Protein AF-A0A847LU71-F1 (afdb_monomer)

Sequence (482 aa):
MKKAVKLLIYLVGIVIVVIGVFGSYLLWSFSLPAIYENTYYAALVDKVDLLERHKSDKKIILIGGSNVAFGFNSGLLESEFPEYKVINFGLYANLGTKLMMDLAKDYIGAGDKVFLIPETNKQSMSLYFSPVNTWKAIETQMSLYKKLPADNKELMRGNYFAYINEKKSFKEVLPGTGIYQRNNFNEYMDFEYIEEGESLRVQNQMAQRFDPTMLIDYSSALFDYEFFDYANDYNYYVNKQGAKMYFAFCPINALAITNYNEADITNFYWDLRAYLDFPVIGNPFDYHIAANYFFDSNFHLNDAGAILRTRILANDIYRDVLKKEIEASIAIPEVPKFPDVVMGEDSEEAKYFNYKENETGYTLTSIKTEYLHLDTIVLPKFLNGKTFNTIGTGCFEHSENLEILVLPKTITVLENGSFKNNHKLMSVKILYDDPTKIQVDYLGGVTEGVLEGFKILVPEHSRLNFMTDYYWSAYSAYFEGY

Structure (mmCIF, N/CA/C/O backbone):
data_AF-A0A847LU71-F1
#
_entry.id   AF-A0A847LU71-F1
#
loop_
_atom_site.group_PDB
_atom_site.id
_atom_site.type_symbol
_atom_site.label_atom_id
_atom_site.label_alt_id
_atom_site.label_comp_id
_atom_site.label_asym_id
_atom_site.label_entity_id
_atom_site.label_seq_id
_atom_site.pdbx_PDB_ins_code
_atom_site.Cartn_x
_atom_site.Cartn_y
_atom_site.Cartn_z
_atom_site.occupancy
_atom_site.B_iso_or_equiv
_atom_site.auth_seq_id
_atom_site.auth_comp_id
_atom_site.auth_asym_id
_atom_site.auth_atom_id
_atom_site.pdbx_PDB_model_num
ATOM 1 N N . MET A 1 1 ? 36.800 -21.608 49.630 1.00 60.31 1 MET A N 1
ATOM 2 C CA . MET A 1 1 ? 36.297 -20.217 49.756 1.00 60.31 1 MET A CA 1
ATOM 3 C C . MET A 1 1 ? 37.031 -19.205 48.868 1.00 60.31 1 MET A C 1
ATOM 5 O O . MET A 1 1 ? 36.385 -18.645 48.000 1.00 60.31 1 MET A O 1
ATOM 9 N N . LYS A 1 2 ? 38.356 -18.996 48.980 1.00 73.88 2 LYS A N 1
ATOM 10 C CA . LYS A 1 2 ? 39.077 -17.956 48.196 1.00 73.88 2 LYS A CA 1
ATOM 11 C C . LYS A 1 2 ? 38.965 -18.078 46.660 1.00 73.88 2 LYS A C 1
ATOM 13 O O . LYS A 1 2 ? 38.872 -17.059 45.987 1.00 73.88 2 LYS A O 1
ATOM 18 N N . LYS A 1 3 ? 38.950 -19.297 46.101 1.00 76.94 3 LYS A N 1
ATOM 19 C CA . LYS A 1 3 ? 38.758 -19.519 44.650 1.00 76.94 3 LYS A CA 1
ATOM 20 C C . LYS A 1 3 ? 37.336 -19.173 44.183 1.00 76.94 3 LYS A C 1
ATOM 22 O O . LYS A 1 3 ? 37.188 -18.524 43.158 1.00 76.94 3 LYS A O 1
ATOM 27 N N . ALA A 1 4 ? 36.321 -19.539 44.967 1.00 77.38 4 ALA A N 1
ATOM 28 C CA . ALA A 1 4 ? 34.919 -19.235 44.671 1.00 77.38 4 ALA A CA 1
ATOM 29 C C . ALA A 1 4 ? 34.629 -17.724 44.730 1.00 77.38 4 ALA A C 1
ATOM 31 O O . ALA A 1 4 ? 33.961 -17.200 43.850 1.00 77.38 4 ALA A O 1
ATOM 32 N N . VAL A 1 5 ? 35.205 -17.009 45.704 1.00 83.69 5 VAL A N 1
ATOM 33 C CA . VAL A 1 5 ? 35.088 -15.541 45.800 1.00 83.69 5 VAL A CA 1
ATOM 34 C C . VAL A 1 5 ? 35.760 -14.843 44.611 1.00 83.69 5 VAL A C 1
ATOM 36 O O . VAL A 1 5 ? 35.184 -13.925 44.042 1.00 83.69 5 VAL A O 1
ATOM 39 N N . LYS A 1 6 ? 36.946 -15.301 44.181 1.00 83.75 6 LYS A N 1
ATOM 40 C CA . LYS A 1 6 ? 37.611 -14.768 42.977 1.00 83.75 6 LYS A CA 1
ATOM 41 C C . LYS A 1 6 ? 36.802 -15.017 41.701 1.00 83.75 6 LYS A C 1
ATOM 43 O O . LYS A 1 6 ? 36.701 -14.115 40.879 1.00 83.75 6 LYS A O 1
ATOM 48 N N . LEU A 1 7 ? 36.223 -16.211 41.553 1.00 86.25 7 LEU A N 1
ATOM 49 C CA . LEU A 1 7 ? 35.353 -16.544 40.423 1.00 86.25 7 LEU A CA 1
ATOM 50 C C . LEU A 1 7 ? 34.100 -15.659 40.408 1.00 86.25 7 LEU A C 1
ATOM 52 O O . LEU A 1 7 ? 33.756 -15.124 39.363 1.00 86.25 7 LEU A O 1
ATOM 56 N N . LEU A 1 8 ? 33.467 -15.446 41.565 1.00 88.19 8 LEU A N 1
ATOM 57 C CA . LEU A 1 8 ? 32.306 -14.565 41.688 1.00 88.19 8 LEU A CA 1
ATOM 58 C C . LEU A 1 8 ? 32.643 -13.115 41.313 1.00 88.19 8 LEU A C 1
ATOM 60 O O . LEU A 1 8 ? 31.916 -12.514 40.533 1.00 88.19 8 LEU A O 1
ATOM 64 N N . ILE A 1 9 ? 33.758 -12.567 41.808 1.00 88.06 9 ILE A N 1
ATOM 65 C CA . ILE A 1 9 ? 34.215 -11.211 41.452 1.00 88.06 9 ILE A CA 1
ATOM 66 C C . ILE A 1 9 ? 34.473 -11.100 39.945 1.00 88.06 9 ILE A C 1
ATOM 68 O O . ILE A 1 9 ? 34.100 -10.103 39.334 1.00 88.06 9 ILE A O 1
ATOM 72 N N . TYR A 1 10 ? 35.079 -12.123 39.337 1.00 88.94 10 TYR A N 1
ATOM 73 C CA . TYR A 1 10 ? 35.331 -12.153 37.898 1.00 88.94 10 TYR A CA 1
ATOM 74 C C . TYR A 1 10 ? 34.029 -12.197 37.084 1.00 88.94 10 TYR A C 1
ATOM 76 O O . TYR A 1 10 ? 33.872 -11.421 36.146 1.00 88.94 10 TYR A O 1
ATOM 84 N N . LEU A 1 11 ? 33.066 -13.038 37.481 1.00 88.12 11 LEU A N 1
ATOM 85 C CA . LEU A 1 11 ? 31.746 -13.117 36.847 1.00 88.12 11 LEU A CA 1
ATOM 86 C C . LEU A 1 11 ? 30.972 -11.800 36.974 1.00 88.12 11 LEU A C 1
ATOM 88 O O . LEU A 1 11 ? 30.427 -11.319 35.987 1.00 88.12 11 LEU A O 1
ATOM 92 N N . VAL A 1 12 ? 30.975 -11.180 38.157 1.00 88.94 12 VAL A N 1
ATOM 93 C CA . VAL A 1 12 ? 30.359 -9.861 38.375 1.00 88.94 12 VAL A CA 1
ATOM 94 C C . VAL A 1 12 ? 31.051 -8.792 37.527 1.00 88.94 12 VAL A C 1
ATOM 96 O O . VAL A 1 12 ? 30.373 -7.984 36.902 1.00 88.94 12 VAL A O 1
ATOM 99 N N . GLY A 1 13 ? 32.384 -8.813 37.442 1.00 87.50 13 GLY A N 1
ATOM 100 C CA . GLY A 1 13 ? 33.152 -7.912 36.582 1.00 87.50 13 GLY A CA 1
ATOM 101 C C . GLY A 1 13 ? 32.787 -8.051 35.102 1.00 87.50 13 GLY A C 1
ATOM 102 O O . GLY A 1 13 ? 32.550 -7.042 34.445 1.00 87.50 13 GLY A O 1
ATOM 103 N N . ILE A 1 14 ? 32.665 -9.282 34.590 1.00 87.06 14 ILE A N 1
ATOM 104 C CA . ILE A 1 14 ? 32.203 -9.544 33.217 1.00 87.06 14 ILE A CA 1
ATOM 105 C C . ILE A 1 14 ? 30.791 -8.998 33.010 1.00 87.06 14 ILE A C 1
ATOM 107 O O . ILE A 1 14 ? 30.556 -8.290 32.037 1.00 87.06 14 ILE A O 1
ATOM 111 N N . VAL A 1 15 ? 29.864 -9.288 33.925 1.00 87.38 15 VAL A N 1
ATOM 112 C CA . VAL A 1 15 ? 28.477 -8.811 33.832 1.00 87.38 15 VAL A CA 1
ATOM 113 C C . VAL A 1 15 ? 28.427 -7.282 33.805 1.00 87.38 15 VAL A C 1
ATOM 115 O O . VAL A 1 15 ? 27.726 -6.722 32.971 1.00 87.38 15 VAL A O 1
ATOM 118 N N . ILE A 1 16 ? 29.211 -6.598 34.642 1.00 88.19 16 ILE A N 1
ATOM 119 C CA . ILE A 1 16 ? 29.294 -5.131 34.651 1.00 88.19 16 ILE A CA 1
ATOM 120 C C . ILE A 1 16 ? 29.859 -4.595 33.334 1.00 88.19 16 ILE A C 1
ATOM 122 O O . ILE A 1 16 ? 29.319 -3.628 32.809 1.00 88.19 16 ILE A O 1
ATOM 126 N N . VAL A 1 17 ? 30.914 -5.201 32.780 1.00 87.31 17 VAL A N 1
ATOM 127 C CA . VAL A 1 17 ? 31.488 -4.770 31.491 1.00 87.31 17 VAL A CA 1
ATOM 128 C C . VAL A 1 17 ? 30.484 -4.969 30.360 1.00 87.31 17 VAL A C 1
ATOM 130 O O . VAL A 1 17 ? 30.274 -4.056 29.569 1.00 87.31 17 VAL A O 1
ATOM 133 N N . VAL A 1 18 ? 29.819 -6.124 30.312 1.00 82.38 18 VAL A N 1
ATOM 134 C CA . VAL A 1 18 ? 28.788 -6.427 29.313 1.00 82.38 18 VAL A CA 1
ATOM 135 C C . VAL A 1 18 ? 27.635 -5.429 29.430 1.00 82.38 18 VAL A C 1
ATOM 137 O O . VAL A 1 18 ? 27.326 -4.744 28.460 1.00 82.38 18 VAL A O 1
ATOM 140 N N . ILE A 1 19 ? 27.054 -5.259 30.622 1.00 85.19 19 ILE A N 1
ATOM 141 C CA . ILE A 1 19 ? 25.982 -4.280 30.867 1.00 85.19 19 ILE A CA 1
ATOM 142 C C . ILE A 1 19 ? 26.454 -2.855 30.560 1.00 85.19 19 ILE A C 1
ATOM 144 O O . ILE A 1 19 ? 25.685 -2.071 30.022 1.00 85.19 19 ILE A O 1
ATOM 148 N N . GLY A 1 20 ? 27.706 -2.514 30.864 1.00 85.94 20 GLY A N 1
ATOM 149 C CA . GLY A 1 20 ? 28.284 -1.203 30.587 1.00 85.94 20 GLY A CA 1
ATOM 150 C C . GLY A 1 20 ? 28.400 -0.913 29.092 1.00 85.94 20 GLY A C 1
ATOM 151 O O . GLY A 1 20 ? 28.027 0.173 28.662 1.00 85.94 20 GLY A O 1
ATOM 152 N N . VAL A 1 21 ? 28.858 -1.884 28.294 1.00 84.00 21 VAL A N 1
ATOM 153 C CA . VAL A 1 21 ? 28.955 -1.771 26.827 1.00 84.00 21 VAL A CA 1
ATOM 154 C C . VAL A 1 21 ? 27.569 -1.731 26.179 1.00 84.00 21 VAL A C 1
ATOM 156 O O . VAL A 1 21 ? 27.313 -0.894 25.318 1.00 84.00 21 VAL A O 1
ATOM 159 N N . PHE A 1 22 ? 26.644 -2.593 26.607 1.00 82.81 22 PHE A N 1
ATOM 160 C CA . PHE A 1 22 ? 25.271 -2.568 26.095 1.00 82.81 22 PHE A CA 1
ATOM 161 C C . PHE A 1 22 ? 24.523 -1.301 26.525 1.00 82.81 22 PHE A C 1
ATOM 163 O O . PHE A 1 22 ? 23.826 -0.688 25.722 1.00 82.81 22 PHE A O 1
ATOM 170 N N . GLY A 1 23 ? 24.696 -0.872 27.773 1.00 84.00 23 GLY A N 1
ATOM 171 C CA . GLY A 1 23 ? 24.101 0.346 28.311 1.00 84.00 23 GLY A CA 1
ATOM 172 C C . GLY A 1 23 ? 24.624 1.599 27.615 1.00 84.00 23 GLY A C 1
ATOM 173 O O . GLY A 1 23 ? 23.828 2.467 27.264 1.00 84.00 23 GLY A O 1
ATOM 174 N N . SER A 1 24 ? 25.930 1.682 27.343 1.00 85.50 24 SER A N 1
ATOM 175 C CA . SER A 1 24 ? 26.504 2.799 26.586 1.00 85.50 24 SER A CA 1
ATOM 176 C C . SER A 1 24 ? 26.025 2.816 25.134 1.00 85.50 24 SER A C 1
ATOM 178 O O . SER A 1 24 ? 25.694 3.886 24.629 1.00 85.50 24 SER A O 1
ATOM 180 N N . TYR A 1 25 ? 25.891 1.650 24.492 1.00 85.56 25 TYR A N 1
ATOM 181 C CA . TYR A 1 25 ? 25.302 1.541 23.157 1.00 85.56 25 TYR A CA 1
ATOM 182 C C . TYR A 1 25 ? 23.841 2.011 23.129 1.00 85.56 25 TYR A C 1
ATOM 184 O O . TYR A 1 25 ? 23.457 2.768 22.240 1.00 85.56 25 TYR A O 1
ATOM 192 N N . LEU A 1 26 ? 23.030 1.621 24.118 1.00 84.12 26 LEU A N 1
ATOM 193 C CA . LEU A 1 26 ? 21.641 2.075 24.221 1.00 84.12 26 LEU A CA 1
ATOM 194 C C . LEU A 1 26 ? 21.561 3.590 24.440 1.00 84.12 26 LEU A C 1
ATOM 196 O O . LEU A 1 26 ? 20.824 4.263 23.724 1.00 84.12 26 LEU A O 1
ATOM 200 N N . LEU A 1 27 ? 22.352 4.144 25.363 1.00 85.62 27 LEU A N 1
ATOM 201 C CA . LEU A 1 27 ? 22.408 5.591 25.598 1.00 85.62 27 LEU A CA 1
ATOM 202 C C . LEU A 1 27 ? 22.822 6.360 24.337 1.00 85.62 27 LEU A C 1
ATOM 204 O O . LEU A 1 27 ? 22.191 7.357 23.995 1.00 85.62 27 LEU A O 1
ATOM 208 N N . TRP A 1 28 ? 23.830 5.868 23.614 1.00 88.69 28 TRP A N 1
ATOM 209 C CA . TRP A 1 28 ? 24.224 6.423 22.322 1.00 88.69 28 TRP A CA 1
ATOM 210 C C . TRP A 1 28 ? 23.087 6.338 21.297 1.00 88.69 28 TRP A C 1
ATOM 212 O O . TRP A 1 28 ? 22.805 7.323 20.619 1.00 88.69 28 TRP A O 1
ATOM 222 N N . SER A 1 29 ? 22.372 5.212 21.225 1.00 84.81 29 SER A N 1
ATOM 223 C CA . SER A 1 29 ? 21.264 5.039 20.279 1.00 84.81 29 SER A CA 1
ATOM 224 C C . SER A 1 29 ? 20.122 6.041 20.500 1.00 84.81 29 SER A C 1
ATOM 226 O O . SER A 1 29 ? 19.558 6.538 19.528 1.00 84.81 29 SER A O 1
ATOM 228 N N . PHE A 1 30 ? 19.839 6.408 21.758 1.00 82.75 30 PHE A N 1
ATOM 229 C CA . PHE A 1 30 ? 18.849 7.437 22.101 1.00 82.75 30 PHE A CA 1
ATOM 230 C C . PHE A 1 30 ? 19.307 8.864 21.770 1.00 82.75 30 PHE A C 1
ATOM 232 O O . PHE A 1 30 ? 18.477 9.765 21.715 1.00 82.75 30 PHE A O 1
ATOM 239 N N . SER A 1 31 ? 20.608 9.080 21.552 1.00 83.44 31 SER A N 1
ATOM 240 C CA . SER A 1 31 ? 21.152 10.377 21.130 1.00 83.44 31 SER A CA 1
ATOM 241 C C . SER A 1 31 ? 21.096 10.605 19.616 1.00 83.44 31 SER A C 1
ATOM 243 O O . SER A 1 31 ? 21.362 11.714 19.160 1.00 83.44 31 SER A O 1
ATOM 245 N N . LEU A 1 32 ? 20.758 9.574 18.831 1.00 85.56 32 LEU A N 1
ATOM 246 C CA . LEU A 1 32 ? 20.620 9.706 17.383 1.00 85.56 32 LEU A CA 1
ATOM 247 C C . LEU A 1 32 ? 19.348 10.505 17.036 1.00 85.56 32 LEU A C 1
ATOM 249 O O . LEU A 1 32 ? 18.296 10.219 17.616 1.00 85.56 32 LEU A O 1
ATOM 253 N N . PRO A 1 33 ? 19.403 11.436 16.061 1.00 88.44 33 PRO A N 1
ATOM 254 C CA . PRO A 1 33 ? 18.240 12.222 15.632 1.00 88.44 33 PRO A CA 1
ATOM 255 C C . PRO A 1 33 ? 17.122 11.324 15.091 1.00 88.44 33 PRO A C 1
ATOM 257 O O . PRO A 1 33 ? 17.379 10.169 14.758 1.00 88.44 33 PRO A O 1
ATOM 260 N N . ALA A 1 34 ? 15.889 11.827 15.004 1.00 91.38 34 ALA A N 1
ATOM 261 C CA . ALA A 1 34 ? 14.774 11.078 14.429 1.00 91.38 34 ALA A CA 1
ATOM 262 C C . ALA A 1 34 ? 14.904 11.025 12.894 1.00 91.38 34 ALA A C 1
ATOM 264 O O . ALA A 1 34 ? 14.476 11.934 12.193 1.00 91.38 34 ALA A O 1
ATOM 265 N N . ILE A 1 35 ? 15.564 9.989 12.373 1.00 91.94 35 ILE A N 1
ATOM 266 C CA . ILE A 1 35 ? 15.950 9.895 10.958 1.00 91.94 35 ILE A CA 1
ATOM 267 C C . ILE A 1 3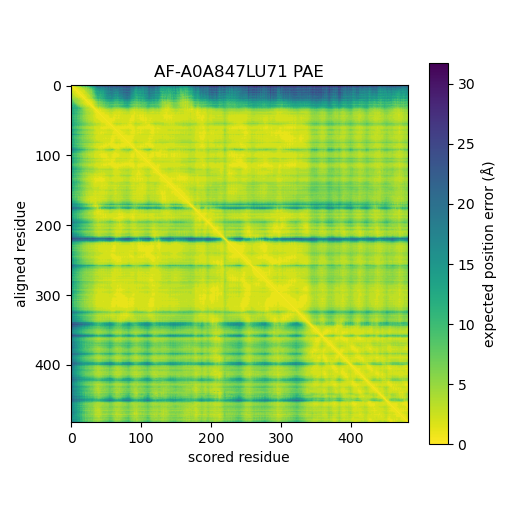5 ? 14.732 9.749 10.034 1.00 91.94 35 ILE A C 1
ATOM 269 O O . ILE A 1 35 ? 14.771 10.209 8.898 1.00 91.94 35 ILE A O 1
ATOM 273 N N . TYR A 1 36 ? 13.652 9.139 10.514 1.00 91.94 36 TYR A N 1
ATOM 274 C CA . TYR A 1 36 ? 12.466 8.788 9.737 1.00 91.94 36 TYR A CA 1
ATOM 275 C C . TYR A 1 36 ? 11.299 9.767 9.932 1.00 91.94 36 TYR A C 1
ATOM 277 O O . TYR A 1 36 ? 10.214 9.521 9.406 1.00 91.94 36 TYR A O 1
ATOM 285 N N . GLU A 1 37 ? 11.489 10.877 10.654 1.00 93.38 37 GLU A N 1
ATOM 286 C CA . GLU A 1 37 ? 10.403 11.761 11.113 1.00 93.38 37 GLU A CA 1
ATOM 287 C C . GLU A 1 37 ? 9.535 12.383 10.008 1.00 93.38 37 GLU A C 1
ATOM 289 O O . GLU A 1 37 ? 8.377 12.713 10.270 1.00 93.38 37 GLU A O 1
ATOM 294 N N . ASN A 1 38 ? 10.074 12.520 8.791 1.00 92.00 38 ASN A N 1
ATOM 295 C CA . ASN A 1 38 ? 9.380 13.083 7.624 1.00 92.00 38 ASN A CA 1
ATOM 296 C C . ASN A 1 38 ? 8.873 12.009 6.645 1.00 92.00 38 ASN A C 1
ATOM 298 O O . ASN A 1 38 ? 8.201 12.315 5.659 1.00 92.00 38 ASN A O 1
ATOM 302 N N . THR A 1 39 ? 9.208 10.742 6.891 1.00 91.94 39 THR A N 1
ATOM 303 C CA . THR A 1 39 ? 8.878 9.629 5.991 1.00 91.94 39 THR A CA 1
ATOM 304 C C . THR A 1 39 ? 7.421 9.204 6.134 1.00 91.94 39 THR A C 1
ATOM 306 O O . THR A 1 39 ? 6.777 9.482 7.146 1.00 91.94 39 THR A O 1
ATOM 309 N N . TYR A 1 40 ? 6.912 8.456 5.152 1.00 93.00 40 TYR A N 1
ATOM 310 C CA . TYR A 1 40 ? 5.568 7.872 5.200 1.00 93.00 40 TYR A CA 1
ATOM 311 C C . TYR A 1 40 ? 5.280 7.100 6.500 1.00 93.00 40 TYR A C 1
ATOM 313 O O . TYR A 1 40 ? 4.183 7.187 7.044 1.00 93.00 40 TYR A O 1
ATOM 321 N N . TYR A 1 41 ? 6.277 6.392 7.048 1.00 93.00 41 TYR A N 1
ATOM 322 C CA . TYR A 1 41 ? 6.138 5.640 8.298 1.00 93.00 41 TYR A CA 1
ATOM 323 C C . TYR A 1 41 ? 5.704 6.517 9.480 1.00 93.00 41 TYR A C 1
ATOM 325 O O . TYR A 1 41 ? 4.884 6.090 10.292 1.00 93.00 41 TYR A O 1
ATOM 333 N N . ALA A 1 42 ? 6.238 7.737 9.579 1.00 94.81 42 ALA A N 1
ATOM 334 C CA . ALA A 1 42 ? 6.006 8.620 10.719 1.00 94.81 42 ALA A CA 1
ATOM 335 C C . ALA A 1 42 ? 4.570 9.171 10.783 1.00 94.81 42 ALA A C 1
ATOM 337 O O . ALA A 1 42 ? 4.133 9.582 11.858 1.00 94.81 42 ALA A O 1
ATOM 338 N N . ALA A 1 43 ? 3.798 9.086 9.691 1.00 96.62 43 ALA A N 1
ATOM 339 C CA . ALA A 1 43 ? 2.369 9.408 9.698 1.00 96.62 43 ALA A CA 1
ATOM 340 C C . ALA A 1 43 ? 1.549 8.486 10.626 1.00 96.62 43 ALA A C 1
ATOM 342 O O . ALA A 1 43 ? 0.416 8.812 10.980 1.00 96.62 43 ALA A O 1
ATOM 343 N N . LEU A 1 44 ? 2.107 7.345 11.065 1.00 97.75 44 LEU A N 1
ATOM 344 C CA . LEU A 1 44 ? 1.472 6.486 12.068 1.00 97.75 44 LEU A CA 1
ATOM 345 C C . LEU A 1 44 ? 1.241 7.236 13.385 1.00 97.75 44 LEU A C 1
ATOM 347 O O . LEU A 1 44 ? 0.199 7.055 14.013 1.00 97.75 44 LEU A O 1
ATOM 351 N N . VAL A 1 45 ? 2.195 8.080 13.791 1.00 97.44 45 VAL A N 1
ATOM 352 C CA . VAL A 1 45 ? 2.081 8.890 15.011 1.00 97.44 45 VAL A CA 1
ATOM 353 C C . VAL A 1 45 ? 0.914 9.863 14.887 1.00 97.44 45 VAL A C 1
ATOM 355 O O . VAL A 1 45 ? 0.070 9.904 15.777 1.00 97.44 45 VAL A O 1
ATOM 358 N N . ASP A 1 46 ? 0.789 10.551 13.752 1.00 97.69 46 ASP A N 1
ATOM 359 C CA . ASP A 1 46 ? -0.302 11.506 13.517 1.00 97.69 46 ASP A CA 1
ATOM 360 C C . ASP A 1 46 ? -1.674 10.813 13.502 1.00 97.69 46 ASP A C 1
ATOM 362 O O . ASP A 1 46 ? -2.655 11.335 14.037 1.00 97.69 46 ASP A O 1
ATOM 366 N N . LYS A 1 47 ? -1.736 9.588 12.963 1.00 97.81 47 LYS A N 1
ATOM 367 C CA . LYS A 1 47 ? -2.938 8.739 12.993 1.00 97.81 47 LYS A CA 1
ATOM 368 C C . LYS A 1 47 ? -3.334 8.349 14.416 1.00 97.81 47 LYS A C 1
ATOM 370 O O . LYS A 1 47 ? -4.521 8.377 14.745 1.00 97.81 47 LYS A O 1
ATOM 375 N N . VAL A 1 48 ? -2.373 7.996 15.272 1.00 98.19 48 VAL A N 1
ATOM 376 C CA . VAL A 1 48 ? -2.656 7.689 16.686 1.00 98.19 48 VAL A CA 1
ATOM 377 C C . VAL A 1 48 ? -3.050 8.953 17.452 1.00 98.19 48 VAL A C 1
ATOM 379 O O . VAL A 1 48 ? -3.988 8.918 18.248 1.00 98.19 48 VAL A O 1
ATOM 382 N N . ASP A 1 49 ? -2.404 10.083 17.176 1.00 97.69 49 ASP A N 1
ATOM 383 C CA . ASP A 1 49 ? -2.751 11.367 17.782 1.00 97.69 49 ASP A CA 1
ATOM 384 C C . ASP A 1 49 ? -4.174 11.811 17.393 1.00 97.69 49 ASP A C 1
ATOM 386 O O . ASP A 1 49 ? -4.890 12.369 18.228 1.00 97.69 49 ASP A O 1
ATOM 390 N N . LEU A 1 50 ? -4.631 11.522 16.165 1.00 97.88 50 LEU A N 1
ATOM 391 C CA . LEU A 1 50 ? -6.015 11.764 15.742 1.00 97.88 50 LEU A CA 1
ATOM 392 C C . LEU A 1 50 ? -7.015 10.915 16.553 1.00 97.88 50 LEU A C 1
ATOM 394 O O . LEU A 1 50 ? -8.031 11.444 17.013 1.00 97.88 50 LEU A O 1
ATOM 398 N N . LEU A 1 51 ? -6.714 9.633 16.799 1.00 97.94 51 LEU A N 1
ATOM 399 C CA . LEU A 1 51 ? -7.519 8.777 17.681 1.00 97.94 51 LEU A CA 1
ATOM 400 C C . LEU A 1 51 ? -7.556 9.298 19.126 1.00 97.94 51 LEU A C 1
ATOM 402 O O . LEU A 1 51 ? -8.624 9.339 19.736 1.00 97.94 51 LEU A O 1
ATOM 406 N N . GLU A 1 52 ? -6.415 9.719 19.678 1.00 97.44 52 GLU A N 1
ATOM 407 C CA . GLU A 1 52 ? -6.334 10.279 21.034 1.00 97.44 52 GLU A CA 1
ATOM 408 C C . GLU A 1 52 ? -7.137 11.580 21.151 1.00 97.44 52 GLU A C 1
ATOM 410 O O . GLU A 1 52 ? -7.873 11.762 22.125 1.00 97.44 52 GLU A O 1
ATOM 415 N N . ARG A 1 53 ? -7.044 12.462 20.147 1.00 97.81 53 ARG A N 1
ATOM 416 C CA . ARG A 1 53 ? -7.775 13.736 20.097 1.00 97.81 53 ARG A CA 1
ATOM 417 C C . ARG A 1 53 ? -9.288 13.532 20.133 1.00 97.81 53 ARG A C 1
ATOM 419 O O . ARG A 1 53 ? -9.975 14.277 20.826 1.00 97.81 53 ARG A O 1
ATOM 426 N N . HIS A 1 54 ? -9.780 12.504 19.444 1.00 97.75 54 HIS A N 1
ATOM 427 C CA . HIS A 1 54 ? -11.206 12.189 19.319 1.00 97.75 54 HIS A CA 1
ATOM 428 C C . HIS A 1 54 ? -11.662 11.021 20.208 1.00 97.75 54 HIS A C 1
ATOM 430 O O . HIS A 1 54 ? -12.734 10.454 20.001 1.00 97.75 54 HIS A O 1
ATOM 436 N N . LYS A 1 55 ? -10.892 10.648 21.240 1.00 96.50 55 LYS A N 1
ATOM 437 C CA . LYS A 1 55 ? -11.200 9.476 22.084 1.00 96.50 55 LYS A CA 1
ATOM 438 C C . LYS A 1 55 ? -12.576 9.521 22.756 1.00 96.50 55 LYS A C 1
ATOM 440 O O . LYS A 1 55 ? -13.161 8.472 23.008 1.00 96.50 55 LYS A O 1
ATOM 445 N N . SER A 1 56 ? -13.073 10.724 23.0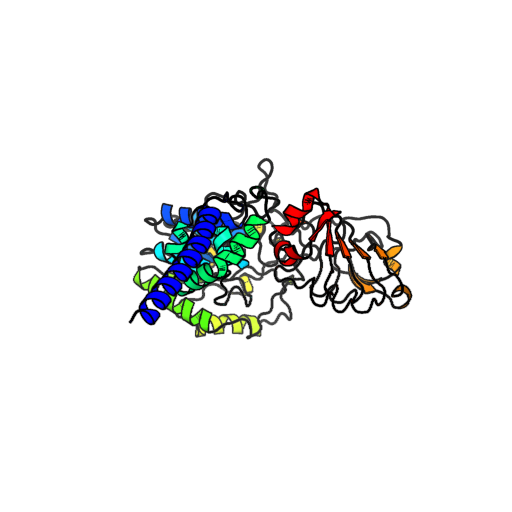48 1.00 96.44 56 SER A N 1
ATOM 446 C CA . SER A 1 56 ? -14.372 10.955 23.694 1.00 96.44 56 SER A CA 1
ATOM 447 C C . SER A 1 56 ? -15.530 11.072 22.702 1.00 96.44 56 SER A C 1
ATOM 449 O O . SER A 1 56 ? -16.685 11.031 23.121 1.00 96.44 56 SER A O 1
ATOM 451 N N . ASP A 1 57 ? -15.230 11.238 21.414 1.00 97.88 57 ASP A N 1
ATOM 452 C CA . ASP A 1 57 ? -16.238 11.331 20.368 1.00 97.88 57 ASP A CA 1
ATOM 453 C C . ASP A 1 57 ? -16.710 9.935 19.970 1.00 97.88 57 ASP A C 1
ATOM 455 O O . ASP A 1 57 ? -15.988 8.941 20.109 1.00 97.88 57 ASP A O 1
ATOM 459 N N . LYS A 1 58 ? -17.922 9.866 19.425 1.00 98.06 58 LYS A N 1
ATOM 460 C CA . LYS A 1 58 ? -18.421 8.664 18.764 1.00 98.06 58 LYS A CA 1
ATOM 461 C C . LYS A 1 58 ? -17.757 8.568 17.394 1.00 98.06 58 LYS A C 1
ATOM 463 O O . LYS A 1 58 ? -17.805 9.530 16.633 1.00 98.06 58 LYS A O 1
ATOM 468 N N . LYS A 1 59 ? -17.133 7.439 17.069 1.00 98.62 59 LYS A N 1
ATOM 469 C CA . LYS A 1 59 ? -16.256 7.316 15.896 1.00 98.62 59 LYS A CA 1
ATOM 470 C C . LYS A 1 59 ? -16.708 6.252 14.903 1.00 98.62 59 LYS A C 1
ATOM 472 O O . LYS A 1 59 ? -17.223 5.201 15.289 1.00 98.62 59 LYS A O 1
ATOM 477 N N . ILE A 1 60 ? -16.466 6.516 13.624 1.00 98.81 60 ILE A N 1
ATOM 478 C CA . ILE A 1 60 ? -16.281 5.497 12.590 1.00 98.81 60 ILE A CA 1
ATOM 479 C C . ILE A 1 60 ? -14.770 5.355 12.401 1.00 98.81 60 ILE A C 1
ATOM 481 O O . ILE A 1 60 ? -14.112 6.297 11.968 1.00 98.81 60 ILE A O 1
ATOM 485 N N . ILE A 1 61 ? -14.212 4.199 12.755 1.00 98.81 61 ILE A N 1
ATOM 486 C CA . ILE A 1 61 ? -12.773 3.931 12.658 1.00 98.81 61 ILE A CA 1
ATOM 487 C C . ILE A 1 61 ? -12.544 2.957 11.508 1.00 98.81 61 ILE A C 1
ATOM 489 O O . ILE A 1 61 ? -13.029 1.824 11.550 1.00 98.81 61 ILE A O 1
ATOM 493 N N . LEU A 1 62 ? -11.804 3.398 10.493 1.00 98.88 62 LEU A N 1
ATOM 494 C CA . LEU A 1 62 ? -11.431 2.592 9.333 1.00 98.88 62 LEU A CA 1
ATOM 495 C C . LEU A 1 62 ? -10.025 2.031 9.569 1.00 98.88 62 LEU A C 1
ATOM 497 O O . LEU A 1 62 ? -9.066 2.795 9.599 1.00 98.88 62 LEU A O 1
ATOM 501 N N . ILE A 1 63 ? -9.892 0.720 9.766 1.00 98.75 63 ILE A N 1
ATOM 502 C CA . ILE A 1 63 ? -8.619 0.048 10.071 1.00 98.75 63 ILE A CA 1
ATOM 503 C C . ILE A 1 63 ? -8.194 -0.787 8.866 1.00 98.75 63 ILE A C 1
ATOM 505 O O . ILE A 1 63 ? -8.939 -1.661 8.428 1.00 98.75 63 ILE A O 1
ATOM 509 N N . GLY A 1 64 ? -6.982 -0.575 8.356 1.00 97.44 64 GLY A N 1
ATOM 510 C CA . GLY A 1 64 ? -6.439 -1.382 7.262 1.00 97.44 64 GLY A CA 1
ATOM 511 C C . GLY A 1 64 ? -5.023 -0.982 6.864 1.00 97.44 64 GLY A C 1
ATOM 512 O O . GLY A 1 64 ? -4.329 -0.286 7.604 1.00 97.44 64 GLY A O 1
ATOM 513 N N . GLY A 1 65 ? -4.586 -1.440 5.693 1.00 96.44 65 GLY A N 1
ATOM 514 C CA . GLY A 1 65 ? -3.307 -1.056 5.099 1.00 96.44 65 GLY A CA 1
ATOM 515 C C . GLY A 1 65 ? -3.388 0.262 4.323 1.00 96.44 65 GLY A C 1
ATOM 516 O O . GLY A 1 65 ? -4.140 1.179 4.673 1.00 96.44 65 GLY A O 1
ATOM 517 N N . SER A 1 66 ? -2.606 0.359 3.251 1.00 96.38 66 SER A N 1
ATOM 518 C CA . SER A 1 66 ? -2.577 1.545 2.391 1.00 96.38 66 SER A CA 1
ATOM 519 C C . SER A 1 66 ? -3.849 1.711 1.569 1.00 96.38 66 SER A C 1
ATOM 521 O O . SER A 1 66 ? -4.220 2.841 1.255 1.00 96.38 66 SER A O 1
ATOM 523 N N . ASN A 1 67 ? -4.604 0.635 1.316 1.00 97.81 67 ASN A N 1
ATOM 524 C CA . ASN A 1 67 ? -5.912 0.759 0.676 1.00 97.81 67 ASN A CA 1
ATOM 525 C C . ASN A 1 67 ? -6.850 1.676 1.472 1.00 97.81 67 ASN A C 1
ATOM 527 O O . ASN A 1 67 ? -7.668 2.362 0.876 1.00 97.81 67 ASN A O 1
ATOM 531 N N . VAL A 1 68 ? -6.761 1.696 2.807 1.00 98.62 68 VAL A N 1
ATOM 532 C CA . VAL A 1 68 ? -7.582 2.585 3.639 1.00 98.62 68 VAL A CA 1
ATOM 533 C C . VAL A 1 68 ? -7.026 4.007 3.590 1.00 98.62 68 VAL A C 1
ATOM 535 O O . VAL A 1 68 ? -7.801 4.931 3.374 1.00 98.62 68 VAL A O 1
ATOM 538 N N . ALA A 1 69 ? -5.701 4.185 3.661 1.00 98.00 69 ALA A N 1
ATOM 539 C CA . ALA A 1 69 ? -5.063 5.499 3.539 1.00 98.00 69 ALA A CA 1
ATOM 540 C C . ALA A 1 69 ? -5.459 6.230 2.242 1.00 98.00 69 ALA A C 1
ATOM 542 O O . ALA A 1 69 ? -5.850 7.390 2.286 1.00 98.00 69 ALA A O 1
ATOM 543 N N . PHE A 1 70 ? -5.415 5.542 1.100 1.00 98.31 70 PHE A N 1
ATOM 544 C CA . PHE A 1 70 ? -5.739 6.108 -0.217 1.00 98.31 70 PHE A CA 1
ATOM 545 C C . PHE A 1 70 ? -7.231 6.029 -0.570 1.00 98.31 70 PHE A C 1
ATOM 547 O O . PHE A 1 70 ? -7.683 6.635 -1.541 1.00 98.31 70 PHE A O 1
ATOM 554 N N . GLY A 1 71 ? -8.005 5.223 0.150 1.00 97.88 71 GLY A N 1
ATOM 555 C CA . GLY A 1 71 ? -9.260 4.700 -0.377 1.00 97.88 71 GLY A CA 1
ATOM 556 C C . GLY A 1 71 ? -10.518 5.468 -0.024 1.00 97.88 71 GLY A C 1
ATOM 557 O O . GLY A 1 71 ? -11.583 5.069 -0.484 1.00 97.88 71 GLY A O 1
ATOM 558 N N . PHE A 1 72 ? -10.425 6.511 0.793 1.00 98.44 72 PHE A N 1
ATOM 559 C CA . PHE A 1 72 ? -11.596 7.225 1.278 1.00 98.44 72 PHE A CA 1
ATOM 560 C C . PHE A 1 72 ? -11.434 8.725 1.125 1.00 98.44 72 PHE A C 1
ATOM 562 O O . PHE A 1 72 ? -10.353 9.279 1.284 1.00 98.44 72 PHE A O 1
ATOM 569 N N . ASN A 1 73 ? -12.557 9.369 0.840 1.00 98.62 73 ASN A N 1
ATOM 570 C CA . ASN A 1 73 ? -12.797 10.731 1.273 1.00 98.62 73 ASN A CA 1
ATOM 571 C C . ASN A 1 73 ? -13.581 10.662 2.593 1.00 98.62 73 ASN A C 1
ATOM 573 O O . ASN A 1 73 ? -14.791 10.412 2.588 1.00 98.62 73 ASN A O 1
ATOM 577 N N . SER A 1 74 ? -12.884 10.814 3.718 1.00 98.56 74 SER A N 1
ATOM 578 C CA . SER A 1 74 ? -13.461 10.682 5.058 1.00 98.56 74 SER A CA 1
ATOM 579 C C . SER A 1 74 ? -14.397 11.836 5.409 1.00 98.56 74 SER A C 1
ATOM 581 O O . SER A 1 74 ? -15.384 11.616 6.107 1.00 98.56 74 SER A O 1
ATOM 583 N N . GLY A 1 75 ? -14.164 13.038 4.873 1.00 98.50 75 GLY A N 1
ATOM 584 C CA . GLY A 1 75 ? -15.064 14.182 5.058 1.00 98.50 75 GLY A CA 1
ATOM 585 C C . GLY A 1 75 ? -16.451 13.958 4.441 1.00 98.50 75 GLY A C 1
ATOM 586 O O . GLY A 1 75 ? -17.470 14.293 5.050 1.00 98.50 75 GLY A O 1
ATOM 587 N N . LEU A 1 76 ? -16.519 13.324 3.265 1.00 98.75 76 LEU A N 1
ATOM 588 C CA . LEU A 1 76 ? -17.793 12.914 2.662 1.00 98.75 76 LEU A CA 1
ATOM 589 C C . LEU A 1 76 ? -18.489 11.820 3.483 1.00 98.75 76 LEU A C 1
ATOM 591 O O . LEU A 1 76 ? -19.706 11.869 3.647 1.00 98.75 76 LEU A O 1
ATOM 595 N N . LEU A 1 77 ? -17.732 10.867 4.038 1.00 98.75 77 LEU A N 1
ATOM 596 C CA . LEU A 1 77 ? -18.300 9.830 4.905 1.00 98.75 77 LEU A CA 1
ATOM 597 C C . LEU A 1 77 ? -18.858 10.421 6.207 1.00 98.75 77 LEU A C 1
ATOM 599 O O . LEU A 1 77 ? -19.935 10.035 6.650 1.00 98.75 77 LEU A O 1
ATOM 603 N N . GLU A 1 78 ? -18.141 11.374 6.802 1.00 98.62 78 GLU A N 1
ATOM 604 C CA . GLU A 1 78 ? -18.572 12.098 8.002 1.00 98.62 78 GLU A CA 1
ATOM 605 C C . GLU A 1 78 ? -19.832 12.927 7.724 1.00 98.62 78 GLU A C 1
ATOM 607 O O . GLU A 1 78 ? -20.735 12.981 8.553 1.00 98.62 78 GLU A O 1
ATOM 612 N N . SER A 1 79 ? -19.951 13.495 6.520 1.00 98.50 79 SER A N 1
ATOM 613 C CA . SER A 1 79 ? -21.150 14.230 6.096 1.00 98.50 79 SER A CA 1
ATOM 614 C C . SER A 1 79 ? -22.393 13.335 5.976 1.00 98.50 79 SER A C 1
ATOM 616 O O . SER A 1 79 ? -23.497 13.791 6.269 1.00 98.50 79 SER A O 1
ATOM 618 N N . GLU A 1 80 ? -22.231 12.066 5.583 1.00 98.38 80 GLU A N 1
ATOM 619 C CA . GLU A 1 80 ? -23.321 11.072 5.571 1.00 98.38 80 GLU A CA 1
ATOM 620 C C . GLU A 1 80 ? -23.737 10.633 6.981 1.00 98.38 80 GLU A C 1
ATOM 622 O O . GLU A 1 80 ? -24.904 10.322 7.223 1.00 98.38 80 GLU A O 1
ATOM 627 N N . PHE A 1 81 ? -22.791 10.616 7.922 1.00 98.25 81 PHE A N 1
ATOM 628 C CA . PHE A 1 81 ? -22.994 10.138 9.289 1.00 98.25 81 PHE A CA 1
ATOM 629 C C . PHE A 1 81 ? -22.553 11.195 10.316 1.00 98.25 81 PHE A C 1
ATOM 631 O O . PHE A 1 81 ? -21.600 10.961 11.062 1.00 98.25 81 PHE A O 1
ATOM 638 N N . PRO A 1 82 ? -23.241 12.353 10.389 1.00 97.75 82 PRO A N 1
ATOM 639 C CA . PRO A 1 82 ? -22.784 13.525 11.141 1.00 97.75 82 PRO A CA 1
ATOM 640 C C . PRO A 1 82 ? -22.719 13.315 12.660 1.00 97.75 82 PRO A C 1
ATOM 642 O O . PRO A 1 82 ? -22.162 14.143 13.377 1.00 97.75 82 PRO A O 1
ATOM 645 N N . GLU A 1 83 ? -23.295 12.230 13.188 1.00 97.44 83 GLU A N 1
ATOM 646 C CA . GLU A 1 83 ? -23.147 11.851 14.593 1.00 97.44 83 GLU A CA 1
ATOM 647 C C . GLU A 1 83 ? -21.829 11.123 14.913 1.00 97.44 83 GLU A C 1
ATOM 649 O O . GLU A 1 83 ? -21.609 10.752 16.070 1.00 97.44 83 GLU A O 1
ATOM 654 N N . TYR A 1 84 ? -20.984 10.881 13.908 1.00 98.56 84 TYR A N 1
ATOM 655 C CA . TYR A 1 84 ? -19.714 10.179 14.028 1.00 98.56 84 TYR A CA 1
ATOM 656 C C . TYR A 1 84 ? -18.553 11.039 13.533 1.00 98.56 84 TYR A C 1
ATOM 658 O O . TYR A 1 84 ? -18.618 11.597 12.446 1.00 98.56 84 TYR A O 1
ATOM 666 N N . LYS A 1 85 ? -17.441 11.049 14.273 1.00 98.56 85 LYS A N 1
ATOM 667 C CA . LYS A 1 85 ? -16.144 11.449 13.723 1.00 98.56 85 LYS A CA 1
ATOM 668 C C . LYS A 1 85 ? -15.571 10.298 12.897 1.00 98.56 85 LYS A C 1
ATOM 670 O O . LYS A 1 85 ? -15.476 9.177 13.401 1.00 98.56 85 LYS A O 1
ATOM 675 N N . VAL A 1 86 ? -15.165 10.547 11.658 1.00 98.62 86 VAL A N 1
ATOM 676 C CA . VAL A 1 86 ? -14.494 9.536 10.826 1.00 98.62 86 VAL A CA 1
ATOM 677 C C . VAL A 1 86 ? -12.986 9.608 11.041 1.00 98.62 86 VAL A C 1
ATOM 679 O O . VAL A 1 86 ? -12.391 10.683 10.995 1.00 98.62 86 VAL A O 1
ATOM 682 N N . ILE A 1 87 ? -12.367 8.452 11.285 1.00 98.31 87 ILE A N 1
ATOM 683 C CA . ILE A 1 87 ? -10.927 8.314 11.505 1.00 98.31 87 ILE A CA 1
ATOM 684 C C . ILE A 1 87 ? -10.354 7.326 10.488 1.00 98.31 87 ILE A C 1
ATOM 686 O O . ILE A 1 87 ? -10.646 6.126 10.550 1.00 98.31 87 ILE A O 1
ATOM 690 N N . ASN A 1 88 ? -9.500 7.818 9.587 1.00 98.56 88 ASN A N 1
ATOM 691 C CA . ASN A 1 88 ? -8.742 6.982 8.664 1.00 98.56 88 ASN A CA 1
ATOM 692 C C . ASN A 1 88 ? -7.489 6.422 9.355 1.00 98.56 88 ASN A C 1
ATOM 694 O O . ASN A 1 88 ? -6.434 7.064 9.434 1.00 98.56 88 ASN A O 1
ATOM 698 N N . PHE A 1 89 ? -7.597 5.188 9.841 1.00 98.44 89 PHE A N 1
ATOM 699 C CA . PHE A 1 89 ? -6.523 4.462 10.511 1.00 98.44 89 PHE A CA 1
ATOM 700 C C . PHE A 1 89 ? -5.886 3.398 9.600 1.00 98.44 89 PHE A C 1
ATOM 702 O O . PHE A 1 89 ? -5.590 2.283 10.030 1.00 98.44 89 PHE A O 1
ATOM 709 N N . GLY A 1 90 ? -5.677 3.743 8.324 1.00 97.44 90 GLY A N 1
ATOM 710 C CA . GLY A 1 90 ? -4.852 2.982 7.379 1.00 97.44 90 GLY A CA 1
ATOM 711 C C . GLY A 1 90 ? -3.500 3.633 7.113 1.00 97.44 90 GLY A C 1
ATOM 712 O O . GLY A 1 90 ? -3.419 4.853 7.143 1.00 97.44 90 GLY A O 1
ATOM 713 N N . LEU A 1 91 ? -2.437 2.871 6.843 1.00 95.75 91 LEU A N 1
ATOM 714 C CA . LEU A 1 91 ? -1.137 3.454 6.467 1.00 95.75 91 LEU A CA 1
ATOM 715 C C . LEU A 1 91 ? -0.359 2.599 5.461 1.00 95.75 91 LEU A C 1
ATOM 717 O O . LEU A 1 91 ? -0.484 2.798 4.264 1.00 95.75 91 LEU A O 1
ATOM 721 N N . TYR A 1 92 ? 0.472 1.666 5.926 1.00 89.50 92 TYR A N 1
ATOM 722 C CA . TYR A 1 92 ? 1.401 0.922 5.077 1.00 89.50 92 TYR A CA 1
ATOM 723 C C . TYR A 1 92 ? 1.218 -0.573 5.319 1.00 89.50 92 TYR A C 1
ATOM 725 O O . TYR A 1 92 ? 1.376 -1.034 6.449 1.00 89.50 92 TYR A O 1
ATOM 733 N N . ALA A 1 93 ? 0.936 -1.339 4.263 1.00 84.62 93 ALA A N 1
ATOM 734 C CA . ALA A 1 93 ? 0.825 -2.797 4.321 1.00 84.62 93 ALA A CA 1
ATOM 735 C C . ALA A 1 93 ? 2.053 -3.479 4.969 1.00 84.62 93 ALA A C 1
ATOM 737 O O . ALA A 1 93 ? 1.900 -4.471 5.682 1.00 84.62 93 ALA A O 1
ATOM 738 N N . ASN A 1 94 ? 3.259 -2.907 4.827 1.00 87.06 94 ASN A N 1
ATOM 739 C CA . ASN A 1 94 ? 4.493 -3.410 5.456 1.00 87.06 94 ASN A CA 1
ATOM 740 C C . ASN A 1 94 ? 4.601 -3.177 6.969 1.00 87.06 94 ASN A C 1
ATOM 742 O O . ASN A 1 94 ? 5.563 -3.633 7.588 1.00 87.06 94 ASN A O 1
ATOM 746 N N . LEU A 1 95 ? 3.646 -2.484 7.589 1.00 93.44 95 LEU A N 1
ATOM 747 C CA . LEU A 1 95 ? 3.500 -2.462 9.046 1.00 93.44 95 LEU A CA 1
ATOM 748 C C . LEU A 1 95 ? 2.656 -3.640 9.558 1.00 93.44 95 LEU A C 1
ATOM 750 O O . LEU A 1 95 ? 2.895 -4.125 10.666 1.00 93.44 95 LEU A O 1
ATOM 754 N N . GLY A 1 96 ? 1.727 -4.121 8.726 1.00 93.75 96 GLY A N 1
ATOM 755 C CA . GLY A 1 96 ? 0.798 -5.205 9.024 1.00 93.75 96 GLY A CA 1
ATOM 756 C C . GLY A 1 96 ? -0.518 -4.734 9.647 1.00 93.75 96 GLY A C 1
ATOM 757 O O . GLY A 1 96 ? -0.547 -3.851 10.508 1.00 93.75 96 GLY A O 1
ATOM 758 N N . THR A 1 97 ? -1.624 -5.371 9.252 1.00 95.88 97 THR A N 1
ATOM 759 C CA . THR A 1 97 ? -2.972 -5.089 9.780 1.00 95.88 97 THR A CA 1
ATOM 760 C C . THR A 1 97 ? -3.043 -5.259 11.301 1.00 95.88 97 THR A C 1
ATOM 762 O O . THR A 1 97 ? -3.687 -4.457 11.981 1.00 95.88 97 THR A O 1
ATOM 765 N N . LYS A 1 98 ? -2.320 -6.246 11.856 1.00 96.19 98 LYS A N 1
ATOM 766 C CA . LYS A 1 98 ? -2.249 -6.498 13.305 1.00 96.19 98 LYS A CA 1
ATOM 767 C C . LYS A 1 98 ? -1.803 -5.262 14.088 1.00 96.19 98 LYS A C 1
ATOM 769 O O . LYS A 1 98 ? -2.425 -4.927 15.091 1.00 96.19 98 LYS A O 1
ATOM 774 N N . LEU A 1 99 ? -0.770 -4.549 13.622 1.00 97.94 99 LEU A N 1
ATOM 775 C CA . LEU A 1 99 ? -0.295 -3.334 14.295 1.00 97.94 99 LEU A CA 1
ATOM 776 C C . LEU A 1 99 ? -1.384 -2.258 14.340 1.00 97.94 99 LEU A C 1
ATOM 778 O O . LEU A 1 99 ? -1.579 -1.617 15.373 1.00 97.94 99 LEU A O 1
ATOM 782 N N . MET A 1 100 ? -2.093 -2.074 13.225 1.00 98.12 100 MET A N 1
ATOM 783 C CA . MET A 1 100 ? -3.157 -1.078 13.123 1.00 98.12 100 MET A CA 1
ATOM 784 C C . MET A 1 100 ? -4.309 -1.416 14.085 1.00 98.12 100 MET A C 1
ATOM 786 O O . MET A 1 100 ? -4.818 -0.548 14.789 1.00 98.12 100 MET A O 1
ATOM 790 N N . MET A 1 101 ? -4.669 -2.694 14.212 1.00 98.12 101 MET A N 1
ATOM 791 C CA . MET A 1 101 ? -5.642 -3.138 15.215 1.00 98.12 101 MET A CA 1
ATOM 792 C C . MET A 1 101 ? -5.143 -2.883 16.646 1.00 98.12 101 MET A C 1
ATOM 794 O O . MET A 1 101 ? -5.855 -2.267 17.446 1.00 98.12 101 MET A O 1
ATOM 798 N N . ASP A 1 102 ? -3.919 -3.317 16.963 1.00 97.81 102 ASP A N 1
ATOM 799 C CA . ASP A 1 102 ? -3.309 -3.203 18.293 1.00 97.81 102 ASP A CA 1
ATOM 800 C C . ASP A 1 102 ? -3.241 -1.744 18.777 1.00 97.81 102 ASP A C 1
ATOM 802 O O . ASP A 1 102 ? -3.587 -1.461 19.924 1.00 97.81 102 ASP A O 1
ATOM 806 N N . LEU A 1 103 ? -2.842 -0.804 17.913 1.00 97.94 103 LEU A N 1
ATOM 807 C CA . LEU A 1 103 ? -2.729 0.613 18.276 1.00 97.94 103 LEU A CA 1
ATOM 808 C C . LEU A 1 103 ? -4.083 1.314 18.413 1.00 97.94 103 LEU A C 1
ATOM 810 O O . LEU A 1 103 ? -4.221 2.181 19.275 1.00 97.94 103 LEU A O 1
ATOM 814 N N . ALA A 1 104 ? -5.084 0.936 17.612 1.00 97.88 104 ALA A N 1
ATOM 815 C CA . ALA A 1 104 ? -6.426 1.507 17.713 1.00 97.88 104 ALA A CA 1
ATOM 816 C C . ALA A 1 104 ? -7.191 1.026 18.958 1.00 97.88 104 ALA A C 1
ATOM 818 O O . ALA A 1 104 ? -8.108 1.704 19.418 1.00 97.88 104 ALA A O 1
ATOM 819 N N . LYS A 1 105 ? -6.805 -0.128 19.519 1.00 96.75 105 LYS A N 1
ATOM 820 C CA . LYS A 1 105 ? -7.544 -0.851 20.564 1.00 96.75 105 LYS A CA 1
ATOM 821 C C . LYS A 1 105 ? -7.955 0.025 21.750 1.00 96.75 105 LYS A C 1
ATOM 823 O O . LYS A 1 105 ? -9.126 0.040 22.112 1.00 96.75 105 LYS A O 1
ATOM 828 N N . ASP A 1 106 ? -7.020 0.787 22.312 1.00 94.75 106 ASP A N 1
ATOM 829 C CA . ASP A 1 106 ? -7.248 1.619 23.507 1.00 94.75 106 ASP A CA 1
ATOM 830 C C . ASP A 1 106 ? -8.152 2.843 23.256 1.00 94.75 106 ASP A C 1
ATOM 832 O O . ASP A 1 106 ? -8.526 3.539 24.201 1.00 94.75 106 ASP A O 1
ATOM 836 N N . TYR A 1 107 ? -8.483 3.127 21.995 1.00 97.56 107 TYR A N 1
ATOM 837 C CA . TYR A 1 107 ? -9.230 4.312 21.566 1.00 97.56 107 TYR A CA 1
ATOM 838 C C . TYR A 1 107 ? -10.682 4.020 21.186 1.00 97.56 107 TYR A C 1
ATOM 840 O O . TYR A 1 107 ? -11.423 4.936 20.821 1.00 97.56 107 TYR A O 1
ATOM 848 N N . ILE A 1 108 ? -11.088 2.754 21.274 1.00 98.50 108 ILE A N 1
ATOM 849 C CA . ILE A 1 108 ? -12.434 2.299 20.937 1.00 98.50 108 ILE A CA 1
ATOM 850 C C . ILE A 1 108 ? -13.340 2.469 22.156 1.00 98.50 108 ILE A C 1
ATOM 852 O O . ILE A 1 108 ? -13.108 1.877 23.210 1.00 98.50 108 ILE A O 1
ATOM 856 N N . GLY A 1 109 ? -14.388 3.273 21.993 1.00 98.19 109 GLY A N 1
ATOM 857 C CA . GLY A 1 109 ? -15.361 3.610 23.026 1.00 98.19 109 GLY A CA 1
ATOM 858 C C . GLY A 1 109 ? -16.795 3.219 22.667 1.00 98.19 109 GLY A C 1
ATOM 859 O O . GLY A 1 109 ? -17.104 2.775 21.562 1.00 98.19 109 GLY A O 1
ATOM 860 N N . ALA A 1 110 ? -17.702 3.391 23.628 1.00 98.38 110 ALA A N 1
ATOM 861 C CA . ALA A 1 110 ? -19.100 3.007 23.468 1.00 98.38 110 ALA A CA 1
ATOM 862 C C . ALA A 1 110 ? -19.770 3.724 22.283 1.00 98.38 110 ALA A C 1
ATOM 864 O O . ALA A 1 110 ? -19.720 4.945 22.158 1.00 98.38 110 ALA A O 1
ATOM 865 N N . GLY A 1 111 ? -20.463 2.956 21.440 1.00 98.12 111 GLY A N 1
ATOM 866 C CA . GLY A 1 111 ? -21.169 3.464 20.266 1.00 98.12 111 GLY A CA 1
ATOM 867 C C . GLY A 1 111 ? -20.322 3.592 18.998 1.00 98.12 111 GLY A C 1
ATOM 868 O O . GLY A 1 111 ? -20.915 3.839 17.940 1.00 98.12 111 GLY A O 1
ATOM 869 N N . ASP A 1 112 ? -19.004 3.382 19.076 1.00 98.81 112 ASP A N 1
ATOM 870 C CA . ASP A 1 112 ? -18.111 3.391 17.916 1.00 98.81 112 ASP A CA 1
ATOM 871 C C . ASP A 1 112 ? -18.458 2.273 16.920 1.00 98.81 112 ASP A C 1
ATOM 873 O O . ASP A 1 112 ? -18.950 1.194 17.283 1.00 98.81 112 ASP A O 1
ATOM 877 N N . LYS A 1 113 ? -18.180 2.534 15.642 1.00 98.81 113 LYS A N 1
ATOM 878 C CA . LYS A 1 113 ? -18.220 1.550 14.558 1.00 98.81 113 LYS A CA 1
ATOM 879 C C . LYS A 1 113 ? -16.804 1.342 14.034 1.00 98.81 113 LYS A C 1
ATOM 881 O O . LYS A 1 113 ? -16.182 2.281 13.548 1.00 98.81 113 LYS A O 1
ATOM 886 N N . VAL A 1 114 ? -16.305 0.118 14.128 1.00 98.88 114 VAL A N 1
ATOM 887 C CA . VAL A 1 114 ? -14.953 -0.256 13.705 1.00 98.88 114 VAL A CA 1
ATOM 888 C C . VAL A 1 114 ? -15.058 -1.093 12.439 1.00 98.88 114 VAL A C 1
ATOM 890 O O . VAL A 1 114 ? -15.725 -2.124 12.447 1.00 98.88 114 VAL A O 1
ATOM 893 N N . PHE A 1 115 ? -14.412 -0.663 11.361 1.00 98.88 115 PHE A N 1
ATOM 894 C CA . PHE A 1 115 ? -14.379 -1.384 10.091 1.00 98.88 115 PHE A CA 1
ATOM 895 C C . PHE A 1 115 ? -12.970 -1.918 9.861 1.00 98.88 115 PHE A C 1
ATOM 897 O O . PHE A 1 115 ? -12.031 -1.138 9.714 1.00 98.88 115 PHE A O 1
ATOM 904 N N . LEU A 1 116 ? -12.827 -3.242 9.851 1.00 98.81 116 LEU A N 1
ATOM 905 C CA . LEU A 1 116 ? -11.586 -3.928 9.506 1.00 98.81 116 LEU A CA 1
ATOM 906 C C . LEU A 1 116 ? -11.565 -4.190 7.998 1.00 98.81 116 LEU A C 1
ATOM 908 O O . LEU A 1 116 ? -12.462 -4.852 7.476 1.00 98.81 116 LEU A O 1
ATOM 912 N N . ILE A 1 117 ? -10.561 -3.635 7.318 1.00 98.44 117 ILE A N 1
ATOM 913 C CA . ILE A 1 117 ? -10.472 -3.570 5.856 1.00 98.44 117 ILE A CA 1
ATOM 914 C C . ILE A 1 117 ? -9.048 -3.927 5.374 1.00 98.44 117 ILE A C 1
ATOM 916 O O . ILE A 1 117 ? -8.316 -3.072 4.851 1.00 98.44 117 ILE A O 1
ATOM 920 N N . PRO A 1 118 ? -8.594 -5.175 5.593 1.00 96.38 118 PRO A N 1
ATOM 921 C CA . PRO A 1 118 ? -7.309 -5.631 5.077 1.00 96.38 118 PRO A CA 1
ATOM 922 C C . PRO A 1 118 ? -7.333 -5.653 3.542 1.00 96.38 118 PRO A C 1
ATOM 924 O O . PRO A 1 118 ? -8.383 -5.873 2.936 1.00 96.38 118 PRO A O 1
ATOM 927 N N . GLU A 1 119 ? -6.181 -5.445 2.897 1.00 94.88 119 GLU A N 1
ATOM 928 C CA . GLU A 1 119 ? -6.067 -5.795 1.478 1.00 94.88 119 GLU A CA 1
ATOM 929 C C . GLU A 1 119 ? -6.333 -7.295 1.274 1.00 94.88 119 GLU A C 1
ATOM 931 O O . GLU A 1 119 ? -5.984 -8.116 2.126 1.00 94.88 119 GLU A O 1
ATOM 936 N N . THR A 1 120 ? -6.901 -7.658 0.120 1.00 92.88 120 THR A N 1
ATOM 937 C CA . THR A 1 120 ? -7.117 -9.060 -0.277 1.00 92.88 120 THR A CA 1
ATOM 938 C C . THR A 1 120 ? -5.789 -9.670 -0.729 1.00 92.88 120 THR A C 1
ATOM 940 O O . THR A 1 120 ? -5.523 -9.830 -1.917 1.00 92.88 120 THR A O 1
ATOM 943 N N . ASN A 1 121 ? -4.905 -9.930 0.233 1.00 89.88 121 ASN A N 1
ATOM 944 C CA . ASN A 1 121 ? -3.638 -10.621 0.037 1.00 89.88 121 ASN A CA 1
ATOM 945 C C . ASN A 1 121 ? -3.217 -11.346 1.326 1.00 89.88 121 ASN A C 1
ATOM 947 O O . ASN A 1 121 ? -3.672 -11.029 2.427 1.00 89.88 121 ASN A O 1
ATOM 951 N N . LYS A 1 122 ? -2.296 -12.302 1.186 1.00 89.81 122 LYS A N 1
ATOM 952 C CA . LYS A 1 122 ? -1.840 -13.149 2.295 1.00 89.81 122 LYS A CA 1
ATOM 953 C C . LYS A 1 122 ? -1.201 -12.367 3.450 1.00 89.81 122 LYS A C 1
ATOM 955 O O . LYS A 1 122 ? -1.376 -12.740 4.602 1.00 89.81 122 LYS A O 1
ATOM 960 N N . GLN A 1 123 ? -0.447 -11.301 3.171 1.00 90.44 123 GLN A N 1
ATOM 961 C CA . GLN A 1 123 ? 0.236 -10.531 4.216 1.00 90.44 123 GLN A CA 1
ATOM 962 C C . GLN A 1 123 ? -0.770 -9.749 5.071 1.00 90.44 123 GLN A C 1
ATOM 964 O O . GLN A 1 123 ? -0.735 -9.842 6.298 1.00 90.44 123 GLN A O 1
ATOM 969 N N . SER A 1 124 ? -1.684 -9.011 4.439 1.00 92.31 124 SER A N 1
ATOM 970 C CA . SER A 1 124 ? -2.658 -8.152 5.119 1.00 92.31 124 SER A CA 1
ATOM 971 C C . SER A 1 124 ? -3.743 -8.943 5.857 1.00 92.31 124 SER A C 1
ATOM 973 O O . SER A 1 124 ? -4.315 -8.412 6.811 1.00 92.31 124 SER A O 1
ATOM 975 N N . MET A 1 125 ? -3.978 -10.204 5.474 1.00 92.44 125 MET A N 1
ATOM 976 C CA . MET A 1 125 ? -4.887 -11.157 6.132 1.00 92.44 125 MET A CA 1
ATOM 977 C C . MET A 1 125 ? -4.146 -12.189 7.005 1.00 92.44 125 MET A C 1
ATOM 979 O O . MET A 1 125 ? -4.571 -13.336 7.126 1.00 92.44 125 MET A O 1
ATOM 983 N N . SER A 1 126 ? -3.027 -11.780 7.610 1.00 93.94 126 SER A N 1
ATOM 984 C CA . SER A 1 126 ? -2.231 -12.584 8.547 1.00 93.94 126 SER A CA 1
ATOM 985 C C . SER A 1 126 ? -1.869 -11.784 9.802 1.00 93.94 126 SER A C 1
ATOM 987 O O . SER A 1 126 ? -2.157 -10.588 9.911 1.00 93.94 126 SER A O 1
ATOM 989 N N . LEU A 1 127 ? -1.168 -12.421 10.743 1.00 95.31 127 LEU A N 1
ATOM 990 C CA . LEU A 1 127 ? -0.565 -11.754 11.903 1.00 95.31 127 LEU A CA 1
ATOM 991 C C . LEU A 1 127 ? 0.810 -11.133 11.609 1.00 95.31 127 LEU A C 1
ATOM 993 O O . LEU A 1 127 ? 1.563 -10.840 12.542 1.00 95.31 127 LEU A O 1
ATOM 997 N N . TYR A 1 128 ? 1.142 -10.916 10.330 1.00 94.69 128 TYR A N 1
ATOM 998 C CA . TYR A 1 128 ? 2.371 -10.240 9.930 1.00 94.69 128 TYR A CA 1
ATOM 999 C C . TYR A 1 128 ? 2.566 -8.930 10.705 1.00 94.69 128 TYR A C 1
ATOM 1001 O O . TYR A 1 128 ? 1.672 -8.086 10.809 1.00 94.69 128 TYR A O 1
ATOM 1009 N N . PHE A 1 129 ? 3.776 -8.766 11.231 1.00 95.06 129 PHE A N 1
ATOM 1010 C CA . PHE A 1 129 ? 4.199 -7.608 11.998 1.00 95.06 129 PHE A CA 1
ATOM 1011 C C . PHE A 1 129 ? 5.664 -7.313 11.685 1.00 95.06 129 PHE A C 1
ATOM 1013 O O . PHE A 1 129 ? 6.523 -8.180 11.858 1.00 95.06 129 PHE A O 1
ATOM 1020 N N . SER A 1 130 ? 5.963 -6.085 11.252 1.00 94.19 130 SER A N 1
ATOM 1021 C CA . SER A 1 130 ? 7.339 -5.662 10.971 1.00 94.19 130 SER A CA 1
ATOM 1022 C C . SER A 1 130 ? 7.918 -4.859 12.141 1.00 94.19 130 SER A C 1
ATOM 1024 O O . SER A 1 130 ? 7.649 -3.658 12.262 1.00 94.19 130 SER A O 1
ATOM 1026 N N . PRO A 1 131 ? 8.740 -5.462 13.022 1.00 95.56 131 PRO A N 1
ATOM 1027 C CA . PRO A 1 131 ? 9.253 -4.772 14.203 1.00 95.56 131 PRO A CA 1
ATOM 1028 C C . PRO A 1 131 ? 10.229 -3.640 13.857 1.00 95.56 131 PRO A C 1
ATOM 1030 O O . PRO A 1 131 ? 10.214 -2.602 14.517 1.00 95.56 131 PRO A O 1
ATOM 1033 N N . VAL A 1 132 ? 11.061 -3.811 12.822 1.00 94.25 132 VAL A N 1
ATOM 1034 C CA . VAL A 1 132 ? 12.004 -2.772 12.371 1.00 94.25 132 VAL A CA 1
ATOM 1035 C C . VAL A 1 132 ? 11.245 -1.581 11.794 1.00 94.25 132 VAL A C 1
ATOM 1037 O O . VAL A 1 132 ? 11.495 -0.451 12.206 1.00 94.25 132 VAL A O 1
ATOM 1040 N N . ASN A 1 133 ? 10.269 -1.816 10.914 1.00 93.94 133 ASN A N 1
ATOM 1041 C CA . ASN A 1 133 ? 9.468 -0.731 10.345 1.00 93.94 133 ASN A CA 1
ATOM 1042 C C . ASN A 1 133 ? 8.578 -0.057 11.395 1.00 93.94 133 ASN A C 1
ATOM 1044 O O . ASN A 1 133 ? 8.376 1.151 11.340 1.00 93.94 133 ASN A O 1
ATOM 1048 N N . THR A 1 134 ? 8.121 -0.799 12.406 1.00 96.81 134 THR A N 1
ATOM 1049 C CA . THR A 1 134 ? 7.396 -0.209 13.539 1.00 96.81 134 THR A CA 1
ATOM 1050 C C . THR A 1 134 ? 8.290 0.740 14.336 1.00 96.81 134 THR A C 1
ATOM 1052 O O . THR A 1 134 ? 7.833 1.818 14.701 1.00 96.81 134 THR A O 1
ATOM 1055 N N . TRP A 1 135 ? 9.570 0.408 14.565 1.00 96.44 135 TRP A N 1
ATOM 1056 C CA . TRP A 1 135 ? 10.512 1.347 15.195 1.00 96.44 135 TRP A CA 1
ATOM 1057 C C . TRP A 1 135 ? 10.691 2.632 14.386 1.00 96.44 135 TRP A C 1
ATOM 1059 O O . TRP A 1 135 ? 10.707 3.704 14.988 1.00 96.44 135 TRP A O 1
ATOM 1069 N N . LYS A 1 136 ? 10.779 2.530 13.051 1.00 94.25 136 LYS A N 1
ATOM 1070 C CA . LYS A 1 136 ? 10.817 3.697 12.151 1.00 94.25 136 LYS A CA 1
ATOM 1071 C C . LYS A 1 136 ? 9.554 4.547 12.311 1.00 94.25 136 LYS A C 1
ATOM 1073 O O . LYS A 1 136 ? 9.643 5.758 12.469 1.00 94.25 136 LYS A O 1
ATOM 1078 N N . ALA A 1 137 ? 8.387 3.902 12.333 1.00 96.12 137 ALA A N 1
ATOM 1079 C CA . ALA A 1 137 ? 7.092 4.572 12.389 1.00 96.12 137 ALA A CA 1
ATOM 1080 C C . ALA A 1 137 ? 6.827 5.316 13.704 1.00 96.12 137 ALA A C 1
ATOM 1082 O O . ALA A 1 137 ? 6.214 6.377 13.683 1.00 96.12 137 ALA A O 1
ATOM 1083 N N . ILE A 1 138 ? 7.299 4.794 14.842 1.00 96.12 138 ILE A N 1
ATOM 1084 C CA . ILE A 1 138 ? 7.077 5.411 16.163 1.00 96.12 138 ILE A CA 1
ATOM 1085 C C . ILE A 1 138 ? 8.272 6.229 16.665 1.00 96.12 138 ILE A C 1
ATOM 1087 O O . ILE A 1 138 ? 8.313 6.589 17.841 1.00 96.12 138 ILE A O 1
ATOM 1091 N N . GLU A 1 139 ? 9.273 6.492 15.824 1.00 94.81 139 GLU A N 1
ATOM 1092 C CA . GLU A 1 139 ? 10.552 7.073 16.248 1.00 94.81 139 GLU A CA 1
ATOM 1093 C C . GLU A 1 139 ? 10.388 8.404 16.997 1.00 94.81 139 GLU A C 1
ATOM 1095 O O . GLU A 1 139 ? 11.046 8.633 18.014 1.00 94.81 139 GLU A O 1
ATOM 1100 N N . THR A 1 140 ? 9.464 9.248 16.538 1.00 93.88 140 THR A N 1
ATOM 1101 C CA . THR A 1 140 ? 9.146 10.552 17.139 1.00 93.88 140 THR A CA 1
ATOM 1102 C C . THR A 1 140 ? 8.257 10.445 18.384 1.00 93.88 140 THR A C 1
ATOM 1104 O O . THR A 1 140 ? 8.176 11.392 19.165 1.00 93.88 140 THR A O 1
ATOM 1107 N N . GLN A 1 141 ? 7.627 9.288 18.624 1.00 95.12 141 GLN A N 1
ATOM 1108 C CA . GLN A 1 141 ? 6.727 9.043 19.754 1.00 95.12 141 GLN A CA 1
ATOM 1109 C C . GLN A 1 141 ? 6.913 7.626 20.328 1.00 95.12 141 GLN A C 1
ATOM 1111 O O . GLN A 1 141 ? 5.987 6.818 20.415 1.00 95.12 141 GLN A O 1
ATOM 1116 N N . MET A 1 142 ? 8.128 7.316 20.798 1.00 92.94 142 MET A N 1
ATOM 1117 C CA . MET A 1 142 ? 8.480 5.980 21.315 1.00 92.94 142 MET A CA 1
ATOM 1118 C C . MET A 1 142 ? 7.609 5.490 22.488 1.00 92.94 142 MET A C 1
ATOM 1120 O O . MET A 1 142 ? 7.639 4.308 22.826 1.00 92.94 142 MET A O 1
ATOM 1124 N N . SER A 1 143 ? 6.818 6.356 23.131 1.00 94.25 143 SER A N 1
ATOM 1125 C CA . SER A 1 143 ? 5.837 5.945 24.142 1.00 94.25 143 SER A CA 1
ATOM 1126 C C . SER A 1 143 ? 4.777 4.984 23.589 1.00 94.25 143 SER A C 1
ATOM 1128 O O . SER A 1 143 ? 4.276 4.166 24.366 1.00 94.25 143 SER A O 1
ATOM 1130 N N . LEU A 1 144 ? 4.500 5.004 22.278 1.00 96.00 144 LEU A N 1
ATOM 1131 C CA . LEU A 1 144 ? 3.588 4.069 21.608 1.00 96.00 144 LEU A CA 1
ATOM 1132 C C . LEU A 1 144 ? 4.011 2.606 21.768 1.00 96.00 144 LEU A C 1
ATOM 1134 O O . LEU A 1 144 ? 3.152 1.735 21.881 1.00 96.00 144 LEU A O 1
ATOM 1138 N N . TYR A 1 145 ? 5.310 2.331 21.927 1.00 96.12 145 TYR A N 1
ATOM 1139 C CA . TYR A 1 145 ? 5.814 0.995 22.268 1.00 96.12 145 TYR A CA 1
ATOM 1140 C C . TYR A 1 145 ? 5.105 0.398 23.497 1.00 96.12 145 TYR A C 1
ATOM 1142 O O . TYR A 1 145 ? 4.886 -0.809 23.574 1.00 96.12 145 TYR A O 1
ATOM 1150 N N . LYS A 1 146 ? 4.709 1.230 24.473 1.00 95.00 146 LYS A N 1
ATOM 1151 C CA . LYS A 1 146 ? 4.042 0.767 25.701 1.00 95.00 146 LYS A CA 1
ATOM 1152 C C . LYS A 1 146 ? 2.608 0.286 25.464 1.00 95.00 146 LYS A C 1
ATOM 1154 O O . LYS A 1 146 ? 2.137 -0.520 26.265 1.00 95.00 146 LYS A O 1
ATOM 1159 N N . LYS A 1 147 ? 1.949 0.760 24.400 1.00 94.00 147 LYS A N 1
ATOM 1160 C CA . LYS A 1 147 ? 0.572 0.396 24.023 1.00 94.00 147 LYS A CA 1
ATOM 1161 C C . LYS A 1 147 ? 0.491 -0.952 23.308 1.00 94.00 147 LYS A C 1
ATOM 1163 O O . LYS A 1 147 ? -0.563 -1.570 23.279 1.00 94.00 147 LYS A O 1
ATOM 1168 N N . LEU A 1 148 ? 1.611 -1.436 22.774 1.00 96.06 148 LEU A N 1
ATOM 1169 C CA . LEU A 1 148 ? 1.654 -2.701 22.051 1.00 96.06 148 LEU A CA 1
ATOM 1170 C C . LEU A 1 148 ? 1.519 -3.913 22.992 1.00 96.06 148 LEU A C 1
ATOM 1172 O O . LEU A 1 148 ? 1.968 -3.862 24.152 1.00 96.06 148 LEU A O 1
ATOM 1176 N N . PRO A 1 149 ? 0.950 -5.030 22.502 1.00 95.81 149 PRO A N 1
ATOM 1177 C CA . PRO A 1 149 ? 0.882 -6.281 23.251 1.00 95.81 149 PRO A CA 1
ATOM 1178 C C . PRO A 1 149 ? 2.279 -6.881 23.502 1.00 95.81 149 PRO A C 1
ATOM 1180 O O . PRO A 1 149 ? 3.299 -6.406 22.995 1.00 95.81 149 PRO A O 1
ATOM 1183 N N . ALA A 1 150 ? 2.357 -7.859 24.409 1.00 96.31 150 ALA A N 1
ATOM 1184 C CA . ALA A 1 150 ? 3.629 -8.381 24.921 1.00 96.31 150 ALA A CA 1
ATOM 1185 C C . ALA A 1 150 ? 4.497 -9.041 23.835 1.00 96.31 150 ALA A C 1
ATOM 1187 O O . ALA A 1 150 ? 5.695 -8.768 23.780 1.00 96.31 150 ALA A O 1
ATOM 1188 N N . ASP A 1 151 ? 3.875 -9.820 22.957 1.00 95.19 151 ASP A N 1
ATOM 1189 C CA . ASP A 1 151 ? 4.454 -10.443 21.763 1.00 95.19 151 ASP A CA 1
ATOM 1190 C C . ASP A 1 151 ? 5.108 -9.407 20.829 1.00 95.19 151 ASP A C 1
ATOM 1192 O O . ASP A 1 151 ? 6.304 -9.499 20.544 1.00 95.19 151 ASP A O 1
ATOM 1196 N N . ASN A 1 152 ? 4.390 -8.345 20.440 1.00 95.69 152 ASN A N 1
ATOM 1197 C CA . ASN A 1 152 ? 4.950 -7.290 19.584 1.00 95.69 152 ASN A CA 1
ATOM 1198 C C . ASN A 1 152 ? 6.113 -6.570 20.281 1.00 95.69 152 ASN A C 1
ATOM 1200 O O . ASN A 1 152 ? 7.136 -6.285 19.659 1.00 95.69 152 ASN A O 1
ATOM 1204 N N . LYS A 1 153 ? 6.001 -6.305 21.591 1.00 96.94 153 LYS A N 1
ATOM 1205 C CA . LYS A 1 153 ? 7.087 -5.696 22.379 1.00 96.94 153 LYS A CA 1
ATOM 1206 C C . LYS A 1 153 ? 8.332 -6.583 22.439 1.00 96.94 153 LYS A C 1
ATOM 1208 O O . LYS A 1 153 ? 9.451 -6.070 22.461 1.00 96.94 153 LYS A O 1
ATOM 1213 N N . GLU A 1 154 ? 8.176 -7.902 22.500 1.00 96.19 154 GLU A N 1
ATOM 1214 C CA . GLU A 1 154 ? 9.287 -8.859 22.433 1.00 96.19 154 GLU A CA 1
ATOM 1215 C C . GLU A 1 154 ? 9.963 -8.841 21.064 1.00 96.19 154 GLU A C 1
ATOM 1217 O O . GLU A 1 154 ? 11.181 -8.653 21.001 1.00 96.19 154 GLU A O 1
ATOM 1222 N N . LEU A 1 155 ? 9.180 -8.909 19.984 1.00 96.31 155 LEU A N 1
ATOM 1223 C CA . LEU A 1 155 ? 9.689 -8.819 18.614 1.00 96.31 155 LEU A CA 1
ATOM 1224 C C . LEU A 1 155 ? 10.422 -7.495 18.363 1.00 96.31 155 LEU A C 1
ATOM 1226 O O . LEU A 1 155 ? 11.526 -7.488 17.816 1.00 96.31 155 LEU A O 1
ATOM 1230 N N . MET A 1 156 ? 9.860 -6.374 18.819 1.00 96.62 156 MET A N 1
ATOM 1231 C CA . MET A 1 156 ? 10.496 -5.061 18.715 1.00 96.62 156 MET A CA 1
ATOM 1232 C C . MET A 1 156 ? 11.806 -4.990 19.502 1.00 96.62 156 MET A C 1
ATOM 1234 O O . MET A 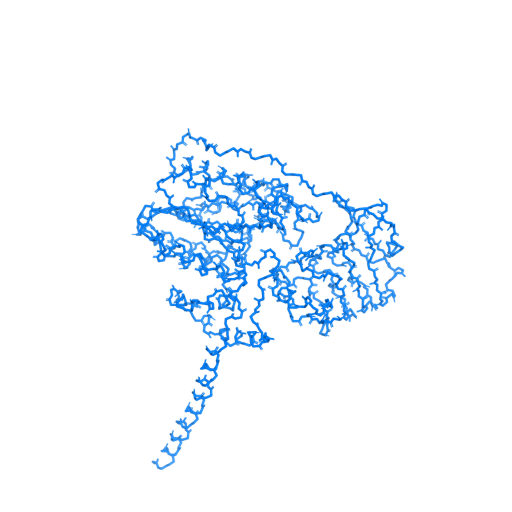1 156 ? 12.810 -4.530 18.958 1.00 96.62 156 MET A O 1
ATOM 1238 N N . ARG A 1 157 ? 11.852 -5.482 20.748 1.00 94.56 157 ARG A N 1
ATOM 1239 C CA . ARG A 1 157 ? 13.103 -5.532 21.531 1.00 94.56 157 ARG A CA 1
ATOM 1240 C C . ARG A 1 157 ? 14.181 -6.357 20.835 1.00 94.56 157 ARG A C 1
ATOM 1242 O O . ARG A 1 157 ? 15.320 -5.903 20.759 1.00 94.56 157 ARG A O 1
ATOM 1249 N N . GLY A 1 158 ? 13.820 -7.524 20.298 1.00 94.19 158 GLY A N 1
ATOM 1250 C CA . GLY A 1 158 ? 14.742 -8.391 19.558 1.00 94.19 158 GLY A CA 1
ATOM 1251 C C . GLY A 1 158 ? 15.319 -7.738 18.297 1.00 94.19 158 GLY A C 1
ATOM 1252 O O . GLY A 1 158 ? 16.451 -8.024 17.921 1.00 94.19 158 GLY A O 1
ATOM 1253 N N . ASN A 1 159 ? 14.581 -6.804 17.692 1.00 95.62 159 ASN A N 1
ATOM 1254 C CA . ASN A 1 159 ? 14.954 -6.139 16.441 1.00 95.62 159 ASN A CA 1
ATOM 1255 C C . ASN A 1 159 ? 15.460 -4.698 16.614 1.00 95.62 159 ASN A C 1
ATOM 1257 O O . ASN A 1 159 ? 15.761 -4.030 15.625 1.00 95.62 159 ASN A O 1
ATOM 1261 N N . TYR A 1 160 ? 15.611 -4.210 17.850 1.00 93.69 160 TYR A N 1
ATOM 1262 C CA . TYR A 1 160 ? 16.086 -2.846 18.100 1.00 93.69 160 TYR A CA 1
ATOM 1263 C C . TYR A 1 160 ? 17.482 -2.602 17.503 1.00 93.69 160 TYR A C 1
ATOM 1265 O O . TYR A 1 160 ? 17.731 -1.565 16.897 1.00 93.69 160 TYR A O 1
ATOM 1273 N N . PHE A 1 161 ? 18.389 -3.581 17.598 1.00 91.75 161 PHE A N 1
ATOM 1274 C CA . PHE A 1 161 ? 19.731 -3.468 17.015 1.00 91.75 161 PHE A CA 1
ATOM 1275 C C . PHE A 1 161 ? 19.715 -3.406 15.487 1.00 91.75 161 PHE A C 1
ATOM 1277 O O . PHE A 1 161 ? 20.502 -2.655 14.918 1.00 91.75 161 PHE A O 1
ATOM 1284 N N . ALA A 1 162 ? 18.828 -4.157 14.826 1.00 92.50 162 ALA A N 1
ATOM 1285 C CA . ALA A 1 162 ? 18.673 -4.102 13.374 1.00 92.50 162 ALA A CA 1
ATOM 1286 C C . ALA A 1 162 ? 18.204 -2.706 12.940 1.00 92.50 162 ALA A C 1
ATOM 1288 O O . ALA A 1 162 ? 18.826 -2.090 12.078 1.00 92.50 162 ALA A O 1
ATOM 1289 N N . TYR A 1 163 ? 17.202 -2.165 13.638 1.00 93.12 163 TYR A N 1
ATOM 1290 C CA . TYR A 1 163 ? 16.730 -0.796 13.448 1.00 93.12 163 TYR A CA 1
ATOM 1291 C C . TYR A 1 163 ? 17.844 0.249 13.636 1.00 93.12 163 TYR A C 1
ATOM 1293 O O . TYR A 1 163 ? 18.050 1.084 12.759 1.00 93.12 163 TYR A O 1
ATOM 1301 N N . ILE A 1 164 ? 18.619 0.194 14.727 1.00 93.06 164 ILE A N 1
ATOM 1302 C CA . ILE A 1 164 ? 19.723 1.146 14.952 1.00 93.06 164 ILE A CA 1
ATOM 1303 C C . ILE A 1 164 ? 20.855 0.966 13.929 1.00 93.06 164 ILE A C 1
ATOM 1305 O O . ILE A 1 164 ? 21.482 1.946 13.522 1.00 93.06 164 ILE A O 1
ATOM 1309 N N . ASN A 1 165 ? 21.130 -0.267 13.495 1.00 89.94 165 ASN A N 1
ATOM 1310 C CA . ASN A 1 165 ? 22.137 -0.547 12.475 1.00 89.94 165 ASN A CA 1
ATOM 1311 C C . ASN A 1 165 ? 21.748 0.014 11.101 1.00 89.94 165 ASN A C 1
ATOM 1313 O O . ASN A 1 165 ? 22.624 0.496 10.389 1.00 89.94 165 ASN A O 1
ATOM 1317 N N . GLU A 1 166 ? 20.462 -0.017 10.758 1.00 88.50 166 GLU A N 1
ATOM 1318 C CA . GLU A 1 166 ? 19.934 0.652 9.570 1.00 88.50 166 GLU A CA 1
ATOM 1319 C C . GLU A 1 166 ? 19.979 2.175 9.751 1.00 88.50 166 GLU A C 1
ATOM 1321 O O . GLU A 1 166 ? 20.567 2.885 8.939 1.00 88.50 166 GLU A O 1
ATOM 1326 N N . LYS A 1 167 ? 19.473 2.677 10.882 1.00 88.88 167 LYS A N 1
ATOM 1327 C CA . LYS A 1 167 ? 19.421 4.106 11.215 1.00 88.88 167 LYS A CA 1
ATOM 1328 C C . LYS A 1 167 ? 20.784 4.799 11.114 1.00 88.88 167 LYS A C 1
ATOM 1330 O O . LYS A 1 167 ? 20.875 5.882 10.551 1.00 88.88 167 LYS A O 1
ATOM 1335 N N . LYS A 1 168 ? 21.860 4.180 11.618 1.00 87.81 168 LYS A N 1
ATOM 1336 C CA . LYS A 1 168 ? 23.216 4.768 11.578 1.00 87.81 168 LYS A CA 1
ATOM 1337 C C . LYS A 1 168 ? 23.826 4.845 10.170 1.00 87.81 168 LYS A C 1
ATOM 1339 O O . LYS A 1 168 ? 24.889 5.443 10.021 1.00 87.81 168 LYS A O 1
ATOM 1344 N N . SER A 1 169 ? 23.232 4.181 9.172 1.00 83.69 169 SER A N 1
ATOM 1345 C CA . SER A 1 169 ? 23.687 4.277 7.777 1.00 83.69 169 SER A CA 1
ATOM 1346 C C . SER A 1 169 ? 23.333 5.632 7.152 1.00 83.69 169 SER A C 1
ATOM 1348 O O . SER A 1 169 ? 23.989 6.063 6.203 1.00 83.69 169 SER A O 1
ATOM 1350 N N . PHE A 1 170 ? 22.367 6.339 7.744 1.00 83.44 170 PHE A N 1
ATOM 1351 C CA . PHE A 1 170 ? 21.952 7.676 7.354 1.00 83.44 170 PHE A CA 1
ATOM 1352 C C . PHE A 1 170 ? 22.704 8.731 8.173 1.00 83.44 170 PHE A C 1
ATOM 1354 O O . PHE A 1 170 ? 22.826 8.630 9.394 1.00 83.44 170 PHE A O 1
ATOM 1361 N N . LYS A 1 171 ? 23.244 9.745 7.487 1.00 78.75 171 LYS A N 1
ATOM 1362 C CA . LYS A 1 171 ? 24.001 10.845 8.115 1.00 78.75 171 LYS A CA 1
ATOM 1363 C C . LYS A 1 171 ? 23.106 11.991 8.583 1.00 78.75 171 LYS A C 1
ATOM 1365 O O . LYS A 1 171 ? 23.495 12.738 9.475 1.00 78.75 171 LYS A O 1
ATOM 1370 N N . GLU A 1 172 ? 21.938 12.122 7.969 1.00 84.00 172 GLU A N 1
ATOM 1371 C CA . GLU A 1 172 ? 20.991 13.216 8.153 1.00 84.00 172 GLU A CA 1
ATOM 1372 C C . GLU A 1 172 ? 19.570 12.653 8.201 1.00 84.00 172 GLU A C 1
ATOM 1374 O O . GLU A 1 172 ? 19.335 11.503 7.819 1.00 84.00 172 GLU A O 1
ATOM 1379 N N . VAL A 1 173 ? 18.633 13.466 8.689 1.00 86.00 173 VAL A N 1
ATOM 1380 C CA . VAL A 1 173 ? 17.205 13.144 8.646 1.00 86.00 173 VAL A CA 1
ATOM 1381 C C . VAL A 1 173 ? 16.788 12.947 7.194 1.00 86.00 173 VAL A C 1
ATOM 1383 O O . VAL A 1 173 ? 17.135 13.752 6.330 1.00 86.00 173 VAL A O 1
ATOM 1386 N N . LEU A 1 174 ? 16.042 11.878 6.929 1.00 84.25 174 LEU A N 1
ATOM 1387 C CA . LEU A 1 174 ? 15.553 11.598 5.592 1.00 84.25 174 LEU A CA 1
ATOM 1388 C C . LEU A 1 174 ? 14.559 12.686 5.180 1.00 84.25 174 LEU A C 1
ATOM 1390 O O . LEU A 1 174 ? 13.581 12.917 5.906 1.00 84.25 174 LEU A O 1
ATOM 1394 N N . PRO A 1 175 ? 14.766 13.349 4.031 1.00 76.94 175 PRO A N 1
ATOM 1395 C CA . PRO A 1 175 ? 13.714 14.172 3.471 1.00 76.94 175 PRO A CA 1
ATOM 1396 C C . PRO A 1 175 ? 12.525 13.256 3.149 1.00 76.94 175 PRO A C 1
ATOM 1398 O O . PRO A 1 175 ? 12.699 12.175 2.582 1.00 76.94 175 PRO A O 1
ATOM 1401 N N . GLY A 1 176 ? 11.312 13.671 3.523 1.00 76.88 176 GLY A N 1
ATOM 1402 C CA . GLY A 1 176 ? 10.127 13.138 2.853 1.00 76.88 176 GLY A CA 1
ATOM 1403 C C . GLY A 1 176 ? 10.283 13.448 1.364 1.00 76.88 176 GLY A C 1
ATOM 1404 O O . GLY A 1 176 ? 10.597 14.587 1.018 1.00 76.88 176 GLY A O 1
ATOM 1405 N N . THR A 1 177 ? 10.202 12.434 0.502 1.00 74.19 177 THR A N 1
ATOM 1406 C CA . THR A 1 177 ? 10.384 12.604 -0.945 1.00 74.19 177 THR A CA 1
ATOM 1407 C C . THR A 1 177 ? 9.307 11.856 -1.710 1.00 74.19 177 THR A C 1
ATOM 1409 O O . THR A 1 177 ? 8.780 10.844 -1.246 1.00 74.19 177 THR A O 1
ATOM 1412 N N . GLY A 1 178 ? 8.974 12.385 -2.888 1.00 81.31 178 GLY A N 1
ATOM 1413 C CA . GLY A 1 178 ? 7.910 11.852 -3.725 1.00 81.31 178 GLY A CA 1
ATOM 1414 C C . GLY A 1 178 ? 6.549 11.878 -3.030 1.00 81.31 178 GLY A C 1
ATOM 1415 O O . GLY A 1 178 ? 6.265 12.707 -2.164 1.00 81.31 178 GLY A O 1
ATOM 1416 N N . ILE A 1 179 ? 5.694 10.943 -3.429 1.00 88.56 179 ILE A N 1
ATOM 1417 C CA . ILE A 1 179 ? 4.311 10.872 -2.952 1.00 88.56 179 ILE A CA 1
ATOM 1418 C C . ILE A 1 179 ? 4.206 10.247 -1.551 1.00 88.56 179 ILE A C 1
ATOM 1420 O O . ILE A 1 179 ? 3.290 10.571 -0.800 1.00 88.56 179 ILE A O 1
ATOM 1424 N N . TYR A 1 180 ? 5.145 9.383 -1.160 1.00 90.62 180 TYR A N 1
ATOM 1425 C CA . TYR A 1 180 ? 5.098 8.631 0.096 1.00 90.62 180 TYR A CA 1
ATOM 1426 C C . TYR A 1 180 ? 5.841 9.360 1.219 1.00 90.62 180 TYR A C 1
ATOM 1428 O O . TYR A 1 180 ? 6.941 8.990 1.631 1.00 90.62 180 TYR A O 1
ATOM 1436 N N . GLN A 1 181 ? 5.205 10.389 1.768 1.00 91.44 181 GLN A N 1
ATOM 1437 C CA . GLN A 1 181 ? 5.769 11.203 2.844 1.00 91.44 181 GLN A CA 1
ATOM 1438 C C . GLN A 1 181 ? 4.713 11.610 3.869 1.00 91.44 181 GLN A C 1
ATOM 1440 O O . GLN A 1 181 ? 3.517 11.607 3.585 1.00 91.44 181 GLN A O 1
ATOM 1445 N N . ARG A 1 182 ? 5.163 11.977 5.072 1.00 93.88 182 ARG A N 1
ATOM 1446 C CA . ARG A 1 182 ? 4.285 12.310 6.204 1.00 93.88 182 ARG A CA 1
ATOM 1447 C C . ARG A 1 182 ? 3.327 13.471 5.922 1.00 93.88 182 ARG A C 1
ATOM 1449 O O . ARG A 1 182 ? 2.213 13.467 6.423 1.00 93.88 182 ARG A O 1
ATOM 1456 N N . ASN A 1 183 ? 3.756 14.435 5.110 1.00 93.94 183 ASN A N 1
ATOM 1457 C CA . ASN A 1 183 ? 2.985 15.647 4.816 1.00 93.94 183 ASN A CA 1
ATOM 1458 C C . ASN A 1 183 ? 1.867 15.440 3.782 1.00 93.94 183 ASN A C 1
ATOM 1460 O O . ASN A 1 183 ? 1.079 16.352 3.572 1.00 93.94 183 ASN A O 1
ATOM 1464 N N . ASN A 1 184 ? 1.788 14.268 3.148 1.00 95.62 184 ASN A N 1
ATOM 1465 C CA . ASN A 1 184 ? 0.782 13.951 2.131 1.00 95.62 184 ASN A CA 1
ATOM 1466 C C . ASN A 1 184 ? -0.470 13.312 2.765 1.00 95.62 184 ASN A C 1
ATOM 1468 O O . ASN A 1 184 ? -0.971 12.281 2.314 1.00 95.62 184 ASN A O 1
ATOM 1472 N N . PHE A 1 185 ? -0.938 13.900 3.868 1.00 96.88 185 PHE A N 1
ATOM 1473 C CA . PHE A 1 185 ? -2.119 13.469 4.610 1.00 96.88 185 PHE A CA 1
ATOM 1474 C C . PHE A 1 185 ? -2.931 14.673 5.083 1.00 96.88 185 PHE A C 1
ATOM 1476 O O . PHE A 1 185 ? -2.383 15.593 5.691 1.00 96.88 185 PHE A O 1
ATOM 1483 N N . ASN A 1 186 ? -4.245 14.622 4.864 1.00 96.50 186 ASN A N 1
ATOM 1484 C CA . ASN A 1 186 ? -5.162 15.675 5.288 1.00 96.50 186 ASN A CA 1
ATOM 1485 C C . ASN A 1 186 ? -5.533 15.559 6.783 1.00 96.50 186 ASN A C 1
ATOM 1487 O O . ASN A 1 186 ? -5.063 14.685 7.510 1.00 96.50 186 ASN A O 1
ATOM 1491 N N . GLU A 1 187 ? -6.448 16.409 7.255 1.00 95.69 187 GLU A N 1
ATOM 1492 C CA . GLU A 1 187 ? -6.894 16.424 8.659 1.00 95.69 187 GLU A CA 1
ATOM 1493 C C . GLU A 1 187 ? -7.594 15.135 9.143 1.00 95.69 187 GLU A C 1
ATOM 1495 O O . GLU A 1 187 ? -7.627 14.868 10.347 1.00 95.69 187 GLU A O 1
ATOM 1500 N N . TYR A 1 188 ? -8.133 14.323 8.226 1.00 96.81 188 TYR A N 1
ATOM 1501 C CA . TYR A 1 188 ? -8.722 13.008 8.510 1.00 96.81 188 TYR A CA 1
ATOM 1502 C C . TYR A 1 188 ? -7.690 11.881 8.462 1.00 96.81 188 TYR A C 1
ATOM 1504 O O . TYR A 1 188 ? -8.017 10.734 8.772 1.00 96.81 188 TYR A O 1
ATOM 1512 N N . MET A 1 189 ? -6.452 12.209 8.085 1.00 97.12 189 MET A N 1
ATOM 1513 C CA . MET A 1 189 ? -5.402 11.278 7.700 1.00 97.12 189 MET A CA 1
ATOM 1514 C C . MET A 1 189 ? -5.763 10.433 6.469 1.00 97.12 189 MET A C 1
ATOM 1516 O O . MET A 1 189 ? -5.248 9.319 6.323 1.00 97.12 189 MET A O 1
ATOM 1520 N N . ASP A 1 190 ? -6.609 10.950 5.575 1.00 97.94 190 ASP A N 1
ATOM 1521 C CA . ASP A 1 190 ? -6.676 10.439 4.205 1.00 97.94 190 ASP A CA 1
ATOM 1522 C C . ASP A 1 190 ? -5.423 10.896 3.459 1.00 97.94 190 ASP A C 1
ATOM 1524 O O . ASP A 1 190 ? -4.927 12.003 3.681 1.00 97.94 190 ASP A O 1
ATOM 1528 N N . PHE A 1 191 ? -4.907 10.049 2.577 1.00 97.25 191 PHE A N 1
ATOM 1529 C CA . PHE A 1 191 ? -3.788 10.413 1.725 1.00 97.25 191 PHE A CA 1
ATOM 1530 C C . PHE A 1 191 ? -4.206 11.493 0.717 1.00 97.25 191 PHE A C 1
ATOM 1532 O O . PHE A 1 191 ? -5.204 11.337 0.008 1.00 97.25 191 PHE A O 1
ATOM 1539 N N . GLU A 1 192 ? -3.404 12.548 0.609 1.00 95.12 192 GLU A N 1
ATOM 1540 C CA . GLU A 1 192 ? -3.553 13.604 -0.390 1.00 95.12 192 GLU A CA 1
ATOM 1541 C C . GLU A 1 192 ? -2.199 13.935 -1.009 1.00 95.12 192 GLU A C 1
ATOM 1543 O O . GLU A 1 192 ? -1.180 13.946 -0.326 1.00 95.12 192 GLU A O 1
ATOM 1548 N N . TYR A 1 193 ? -2.172 14.219 -2.307 1.00 93.75 193 TYR A N 1
ATOM 1549 C CA . TYR A 1 193 ? -0.948 14.646 -2.974 1.00 93.75 193 TYR A CA 1
ATOM 1550 C C . TYR A 1 193 ? -1.233 15.927 -3.742 1.00 93.75 193 TYR A C 1
ATOM 1552 O O . TYR A 1 193 ? -1.759 15.884 -4.853 1.00 93.75 193 TYR A O 1
ATOM 1560 N N . ILE A 1 194 ? -0.954 17.057 -3.089 1.00 93.44 194 ILE A N 1
ATOM 1561 C CA . ILE A 1 194 ? -1.299 18.397 -3.559 1.00 93.44 194 ILE A CA 1
ATOM 1562 C C . ILE A 1 194 ? -0.020 19.170 -3.877 1.00 93.44 194 ILE A C 1
ATOM 1564 O O . ILE A 1 194 ? 0.846 19.326 -3.017 1.00 93.44 194 ILE A O 1
ATOM 1568 N N . GLU A 1 195 ? 0.062 19.717 -5.087 1.00 90.50 195 GLU A N 1
ATOM 1569 C CA . GLU A 1 195 ? 1.095 20.669 -5.496 1.00 90.50 195 GLU A CA 1
ATOM 1570 C C . GLU A 1 195 ? 0.423 21.939 -6.022 1.00 90.50 195 GLU A C 1
ATOM 1572 O O . GLU A 1 195 ? -0.543 21.880 -6.774 1.00 90.50 195 GLU A O 1
ATOM 1577 N N . GLU A 1 196 ? 0.887 23.105 -5.563 1.00 91.06 196 GLU A N 1
ATOM 1578 C CA . GLU A 1 196 ? 0.344 24.421 -5.957 1.00 91.06 196 GLU A CA 1
ATOM 1579 C C . GLU A 1 196 ? -1.187 24.575 -5.785 1.00 91.06 196 GLU A C 1
ATOM 1581 O O . GLU A 1 196 ? -1.820 25.416 -6.418 1.00 91.06 196 GLU A O 1
ATOM 1586 N N . GLY A 1 197 ? -1.782 23.809 -4.864 1.00 90.81 197 GLY A N 1
ATOM 1587 C CA . GLY A 1 197 ? -3.223 23.824 -4.587 1.00 90.81 197 GLY A CA 1
ATOM 1588 C C . GLY A 1 197 ? -4.053 22.888 -5.469 1.00 90.81 197 GLY A C 1
ATOM 1589 O O . GLY A 1 197 ? -5.272 22.847 -5.311 1.00 90.81 197 GLY A O 1
ATOM 1590 N N . GLU A 1 198 ? -3.420 22.113 -6.350 1.00 93.44 198 GLU A N 1
ATOM 1591 C CA . GLU A 1 198 ? -4.071 21.110 -7.189 1.00 93.44 198 GLU A CA 1
ATOM 1592 C C . GLU A 1 198 ? -3.671 19.697 -6.763 1.00 93.44 198 GLU A C 1
ATOM 1594 O O . GLU A 1 198 ? -2.519 19.434 -6.416 1.00 93.44 198 GLU A O 1
ATOM 1599 N N . SER A 1 199 ? -4.625 18.766 -6.795 1.00 94.44 199 SER A N 1
ATOM 1600 C CA . SER A 1 199 ? -4.308 17.358 -6.571 1.00 94.44 199 SER A CA 1
ATOM 1601 C C . SER A 1 199 ? -3.616 16.770 -7.796 1.00 94.44 199 SER A C 1
ATOM 1603 O O . SER A 1 199 ? -4.090 16.903 -8.923 1.00 94.44 199 SER A O 1
ATOM 1605 N N . LEU A 1 200 ? -2.526 16.047 -7.563 1.00 93.38 200 LEU A N 1
ATOM 1606 C CA . LEU A 1 200 ? -1.825 15.254 -8.571 1.00 93.38 200 LEU A CA 1
ATOM 1607 C C . LEU A 1 200 ? -2.279 13.788 -8.579 1.00 93.38 200 LEU A C 1
ATOM 1609 O O . LEU A 1 200 ? -1.868 12.997 -9.434 1.00 93.38 200 LE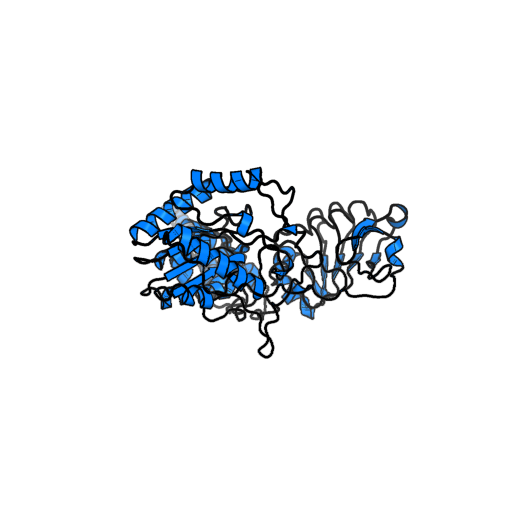U A O 1
ATOM 1613 N N . ARG A 1 201 ? -3.173 13.415 -7.657 1.00 94.94 201 ARG A N 1
ATOM 1614 C CA . ARG A 1 201 ? -3.726 12.067 -7.507 1.00 94.94 201 ARG A CA 1
ATOM 1615 C C . ARG A 1 201 ? -5.024 11.893 -8.301 1.00 94.94 201 ARG A C 1
ATOM 1617 O O . ARG A 1 201 ? -6.029 11.413 -7.783 1.00 94.94 201 ARG A O 1
ATOM 1624 N N . VAL A 1 202 ? -5.009 12.296 -9.571 1.00 95.88 202 VAL A N 1
ATOM 1625 C CA . VAL A 1 202 ? -6.228 12.438 -10.396 1.00 95.88 202 VAL A CA 1
ATOM 1626 C C . VAL A 1 202 ? -6.450 11.320 -11.413 1.00 95.88 202 VAL A C 1
ATOM 1628 O O . VAL A 1 202 ? -7.559 11.170 -11.913 1.00 95.88 202 VAL A O 1
ATOM 1631 N N . GLN A 1 203 ? -5.425 10.527 -11.729 1.00 95.25 203 GLN A N 1
ATOM 1632 C CA . GLN A 1 203 ? -5.489 9.502 -12.776 1.00 95.25 203 GLN A CA 1
ATOM 1633 C C . GLN A 1 203 ? -4.606 8.296 -12.458 1.00 95.25 203 GLN A C 1
ATOM 1635 O O . GLN A 1 203 ? -3.679 8.389 -11.657 1.00 95.25 203 GLN A O 1
ATOM 1640 N N . ASN A 1 204 ? -4.877 7.181 -13.130 1.00 96.00 204 ASN A N 1
ATOM 1641 C CA . ASN A 1 204 ? -4.073 5.967 -13.045 1.00 96.00 204 ASN A CA 1
ATOM 1642 C C . ASN A 1 204 ? -2.723 6.158 -13.755 1.00 96.00 204 ASN A C 1
ATOM 1644 O O . ASN A 1 204 ? -2.687 6.440 -14.950 1.00 96.00 204 ASN A O 1
ATOM 1648 N N . GLN A 1 205 ? -1.631 6.008 -13.010 1.00 91.50 205 GLN A N 1
ATOM 1649 C CA . GLN A 1 205 ? -0.250 6.161 -13.467 1.00 91.50 205 GLN A CA 1
ATOM 1650 C C . GLN A 1 205 ? 0.426 4.823 -13.812 1.00 91.50 205 GLN A C 1
ATOM 1652 O O . GLN A 1 205 ? 1.543 4.820 -14.328 1.00 91.50 205 GLN A O 1
ATOM 1657 N N . MET A 1 206 ? -0.231 3.687 -13.559 1.00 92.19 206 MET A N 1
ATOM 1658 C CA . MET A 1 206 ? 0.326 2.363 -13.831 1.00 92.19 206 MET A CA 1
ATOM 1659 C C . MET A 1 206 ? 0.396 2.115 -15.338 1.00 92.19 206 MET A C 1
ATOM 1661 O O . MET A 1 206 ? -0.593 2.266 -16.059 1.00 92.19 206 MET A O 1
ATOM 1665 N N . ALA A 1 207 ? 1.560 1.670 -15.816 1.00 86.44 207 ALA A N 1
ATOM 1666 C CA . ALA A 1 207 ? 1.827 1.523 -17.245 1.00 86.44 207 ALA A CA 1
ATOM 1667 C C . ALA A 1 207 ? 0.808 0.615 -17.936 1.00 86.44 207 ALA A C 1
ATOM 1669 O O . ALA A 1 207 ? 0.262 0.978 -18.969 1.00 86.44 207 ALA A O 1
ATOM 1670 N N . GLN A 1 208 ? 0.496 -0.538 -17.346 1.00 88.12 208 GLN A N 1
ATOM 1671 C CA . GLN A 1 208 ? -0.468 -1.488 -17.904 1.00 88.12 208 GLN A CA 1
ATOM 1672 C C . GLN A 1 208 ? -1.903 -1.221 -17.422 1.00 88.12 208 GLN A C 1
ATOM 1674 O O . GLN A 1 208 ? -2.766 -2.074 -17.583 1.00 88.12 208 GLN A O 1
ATOM 1679 N N . ARG A 1 209 ? -2.170 -0.048 -16.819 1.00 93.56 209 ARG A N 1
ATOM 1680 C CA . ARG A 1 209 ? -3.419 0.319 -16.116 1.00 93.56 209 ARG A CA 1
ATOM 1681 C C . ARG A 1 209 ? -3.711 -0.517 -14.862 1.00 93.56 209 ARG A C 1
ATOM 1683 O O . ARG A 1 209 ? -4.690 -0.264 -14.161 1.00 93.56 209 ARG A O 1
ATOM 1690 N N . PHE A 1 210 ? -2.846 -1.466 -14.540 1.00 94.50 210 PHE A N 1
ATOM 1691 C CA . PHE A 1 210 ? -2.790 -2.217 -13.293 1.00 94.50 210 PHE A CA 1
ATOM 1692 C C . PHE A 1 210 ? -1.325 -2.505 -12.951 1.00 94.50 210 PHE A C 1
ATOM 1694 O O . PHE A 1 210 ? -0.439 -2.327 -13.792 1.00 94.50 210 PHE A O 1
ATOM 1701 N N . ASP A 1 211 ? -1.083 -2.935 -11.719 1.00 93.31 211 ASP A N 1
ATOM 1702 C CA . ASP A 1 211 ? 0.226 -3.350 -11.237 1.00 93.31 211 ASP A CA 1
ATOM 1703 C C . ASP A 1 211 ? 0.428 -4.853 -11.495 1.00 93.31 211 ASP A C 1
ATOM 1705 O O . ASP A 1 211 ? -0.209 -5.669 -10.824 1.00 93.31 211 ASP A O 1
ATOM 1709 N N . PRO A 1 212 ? 1.294 -5.253 -12.446 1.00 90.19 212 PRO A N 1
ATOM 1710 C CA . PRO A 1 212 ? 1.527 -6.664 -12.750 1.00 90.19 212 PRO A CA 1
ATOM 1711 C C . PRO A 1 212 ? 2.426 -7.364 -11.725 1.00 90.19 212 PRO A C 1
ATOM 1713 O O . PRO A 1 212 ? 2.537 -8.586 -11.746 1.00 90.19 212 PRO A O 1
ATOM 1716 N N . THR A 1 213 ? 3.065 -6.617 -10.823 1.00 88.50 213 THR A N 1
ATOM 1717 C CA . THR A 1 213 ? 3.954 -7.159 -9.786 1.00 88.50 213 THR A CA 1
ATOM 1718 C C . THR A 1 213 ? 3.178 -7.611 -8.542 1.00 88.50 213 THR A C 1
ATOM 1720 O O . THR A 1 213 ? 3.666 -8.432 -7.765 1.00 88.50 213 THR A O 1
ATOM 1723 N N . MET A 1 214 ? 1.941 -7.122 -8.383 1.00 87.62 214 MET A N 1
ATOM 1724 C CA . MET A 1 214 ? 1.046 -7.408 -7.258 1.00 87.62 214 MET A CA 1
ATOM 1725 C C . MET A 1 214 ? -0.345 -7.835 -7.733 1.00 87.62 214 MET A C 1
ATOM 1727 O O . MET A 1 214 ? -1.350 -7.151 -7.515 1.00 87.62 214 MET A O 1
ATOM 1731 N N . LEU A 1 215 ? -0.398 -8.979 -8.407 1.00 91.50 215 LEU A N 1
ATOM 1732 C CA . LEU A 1 215 ? -1.644 -9.579 -8.873 1.00 91.50 215 LEU A CA 1
ATOM 1733 C C . LEU A 1 215 ? -2.518 -10.072 -7.715 1.00 91.50 215 LEU A C 1
ATOM 1735 O O . LEU A 1 215 ? -2.028 -10.431 -6.643 1.00 91.50 215 LEU A O 1
ATOM 1739 N N . ILE A 1 216 ? -3.826 -10.103 -7.957 1.00 91.62 216 ILE A N 1
ATOM 1740 C CA . ILE A 1 216 ? -4.828 -10.495 -6.969 1.00 91.62 216 ILE A CA 1
ATOM 1741 C C . ILE A 1 216 ? -5.376 -11.865 -7.349 1.00 91.62 216 ILE A C 1
ATOM 1743 O O . ILE A 1 216 ? -5.758 -12.105 -8.494 1.00 91.62 216 ILE A O 1
ATOM 1747 N N . ASP A 1 217 ? -5.417 -12.762 -6.375 1.00 87.12 217 ASP A N 1
ATOM 1748 C CA . ASP A 1 217 ? -5.978 -14.101 -6.497 1.00 87.12 217 ASP A CA 1
ATOM 1749 C C . ASP A 1 217 ? -6.917 -14.336 -5.313 1.00 87.12 217 ASP A C 1
ATOM 1751 O O . ASP A 1 217 ? -6.573 -14.002 -4.183 1.00 87.12 217 ASP A O 1
ATOM 1755 N N . TYR A 1 218 ? -8.095 -14.892 -5.588 1.00 86.44 218 TYR A N 1
ATOM 1756 C CA . TYR A 1 218 ? -9.119 -15.247 -4.603 1.00 86.44 218 TYR A CA 1
ATOM 1757 C C . TYR A 1 218 ? -9.031 -16.706 -4.139 1.00 86.44 218 TYR A C 1
ATOM 1759 O O . TYR A 1 218 ? -9.930 -17.189 -3.451 1.00 86.44 218 TYR A O 1
ATOM 1767 N N . SER A 1 219 ? -7.971 -17.427 -4.511 1.00 75.31 219 SER A N 1
ATOM 1768 C CA . SER A 1 219 ? -7.782 -18.813 -4.096 1.00 75.31 219 SER A CA 1
ATOM 1769 C C . SER A 1 219 ? -7.807 -18.982 -2.572 1.00 75.31 219 SER A C 1
ATOM 1771 O O . SER A 1 219 ? -7.431 -18.106 -1.791 1.00 75.31 219 SER A O 1
ATOM 1773 N N . SER A 1 220 ? -8.220 -20.167 -2.121 1.00 60.53 220 SER A N 1
ATOM 1774 C CA . SER A 1 220 ? -8.417 -20.494 -0.701 1.00 60.53 220 SER A CA 1
ATOM 1775 C C . SER A 1 220 ? -7.150 -20.407 0.170 1.00 60.53 220 SER A C 1
ATOM 1777 O O . SER A 1 220 ? -7.222 -20.608 1.378 1.00 60.53 220 SER A O 1
ATOM 1779 N N . ALA A 1 221 ? -5.977 -20.142 -0.415 1.00 62.16 221 ALA A N 1
ATOM 1780 C CA . ALA A 1 221 ? -4.699 -20.009 0.286 1.00 62.16 221 ALA A CA 1
ATOM 1781 C C . ALA A 1 221 ? -4.454 -18.607 0.885 1.00 62.16 221 ALA A C 1
ATOM 1783 O O . ALA A 1 221 ? -3.368 -18.351 1.415 1.00 62.16 221 ALA A O 1
ATOM 1784 N N . LEU A 1 222 ? -5.431 -17.699 0.785 1.00 69.69 222 LEU A N 1
ATOM 1785 C CA . LEU A 1 222 ? -5.335 -16.337 1.313 1.00 69.69 222 LEU A CA 1
ATOM 1786 C C . LEU A 1 222 ? -5.369 -16.259 2.842 1.00 69.69 222 LEU A C 1
ATOM 1788 O O . LEU A 1 222 ? -4.742 -15.367 3.411 1.00 69.69 222 LEU A O 1
ATOM 1792 N N . PHE A 1 223 ? -6.106 -17.155 3.501 1.00 75.88 223 PHE A N 1
ATOM 1793 C CA . PHE A 1 223 ? -6.381 -17.031 4.928 1.00 75.88 223 PHE A CA 1
ATOM 1794 C C . PHE A 1 223 ? -5.324 -17.711 5.792 1.00 75.88 223 PHE A C 1
ATOM 1796 O O . PHE A 1 223 ? -5.019 -18.893 5.629 1.00 75.88 223 PHE A O 1
ATOM 1803 N N . ASP A 1 224 ? -4.831 -16.964 6.772 1.00 82.12 224 ASP A N 1
ATOM 1804 C CA . ASP A 1 224 ? -4.194 -17.516 7.958 1.00 82.12 224 ASP A CA 1
ATOM 1805 C C . ASP A 1 224 ? -5.263 -17.677 9.048 1.00 82.12 224 ASP A C 1
ATOM 1807 O O . ASP A 1 224 ? -5.872 -16.694 9.468 1.00 82.12 224 ASP A O 1
ATOM 1811 N N . TYR A 1 225 ? -5.537 -18.901 9.506 1.00 87.62 225 TYR A N 1
ATOM 1812 C CA . TYR A 1 225 ? -6.574 -19.126 10.521 1.00 87.62 225 TYR A CA 1
ATOM 1813 C C . TYR A 1 225 ? -6.279 -18.389 11.837 1.00 87.62 225 TYR A C 1
ATOM 1815 O O . TYR A 1 225 ? -7.216 -17.959 12.509 1.00 87.62 225 TYR A O 1
ATOM 1823 N N . GLU A 1 226 ? -5.002 -18.147 12.163 1.00 93.50 226 GLU A N 1
ATOM 1824 C CA . GLU A 1 226 ? -4.622 -17.364 13.346 1.00 93.50 226 GLU A CA 1
ATOM 1825 C C . GLU A 1 226 ? -5.091 -15.900 13.250 1.00 93.50 226 GLU A C 1
ATOM 1827 O O . GLU A 1 226 ? -5.362 -15.257 14.269 1.00 93.50 226 GLU A O 1
ATOM 1832 N N . PHE A 1 227 ? -5.240 -15.364 12.032 1.00 94.25 227 PHE A N 1
ATOM 1833 C CA . PHE A 1 227 ? -5.789 -14.025 11.820 1.00 94.25 227 PHE A CA 1
ATOM 1834 C C . PHE A 1 227 ? -7.266 -13.948 12.213 1.00 94.25 227 PHE A C 1
ATOM 1836 O O . PHE A 1 227 ? -7.676 -12.966 12.835 1.00 94.25 227 PHE A O 1
ATOM 1843 N N . PHE A 1 228 ? -8.062 -14.975 11.896 1.00 95.38 228 PHE A N 1
ATOM 1844 C CA . PHE A 1 228 ? -9.473 -15.016 12.280 1.00 95.38 228 PHE A CA 1
ATOM 1845 C C . PHE A 1 228 ? -9.649 -15.104 13.792 1.00 95.38 228 PHE A C 1
ATOM 1847 O O . PHE A 1 228 ? -10.418 -14.322 14.350 1.00 95.38 228 PHE A O 1
ATOM 1854 N N . ASP A 1 229 ? -8.885 -15.972 14.458 1.00 97.12 229 ASP A N 1
ATOM 1855 C CA . ASP A 1 229 ? -8.910 -16.088 15.919 1.00 97.12 229 ASP A CA 1
ATOM 1856 C C . ASP A 1 229 ? -8.586 -14.740 16.580 1.00 97.12 229 ASP A C 1
ATOM 1858 O O . ASP A 1 229 ? -9.335 -14.246 17.428 1.00 97.12 229 ASP A O 1
ATOM 1862 N N . TYR A 1 230 ? -7.523 -14.076 16.120 1.00 97.56 230 TYR A N 1
ATOM 1863 C CA . TYR A 1 230 ? -7.143 -12.758 16.620 1.00 97.56 230 TYR A CA 1
ATOM 1864 C C . TYR A 1 230 ? -8.211 -11.684 16.336 1.00 97.56 230 TYR A C 1
ATOM 1866 O O . TYR A 1 230 ? -8.507 -10.857 17.204 1.00 97.56 230 TYR A O 1
ATOM 1874 N N . ALA A 1 231 ? -8.821 -11.681 15.145 1.00 98.12 231 ALA A N 1
ATOM 1875 C CA . ALA A 1 231 ? -9.888 -10.744 14.794 1.00 98.12 231 ALA A CA 1
ATOM 1876 C C . ALA A 1 231 ? -11.160 -10.964 15.629 1.00 98.12 231 ALA A C 1
ATOM 1878 O O . ALA A 1 231 ? -11.808 -9.992 16.030 1.00 98.12 231 ALA A O 1
ATOM 1879 N N . ASN A 1 232 ? -11.493 -12.212 15.952 1.00 98.62 232 ASN A N 1
ATOM 1880 C CA . ASN A 1 232 ? -12.628 -12.560 16.804 1.00 98.62 232 ASN A CA 1
ATOM 1881 C C . ASN A 1 232 ? -12.391 -12.143 18.263 1.00 98.62 232 ASN A C 1
ATOM 1883 O O . ASN A 1 232 ? -13.262 -11.511 18.871 1.00 98.62 232 ASN A O 1
ATOM 1887 N N . ASP A 1 233 ? -11.187 -12.367 18.794 1.00 98.38 233 ASP A N 1
ATOM 1888 C CA . ASP A 1 233 ? -10.772 -11.858 20.108 1.00 98.38 233 ASP A CA 1
ATOM 1889 C C . ASP A 1 233 ? -10.807 -10.324 20.166 1.00 98.38 233 ASP A C 1
ATOM 1891 O O . ASP A 1 233 ? -11.234 -9.717 21.161 1.00 98.38 233 ASP A O 1
ATOM 1895 N N . TYR A 1 234 ? -10.393 -9.670 19.079 1.00 98.56 234 TYR A N 1
ATOM 1896 C CA . TYR A 1 234 ? -10.493 -8.225 18.942 1.00 98.56 234 TYR A CA 1
ATOM 1897 C C . TYR A 1 234 ? -11.955 -7.764 18.965 1.00 98.56 234 TYR A C 1
ATOM 1899 O O . TYR A 1 234 ? -12.308 -6.886 19.753 1.00 98.56 234 TYR A O 1
ATOM 1907 N N . ASN A 1 235 ? -12.836 -8.393 18.185 1.00 98.81 235 ASN A N 1
ATOM 1908 C CA . ASN A 1 235 ? -14.272 -8.110 18.185 1.00 98.81 235 ASN A CA 1
ATOM 1909 C C . ASN A 1 235 ? -14.909 -8.320 19.570 1.00 98.81 235 ASN A C 1
ATOM 1911 O O . ASN A 1 235 ? -15.753 -7.526 19.996 1.00 98.81 235 ASN A O 1
ATOM 1915 N N . TYR A 1 236 ? -14.494 -9.343 20.319 1.00 98.69 236 TYR A N 1
ATOM 1916 C CA . TYR A 1 236 ? -14.942 -9.535 21.698 1.00 98.69 236 TYR A CA 1
ATOM 1917 C C . TYR A 1 236 ? -14.583 -8.334 22.587 1.00 98.69 236 TYR A C 1
ATOM 1919 O O . TYR A 1 236 ? -15.429 -7.838 23.340 1.00 98.69 236 TYR A O 1
ATOM 1927 N N . TYR A 1 237 ? -13.355 -7.817 22.468 1.00 98.50 237 TYR A N 1
ATOM 1928 C CA . TYR A 1 237 ? -12.947 -6.587 23.148 1.00 98.50 237 TYR A CA 1
ATOM 1929 C C . TYR A 1 237 ? -13.782 -5.376 22.696 1.00 98.50 237 TYR A C 1
ATOM 1931 O O . TYR A 1 237 ? -14.305 -4.659 23.549 1.00 98.50 237 TYR A O 1
ATOM 1939 N N . VAL A 1 238 ? -13.968 -5.179 21.385 1.00 98.81 238 VAL A N 1
ATOM 1940 C CA . VAL A 1 238 ? -14.772 -4.077 20.816 1.00 98.81 238 VAL A CA 1
ATOM 1941 C C . VAL A 1 238 ? -16.196 -4.090 21.383 1.00 98.81 238 VAL A C 1
ATOM 1943 O O . VAL A 1 238 ? -16.683 -3.072 21.878 1.00 98.81 238 VAL A O 1
ATOM 1946 N N . ASN A 1 239 ? -16.847 -5.257 21.410 1.00 98.62 239 ASN A N 1
ATOM 1947 C CA . ASN A 1 239 ? -18.186 -5.406 21.982 1.00 98.62 239 ASN A CA 1
ATOM 1948 C C . ASN A 1 239 ? -18.221 -5.100 23.486 1.00 98.62 239 ASN A C 1
ATOM 1950 O O . ASN A 1 239 ? -19.182 -4.494 23.962 1.00 98.62 239 ASN A O 1
ATOM 1954 N N . LYS A 1 240 ? -17.178 -5.476 24.240 1.00 98.50 240 LYS A N 1
ATOM 1955 C CA . LYS A 1 240 ? -17.061 -5.150 25.670 1.00 98.50 240 LYS A CA 1
ATOM 1956 C C . LYS A 1 240 ? -16.966 -3.651 25.945 1.00 98.50 240 LYS A C 1
ATOM 1958 O O . LYS A 1 240 ? -17.468 -3.216 26.977 1.00 98.50 240 LYS A O 1
ATOM 1963 N N . GLN A 1 241 ? -16.377 -2.874 25.035 1.00 98.31 241 GLN A N 1
ATOM 1964 C CA . GLN A 1 241 ? -16.364 -1.408 25.127 1.00 98.31 241 GLN A CA 1
ATOM 1965 C C . GLN A 1 241 ? -17.710 -0.770 24.744 1.00 98.31 241 GLN A C 1
ATOM 1967 O O . GLN A 1 241 ? -17.873 0.440 24.858 1.00 98.31 241 GLN A O 1
ATOM 1972 N N . GLY A 1 242 ? -18.694 -1.560 24.296 1.00 98.38 242 GLY A N 1
ATOM 1973 C CA . GLY A 1 242 ? -19.977 -1.060 23.799 1.00 98.38 242 GLY A CA 1
ATOM 1974 C C . GLY A 1 242 ? -19.931 -0.571 22.348 1.00 98.38 242 GLY A C 1
ATOM 1975 O O . GLY A 1 242 ? -20.850 0.125 21.916 1.00 98.38 242 GLY A O 1
ATOM 1976 N N . ALA A 1 243 ? -18.881 -0.913 21.600 1.00 98.69 243 ALA A N 1
ATOM 1977 C CA . ALA A 1 243 ? -18.733 -0.634 20.174 1.00 98.69 243 ALA A CA 1
ATOM 1978 C C . ALA A 1 243 ? -19.181 -1.831 19.315 1.00 98.69 243 ALA A C 1
ATOM 1980 O O . ALA A 1 243 ? -19.553 -2.892 19.829 1.00 98.69 243 ALA A O 1
ATOM 1981 N N . LYS A 1 244 ? -19.160 -1.666 17.988 1.00 98.81 244 LYS A N 1
ATOM 1982 C CA . LYS A 1 244 ? -19.431 -2.742 17.022 1.00 98.81 244 LYS A CA 1
ATOM 1983 C C . LYS A 1 244 ? -18.366 -2.804 15.940 1.00 98.81 244 LYS A C 1
ATOM 1985 O O . LYS A 1 244 ? -17.997 -1.770 15.392 1.00 98.81 244 LYS A O 1
ATOM 1990 N N . MET A 1 245 ? -17.928 -4.018 15.622 1.00 98.81 245 MET A N 1
ATOM 1991 C CA . MET A 1 245 ? -16.961 -4.294 14.566 1.00 98.81 245 MET A CA 1
ATOM 1992 C C . MET A 1 245 ? -17.649 -4.865 13.324 1.00 98.81 245 MET A C 1
ATOM 1994 O O . MET A 1 245 ? -18.645 -5.579 13.447 1.00 98.81 245 MET A O 1
ATOM 1998 N N . TYR A 1 246 ? -17.103 -4.558 12.152 1.00 98.88 246 TYR A N 1
ATOM 1999 C CA . TYR A 1 246 ? -17.547 -5.038 10.848 1.00 98.88 246 TYR A CA 1
ATOM 2000 C C . TYR A 1 246 ? -16.330 -5.352 9.979 1.00 98.88 246 TYR A C 1
ATOM 2002 O O . TYR A 1 246 ? -15.316 -4.656 10.058 1.00 98.88 246 TYR A O 1
ATOM 2010 N N . PHE A 1 247 ? -16.440 -6.367 9.129 1.00 98.75 247 PHE A N 1
ATOM 2011 C CA . PHE A 1 247 ? -15.514 -6.559 8.017 1.00 98.75 247 PHE A CA 1
ATOM 2012 C C . PHE A 1 247 ? -16.075 -5.838 6.790 1.00 98.75 247 PHE A C 1
ATOM 2014 O O . PHE A 1 247 ? -17.254 -6.012 6.474 1.00 98.75 247 PHE A O 1
ATOM 2021 N N . ALA A 1 248 ? -15.245 -5.058 6.101 1.00 98.50 248 ALA A N 1
ATOM 2022 C CA . ALA A 1 248 ? -15.587 -4.443 4.820 1.00 98.50 248 ALA A CA 1
ATOM 2023 C C . ALA A 1 248 ? -14.457 -4.664 3.804 1.00 98.50 248 ALA A C 1
ATOM 2025 O O . ALA A 1 248 ? -13.315 -4.931 4.175 1.00 98.50 248 ALA A O 1
ATOM 2026 N N . PHE A 1 249 ? -14.782 -4.580 2.516 1.00 98.06 249 PHE A N 1
ATOM 2027 C CA . PHE A 1 249 ? -13.858 -4.953 1.446 1.00 98.06 249 PHE A CA 1
ATOM 2028 C C . PHE A 1 249 ? -12.897 -3.814 1.066 1.00 98.06 249 PHE A C 1
ATOM 2030 O O . PHE A 1 249 ? -13.217 -2.619 1.132 1.00 98.06 249 PHE A O 1
ATOM 2037 N N . CYS A 1 250 ? -11.679 -4.188 0.669 1.00 97.44 250 CYS A N 1
ATOM 2038 C CA . CYS A 1 250 ? -10.751 -3.279 0.002 1.00 97.44 250 CYS A CA 1
ATOM 2039 C C . CYS A 1 250 ? -11.146 -3.105 -1.478 1.00 97.44 250 CYS A C 1
ATOM 2041 O O . CYS A 1 250 ? -11.726 -4.023 -2.057 1.00 97.44 250 CYS A O 1
ATOM 2043 N N . PRO A 1 251 ? -10.822 -1.970 -2.121 1.00 98.19 251 PRO A N 1
ATOM 2044 C CA . PRO A 1 251 ? -10.984 -1.792 -3.549 1.00 98.19 251 PRO A CA 1
ATOM 2045 C C . PRO A 1 251 ? -9.983 -2.686 -4.255 1.00 98.19 251 PRO A C 1
ATOM 2047 O O . PRO A 1 251 ? -8.857 -2.865 -3.790 1.00 98.19 251 PRO A O 1
ATOM 2050 N N . ILE A 1 252 ? -10.397 -3.214 -5.391 1.00 97.50 252 ILE A N 1
ATOM 2051 C CA . ILE A 1 252 ? -9.565 -4.055 -6.231 1.00 97.50 252 ILE A CA 1
ATOM 2052 C C . ILE A 1 252 ? -9.645 -3.528 -7.647 1.00 97.50 252 ILE A C 1
ATOM 2054 O O . ILE A 1 252 ? -10.737 -3.337 -8.183 1.00 97.50 252 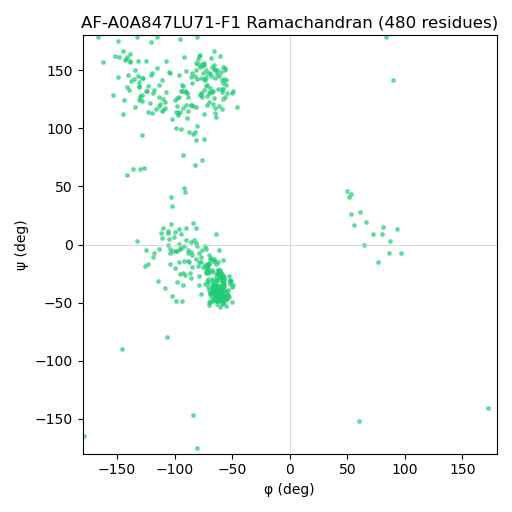ILE A O 1
ATOM 2058 N N . ASN A 1 253 ? -8.482 -3.296 -8.250 1.00 97.94 253 ASN A N 1
ATOM 2059 C CA . ASN A 1 253 ? -8.413 -3.022 -9.672 1.00 97.94 253 ASN A CA 1
ATOM 2060 C C . ASN A 1 253 ? -8.860 -4.276 -10.421 1.00 97.94 253 ASN A C 1
ATOM 2062 O O . ASN A 1 253 ? -8.175 -5.296 -10.379 1.00 97.94 253 ASN A O 1
ATOM 2066 N N . ALA A 1 254 ? -10.004 -4.208 -11.103 1.00 96.38 254 ALA A N 1
ATOM 2067 C CA . ALA A 1 254 ? -10.594 -5.369 -11.765 1.00 96.38 254 ALA A CA 1
ATOM 2068 C C . ALA A 1 254 ? -9.646 -6.028 -12.790 1.00 96.38 254 ALA A C 1
ATOM 2070 O O . ALA A 1 254 ? -9.712 -7.238 -12.989 1.00 96.38 254 ALA A O 1
ATOM 2071 N N . LEU A 1 255 ? -8.729 -5.259 -13.397 1.00 95.31 255 LEU A N 1
ATOM 2072 C CA . LEU A 1 255 ? -7.723 -5.785 -14.332 1.00 95.31 255 LEU A CA 1
ATOM 2073 C C . LEU A 1 255 ? -6.633 -6.632 -13.656 1.00 95.31 255 LEU A C 1
ATOM 2075 O O . LEU A 1 255 ? -5.969 -7.414 -14.329 1.00 95.31 255 LEU A O 1
ATOM 2079 N N . ALA A 1 256 ? -6.442 -6.488 -12.344 1.00 95.44 256 ALA A N 1
ATOM 2080 C CA . ALA A 1 256 ? -5.411 -7.193 -11.589 1.00 95.44 256 ALA A CA 1
ATOM 2081 C C . ALA A 1 256 ? -5.850 -8.563 -11.060 1.00 95.44 256 ALA A C 1
ATOM 2083 O O . ALA A 1 256 ? -5.029 -9.292 -10.496 1.00 95.44 256 ALA A O 1
ATOM 2084 N N . ILE A 1 257 ? -7.133 -8.909 -11.199 1.00 94.31 257 ILE A N 1
ATOM 2085 C CA . ILE A 1 257 ? -7.660 -10.195 -10.747 1.00 94.31 257 ILE A CA 1
ATOM 2086 C C . ILE A 1 257 ? -7.204 -11.275 -11.724 1.00 94.31 257 ILE A C 1
ATOM 2088 O O . ILE A 1 257 ? -7.634 -11.339 -12.877 1.00 94.31 257 ILE A O 1
ATOM 2092 N N . THR A 1 258 ? -6.338 -12.154 -11.244 1.00 88.69 258 THR A N 1
ATOM 2093 C CA . THR A 1 258 ? -5.916 -13.341 -11.983 1.00 88.69 258 THR A CA 1
ATOM 2094 C C . THR A 1 258 ? -6.990 -14.411 -11.925 1.00 88.69 258 THR A C 1
ATOM 2096 O O . THR A 1 258 ? -7.659 -14.572 -10.909 1.00 88.69 258 THR A O 1
ATOM 2099 N N . ASN A 1 259 ? -7.155 -15.149 -13.028 1.00 85.50 259 ASN A N 1
ATOM 2100 C CA . ASN A 1 259 ? -8.086 -16.277 -13.116 1.00 85.50 259 ASN A CA 1
ATOM 2101 C C . ASN A 1 259 ? -9.503 -15.938 -12.617 1.00 85.50 259 ASN A C 1
ATOM 2103 O O . ASN A 1 259 ? -10.076 -16.706 -11.850 1.00 85.50 259 ASN A O 1
ATOM 2107 N N . TYR A 1 260 ? -10.050 -14.788 -13.033 1.00 89.75 260 TYR A N 1
ATOM 2108 C CA . TYR A 1 260 ? -11.346 -14.298 -12.556 1.00 89.75 260 TYR A CA 1
ATOM 2109 C C . TYR A 1 260 ? -12.413 -15.401 -12.546 1.00 89.75 260 TYR A C 1
ATOM 2111 O O . TYR A 1 260 ? -12.774 -15.955 -13.590 1.00 89.75 260 TYR A O 1
ATOM 2119 N N . ASN A 1 261 ? -12.926 -15.692 -11.352 1.00 90.81 261 ASN A N 1
ATOM 2120 C CA . ASN A 1 261 ? -13.911 -16.732 -11.115 1.00 90.81 261 ASN A CA 1
ATOM 2121 C C . ASN A 1 261 ? -14.876 -16.281 -10.015 1.00 90.81 261 ASN A C 1
ATOM 2123 O O . ASN A 1 261 ? -14.506 -16.168 -8.845 1.00 90.81 261 ASN A O 1
ATOM 2127 N N . GLU A 1 262 ? -16.136 -16.053 -10.389 1.00 92.81 262 GLU A N 1
ATOM 2128 C CA . GLU A 1 262 ? -17.184 -15.622 -9.458 1.00 92.81 262 GLU A CA 1
ATOM 2129 C C . GLU A 1 262 ? -17.393 -16.607 -8.301 1.00 92.81 262 GLU A C 1
ATOM 2131 O O . GLU A 1 262 ? -17.729 -16.186 -7.193 1.00 92.81 262 GLU A O 1
ATOM 2136 N N . ALA A 1 263 ? -17.174 -17.907 -8.526 1.00 92.38 263 ALA A N 1
ATOM 2137 C CA . ALA A 1 263 ? -17.297 -18.911 -7.476 1.00 92.38 263 ALA A CA 1
ATOM 2138 C C . ALA A 1 263 ? -16.210 -18.739 -6.409 1.00 92.38 263 ALA A C 1
ATOM 2140 O O . ALA A 1 263 ? -16.523 -18.822 -5.226 1.00 92.38 263 ALA A O 1
ATOM 2141 N N . ASP A 1 264 ? -14.971 -18.434 -6.800 1.00 91.69 264 ASP A N 1
ATOM 2142 C CA . ASP A 1 264 ? -13.865 -18.232 -5.856 1.00 91.69 264 ASP A CA 1
ATOM 2143 C C . ASP A 1 264 ? -14.075 -16.953 -5.033 1.00 91.69 264 ASP A C 1
ATOM 2145 O O . ASP A 1 264 ? -13.937 -16.967 -3.812 1.00 91.69 264 ASP A O 1
ATOM 2149 N N . ILE A 1 265 ? -14.543 -15.876 -5.670 1.00 93.12 265 ILE A N 1
ATOM 2150 C CA . ILE A 1 265 ? -14.913 -14.619 -4.993 1.00 93.12 265 ILE A CA 1
ATOM 2151 C C . ILE A 1 265 ? -16.085 -14.837 -4.020 1.00 93.12 265 ILE A C 1
ATOM 2153 O O . ILE A 1 265 ? -16.097 -14.319 -2.900 1.00 93.12 265 ILE A O 1
ATOM 2157 N N . THR A 1 266 ? -17.075 -15.632 -4.429 1.00 93.94 266 THR A N 1
ATOM 2158 C CA . THR A 1 266 ? -18.222 -15.988 -3.585 1.00 93.94 266 THR A CA 1
ATOM 2159 C C . THR A 1 266 ? -17.798 -16.875 -2.414 1.00 93.94 266 THR A C 1
ATOM 2161 O O . THR A 1 266 ? -18.267 -16.675 -1.296 1.00 93.94 266 THR A O 1
ATOM 2164 N N . ASN A 1 267 ? -16.893 -17.828 -2.631 1.00 92.62 267 ASN A N 1
ATOM 2165 C CA . ASN A 1 267 ? -16.351 -18.671 -1.568 1.00 92.62 267 ASN A CA 1
ATOM 2166 C C . ASN A 1 267 ? -15.555 -17.836 -0.566 1.00 92.62 267 ASN A C 1
ATOM 2168 O O . ASN A 1 267 ? -15.816 -17.942 0.625 1.00 92.62 267 ASN A O 1
ATOM 2172 N N . PHE A 1 268 ? -14.702 -16.920 -1.034 1.00 92.94 268 PHE A N 1
ATOM 2173 C CA . PHE A 1 268 ? -14.008 -15.957 -0.178 1.00 92.94 268 PHE A CA 1
ATOM 2174 C C . PHE A 1 268 ? -14.984 -15.186 0.729 1.00 92.94 268 PHE A C 1
ATOM 2176 O O . PHE A 1 268 ? -14.763 -15.074 1.934 1.00 92.94 268 PHE A O 1
ATOM 2183 N N . TYR A 1 269 ? -16.105 -14.706 0.180 1.00 94.81 269 TYR A N 1
ATOM 2184 C CA . TYR A 1 269 ? -17.159 -14.055 0.963 1.00 94.81 269 TYR A CA 1
ATOM 2185 C C . TYR A 1 269 ? -17.756 -14.966 2.044 1.00 94.81 269 TYR A C 1
ATOM 2187 O O . TYR A 1 269 ? -17.947 -14.541 3.188 1.00 94.81 269 TYR A O 1
ATOM 2195 N N . TRP A 1 270 ? -18.079 -16.211 1.691 1.00 94.38 270 TRP A N 1
ATOM 2196 C CA . TRP A 1 270 ? -18.685 -17.159 2.624 1.00 94.38 270 TRP A CA 1
ATOM 2197 C C . TRP A 1 270 ? -17.712 -17.649 3.687 1.00 94.38 270 TRP A C 1
ATOM 2199 O O . TRP A 1 270 ? -18.121 -17.769 4.840 1.00 94.38 270 TRP A O 1
ATOM 2209 N N . ASP A 1 271 ? -16.446 -17.849 3.338 1.00 93.62 271 ASP A N 1
ATOM 2210 C CA . ASP A 1 271 ? -15.390 -18.216 4.275 1.00 93.62 271 ASP A CA 1
ATOM 2211 C C . ASP A 1 271 ? -15.233 -17.128 5.339 1.00 93.62 271 ASP A C 1
ATOM 2213 O O . ASP A 1 271 ? 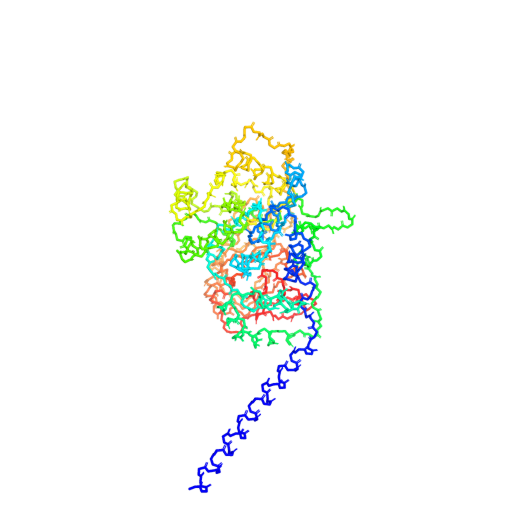-15.313 -17.420 6.532 1.00 93.62 271 ASP A O 1
ATOM 2217 N N . LEU A 1 272 ? -15.154 -15.851 4.944 1.00 94.75 272 LEU A N 1
ATOM 2218 C CA . LEU A 1 272 ? -15.129 -14.741 5.903 1.00 94.75 272 LEU A CA 1
ATOM 2219 C C . LEU A 1 272 ? -16.310 -14.794 6.881 1.00 94.75 272 LEU A C 1
ATOM 2221 O O . LEU A 1 272 ? -16.132 -14.619 8.082 1.00 94.75 272 LEU A O 1
ATOM 2225 N N . ARG A 1 273 ? -17.522 -15.069 6.391 1.00 96.00 273 ARG A N 1
ATOM 2226 C CA . ARG A 1 273 ? -18.726 -15.161 7.236 1.00 96.00 273 ARG A CA 1
ATOM 2227 C C . ARG A 1 273 ? -18.780 -16.417 8.099 1.00 96.00 273 ARG A C 1
ATOM 2229 O O . ARG A 1 273 ? -19.501 -16.419 9.092 1.00 96.00 273 ARG A O 1
ATOM 2236 N N . ALA A 1 274 ? -18.098 -17.480 7.691 1.00 95.31 274 ALA A N 1
ATOM 2237 C CA . ALA A 1 274 ? -18.020 -18.723 8.441 1.00 95.31 274 ALA A CA 1
ATOM 2238 C C . ALA A 1 274 ? -17.013 -18.623 9.594 1.00 95.31 274 ALA A C 1
ATOM 2240 O O . ALA A 1 274 ? -17.253 -19.210 10.647 1.00 95.31 274 ALA A O 1
ATOM 2241 N N . TYR A 1 275 ? -15.915 -17.884 9.400 1.00 95.56 275 TYR A N 1
ATOM 2242 C CA . TYR A 1 275 ? -14.818 -17.794 10.366 1.00 95.56 275 TYR A CA 1
ATOM 2243 C C . TYR A 1 275 ? -14.837 -16.534 11.245 1.00 95.56 275 TYR A C 1
ATOM 2245 O O . TYR A 1 275 ? -14.224 -16.549 12.311 1.00 95.56 275 TYR A O 1
ATOM 2253 N N . LEU A 1 276 ? -15.520 -15.454 10.848 1.00 97.50 276 LEU A N 1
ATOM 2254 C CA . LEU A 1 276 ? -15.612 -14.227 11.649 1.00 97.50 276 LEU A CA 1
ATOM 2255 C C . LEU A 1 276 ? -16.870 -14.189 12.529 1.00 97.50 276 LEU A C 1
ATOM 2257 O O . LEU A 1 276 ? -17.996 -14.324 12.053 1.00 97.50 276 LEU A O 1
ATOM 2261 N N . ASP A 1 277 ? -16.684 -13.850 13.804 1.00 98.31 277 ASP A N 1
ATOM 2262 C CA . ASP A 1 277 ? -17.744 -13.671 14.809 1.00 98.31 277 ASP A CA 1
ATOM 2263 C C . ASP A 1 277 ? -18.420 -12.285 14.740 1.00 98.31 277 ASP A C 1
ATOM 2265 O O . ASP A 1 277 ? -19.111 -11.840 15.667 1.00 98.31 277 ASP A O 1
ATOM 2269 N N . PHE A 1 278 ? -18.200 -11.549 13.653 1.00 98.56 278 PHE A N 1
ATOM 2270 C CA . PHE A 1 278 ? -18.776 -10.233 13.410 1.00 98.56 278 PHE A CA 1
ATOM 2271 C C . PHE A 1 278 ? -19.216 -10.074 11.954 1.00 98.56 278 PHE A C 1
ATOM 2273 O O . PHE A 1 278 ? -18.753 -10.800 11.077 1.00 98.56 278 PHE A O 1
ATOM 2280 N N . PRO A 1 279 ? -20.147 -9.146 11.667 1.00 98.44 279 PRO A N 1
ATOM 2281 C CA . PRO A 1 279 ? -20.749 -9.079 10.347 1.00 98.44 279 PRO A CA 1
ATOM 2282 C C . PRO A 1 279 ? -19.748 -8.671 9.264 1.00 98.44 279 PRO A C 1
ATOM 2284 O O . PRO A 1 279 ? -19.067 -7.650 9.377 1.00 98.44 279 PRO A O 1
ATOM 2287 N N . VAL A 1 280 ? -19.752 -9.435 8.174 1.00 98.56 280 VAL A N 1
ATOM 2288 C CA . VAL A 1 280 ? -19.197 -9.035 6.879 1.00 98.56 280 VAL A CA 1
ATOM 2289 C C . VAL A 1 280 ? -20.265 -8.226 6.145 1.00 98.56 280 VAL A C 1
ATOM 2291 O O . VAL A 1 280 ? -21.369 -8.734 5.915 1.00 98.56 280 VAL A O 1
ATOM 2294 N N . ILE A 1 281 ? -19.961 -6.968 5.832 1.00 98.38 281 ILE A N 1
ATOM 2295 C CA . ILE A 1 281 ? -20.869 -6.046 5.136 1.00 98.38 281 ILE A CA 1
ATOM 2296 C C . ILE A 1 281 ? -20.411 -5.813 3.700 1.00 98.38 281 ILE A C 1
ATOM 2298 O O . ILE A 1 281 ? -19.234 -5.976 3.387 1.00 98.38 281 ILE A O 1
ATOM 2302 N N . GLY A 1 282 ? -21.335 -5.396 2.840 1.00 97.12 282 GLY A N 1
ATOM 2303 C CA . GLY A 1 282 ? -21.037 -5.185 1.430 1.00 97.12 282 GLY A CA 1
ATOM 2304 C C . GLY A 1 282 ? -21.107 -6.456 0.595 1.00 97.12 282 GLY A C 1
ATOM 2305 O O . GLY A 1 282 ? -21.354 -7.564 1.086 1.00 97.12 282 GLY A O 1
ATOM 2306 N N . ASN A 1 283 ? -20.867 -6.262 -0.695 1.00 96.62 283 ASN A N 1
ATOM 2307 C CA . ASN A 1 283 ? -20.720 -7.307 -1.692 1.00 96.62 283 ASN A CA 1
ATOM 2308 C C . ASN A 1 283 ? -19.327 -7.158 -2.333 1.00 96.62 283 ASN A C 1
ATOM 2310 O O . ASN A 1 283 ? -19.050 -6.088 -2.873 1.00 96.62 283 ASN A O 1
ATOM 2314 N N . PRO A 1 284 ? -18.443 -8.173 -2.301 1.00 95.81 284 PRO A N 1
ATOM 2315 C CA . PRO A 1 284 ? -17.075 -8.038 -2.811 1.00 95.81 284 PRO A CA 1
ATOM 2316 C C . PRO A 1 284 ? -17.012 -7.643 -4.293 1.00 95.81 284 PRO A C 1
ATOM 2318 O O . PRO A 1 284 ? -16.083 -6.943 -4.686 1.00 95.81 284 PRO A O 1
ATOM 2321 N N . PHE A 1 285 ? -18.012 -8.023 -5.097 1.00 97.06 285 PHE A N 1
ATOM 2322 C CA . PHE A 1 285 ? -18.086 -7.641 -6.510 1.00 97.06 285 PHE A CA 1
ATOM 2323 C C . PHE A 1 285 ? -18.232 -6.125 -6.712 1.00 97.06 285 PHE A C 1
ATOM 2325 O O . PHE A 1 285 ? -17.693 -5.590 -7.676 1.00 97.06 285 PHE A O 1
ATOM 2332 N N . ASP A 1 286 ? -18.877 -5.411 -5.782 1.00 97.94 286 ASP A N 1
ATOM 2333 C CA . ASP A 1 286 ? -19.039 -3.950 -5.869 1.00 97.94 286 ASP A CA 1
ATOM 2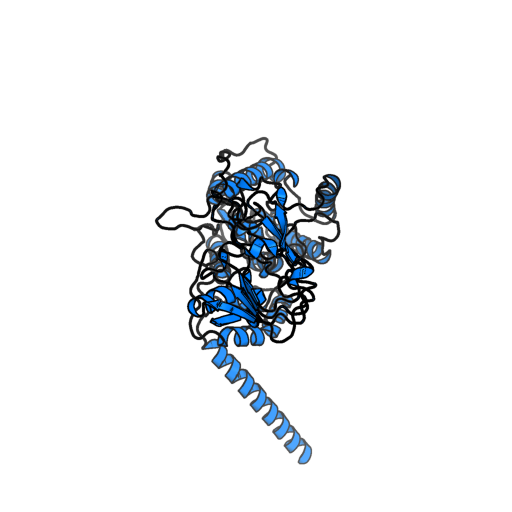334 C C . ASP A 1 286 ? -17.708 -3.209 -5.642 1.00 97.94 286 ASP A C 1
ATOM 2336 O O . ASP A 1 286 ? -17.569 -2.038 -5.992 1.00 97.94 286 ASP A O 1
ATOM 2340 N N . TYR A 1 287 ? -16.708 -3.896 -5.079 1.00 98.25 287 TYR A N 1
ATOM 2341 C CA . TYR A 1 287 ? -15.366 -3.368 -4.832 1.00 98.25 287 TYR A CA 1
ATOM 2342 C C . TYR A 1 287 ? -14.366 -3.739 -5.938 1.00 98.25 287 TYR A C 1
ATOM 2344 O O . TYR A 1 287 ? -13.206 -3.323 -5.875 1.00 98.25 287 TYR A O 1
ATOM 2352 N N . HIS A 1 288 ? -14.798 -4.465 -6.976 1.00 97.88 288 HIS A N 1
ATOM 2353 C CA . HIS A 1 288 ? -14.036 -4.657 -8.213 1.00 97.88 288 HIS A CA 1
ATOM 2354 C C . HIS A 1 288 ? -14.236 -3.434 -9.102 1.00 97.88 288 HIS A C 1
ATOM 2356 O O . HIS A 1 288 ? -15.174 -3.343 -9.891 1.00 97.88 288 HIS A O 1
ATOM 2362 N N . ILE A 1 289 ? -13.362 -2.450 -8.927 1.00 98.31 289 ILE A N 1
ATOM 2363 C CA . ILE A 1 289 ? -13.507 -1.123 -9.515 1.00 98.31 289 ILE A CA 1
ATOM 2364 C C . ILE A 1 289 ? -12.699 -1.048 -10.819 1.00 98.31 289 ILE A C 1
ATOM 2366 O O . ILE A 1 289 ? -11.629 -1.648 -10.959 1.00 98.31 289 ILE A O 1
ATOM 2370 N N . ALA A 1 290 ? -13.210 -0.289 -11.792 1.00 98.12 290 ALA A N 1
ATOM 2371 C CA . ALA A 1 290 ? -12.514 -0.039 -13.048 1.00 98.12 290 ALA A CA 1
ATOM 2372 C C . ALA A 1 290 ? -11.147 0.633 -12.820 1.00 98.12 290 ALA A C 1
ATOM 2374 O O . ALA A 1 290 ? -11.016 1.546 -12.002 1.00 98.12 290 ALA A O 1
ATOM 2375 N N . ALA A 1 291 ? -10.149 0.236 -13.615 1.00 97.75 291 ALA A N 1
ATOM 2376 C CA . ALA A 1 291 ? -8.771 0.720 -13.525 1.00 97.75 291 ALA A CA 1
ATOM 2377 C C . ALA A 1 291 ? -8.644 2.255 -13.517 1.00 97.75 291 ALA A C 1
ATOM 2379 O O . ALA A 1 291 ? -7.759 2.795 -12.860 1.00 97.75 291 ALA A O 1
ATOM 2380 N N . ASN A 1 292 ? -9.545 2.975 -14.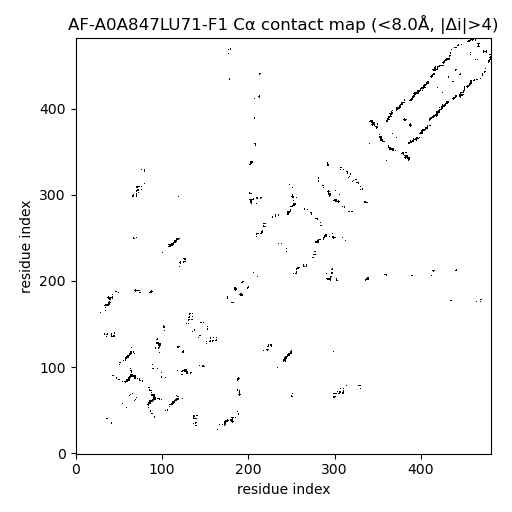189 1.00 98.12 292 ASN A N 1
ATOM 2381 C CA . ASN A 1 292 ? -9.586 4.441 -14.225 1.00 98.12 292 ASN A CA 1
ATOM 2382 C C . ASN A 1 292 ? -9.592 5.108 -12.845 1.00 98.12 292 ASN A C 1
ATOM 2384 O O . ASN A 1 292 ? -9.156 6.246 -12.726 1.00 98.12 292 ASN A O 1
ATOM 2388 N N . TYR A 1 293 ? -10.099 4.429 -11.818 1.00 98.62 293 TYR A N 1
ATOM 2389 C CA . TYR A 1 293 ? -10.230 4.956 -10.460 1.00 98.62 293 TYR A CA 1
ATOM 2390 C C . TYR A 1 293 ? -9.024 4.654 -9.559 1.00 98.62 293 TYR A C 1
ATOM 2392 O O . TYR A 1 293 ? -9.009 5.068 -8.401 1.00 98.62 293 TYR A O 1
ATOM 2400 N N . PHE A 1 294 ? -8.015 3.949 -10.071 1.00 98.50 294 PHE A N 1
ATOM 2401 C CA . PHE A 1 294 ? -6.775 3.666 -9.350 1.00 98.50 294 PHE A CA 1
ATOM 2402 C C . PHE A 1 294 ? -5.715 4.728 -9.630 1.00 98.50 294 PHE A C 1
ATOM 2404 O O . PHE A 1 294 ? -5.825 5.493 -10.589 1.00 98.50 294 PHE A O 1
ATOM 2411 N N . PHE A 1 295 ? -4.716 4.800 -8.758 1.00 96.75 295 PHE A N 1
ATOM 2412 C CA . PHE A 1 295 ? -3.608 5.741 -8.839 1.00 96.75 295 PHE A CA 1
ATOM 2413 C C . PHE A 1 295 ? -2.322 5.027 -9.265 1.00 96.75 295 PHE A C 1
ATOM 2415 O O . PHE A 1 295 ? -1.988 5.057 -10.443 1.00 96.75 295 PHE A O 1
ATOM 2422 N N . ASP A 1 296 ? -1.637 4.342 -8.354 1.00 94.00 296 ASP A N 1
ATOM 2423 C CA . ASP A 1 296 ? -0.296 3.781 -8.582 1.00 94.00 296 ASP A CA 1
ATOM 2424 C C . ASP A 1 296 ? -0.141 2.316 -8.129 1.00 94.00 296 ASP A C 1
ATOM 2426 O O . ASP A 1 296 ? 0.935 1.740 -8.246 1.00 94.00 296 ASP A O 1
ATOM 2430 N N . SER A 1 297 ? -1.215 1.687 -7.643 1.00 94.81 297 SER A N 1
ATOM 2431 C CA . SER A 1 297 ? -1.252 0.254 -7.333 1.00 94.81 297 SER A CA 1
ATOM 2432 C C . SER A 1 297 ? -2.651 -0.329 -7.539 1.00 94.81 297 SER A C 1
ATOM 2434 O O . SER A 1 297 ? -3.620 0.398 -7.769 1.00 94.81 297 SER A O 1
ATOM 2436 N N . ASN A 1 298 ? -2.791 -1.649 -7.380 1.00 96.81 298 ASN A N 1
ATOM 2437 C CA . ASN A 1 298 ? -4.085 -2.340 -7.469 1.00 96.81 298 ASN A CA 1
ATOM 2438 C C . ASN A 1 298 ? -5.019 -2.112 -6.268 1.00 96.81 298 ASN A C 1
ATOM 2440 O O . ASN A 1 298 ? -6.139 -2.625 -6.273 1.00 96.81 298 ASN A O 1
ATOM 2444 N N . PHE A 1 299 ? -4.575 -1.342 -5.267 1.00 96.94 299 PHE A N 1
ATOM 2445 C CA . PHE A 1 299 ? -5.333 -1.009 -4.057 1.00 96.94 299 PHE A CA 1
ATOM 2446 C C . PHE A 1 299 ? -5.435 0.503 -3.795 1.00 96.94 299 PHE A C 1
ATOM 2448 O O . PHE A 1 299 ? -6.289 0.936 -3.019 1.00 96.94 299 PHE A O 1
ATOM 2455 N N . HIS A 1 300 ? -4.573 1.320 -4.410 1.00 97.69 300 HIS A N 1
ATOM 2456 C CA . HIS A 1 300 ? -4.550 2.769 -4.207 1.00 97.69 300 HIS A CA 1
ATOM 2457 C C . HIS A 1 300 ? -5.503 3.455 -5.177 1.00 97.69 300 HIS A C 1
ATOM 2459 O O . HIS A 1 300 ? -5.300 3.435 -6.390 1.00 97.69 300 HIS A O 1
ATOM 2465 N N . LEU A 1 301 ? -6.547 4.077 -4.637 1.00 98.62 301 LEU A N 1
ATOM 2466 C CA . LEU A 1 301 ? -7.491 4.853 -5.428 1.00 98.62 301 LEU A CA 1
ATOM 2467 C C . LEU A 1 301 ? -6.942 6.254 -5.709 1.00 98.62 301 LEU A C 1
ATOM 2469 O O . LEU A 1 301 ? -6.194 6.821 -4.909 1.00 98.62 301 LEU A O 1
ATOM 2473 N N . ASN A 1 302 ? -7.344 6.817 -6.843 1.00 98.56 302 ASN A N 1
ATOM 2474 C CA . ASN A 1 302 ? -7.231 8.248 -7.102 1.00 98.56 302 ASN A CA 1
ATOM 2475 C C . ASN A 1 302 ? -8.388 9.012 -6.433 1.00 98.56 302 ASN A C 1
ATOM 2477 O O . ASN A 1 302 ? -9.243 8.398 -5.792 1.00 98.56 302 ASN A O 1
ATOM 2481 N N . ASP A 1 303 ? -8.430 10.339 -6.550 1.00 98.12 303 ASP A N 1
ATOM 2482 C CA . ASP A 1 303 ? -9.444 11.153 -5.863 1.00 98.12 303 ASP A CA 1
ATOM 2483 C C . ASP A 1 303 ? -10.881 10.751 -6.222 1.00 98.12 303 ASP A C 1
ATOM 2485 O O . ASP A 1 303 ? -11.729 10.598 -5.340 1.00 98.12 303 ASP A O 1
ATOM 2489 N N . ALA A 1 304 ? -11.157 10.505 -7.507 1.00 98.62 304 ALA A N 1
ATOM 2490 C CA . ALA A 1 304 ? -12.466 10.032 -7.948 1.00 98.62 304 ALA A CA 1
ATOM 2491 C C . ALA A 1 304 ? -12.755 8.621 -7.414 1.00 98.62 304 ALA A C 1
ATOM 2493 O O . ALA A 1 304 ? -13.862 8.338 -6.963 1.00 98.62 304 ALA A O 1
ATOM 2494 N N . GLY A 1 305 ? -11.760 7.733 -7.407 1.00 98.75 305 GLY A N 1
ATOM 2495 C CA . GLY A 1 305 ? -11.913 6.400 -6.835 1.00 98.75 305 GLY A CA 1
ATOM 2496 C C . GLY A 1 305 ? -12.250 6.447 -5.348 1.00 98.75 305 GLY A C 1
ATOM 2497 O O . GLY A 1 305 ? -13.167 5.756 -4.910 1.00 98.75 305 GLY A O 1
ATOM 2498 N N . ALA A 1 306 ? -11.576 7.307 -4.584 1.00 98.75 306 ALA A N 1
ATOM 2499 C CA . ALA A 1 306 ? -11.829 7.495 -3.160 1.00 98.75 306 ALA A CA 1
ATOM 2500 C C . ALA A 1 306 ? -13.261 7.990 -2.891 1.00 98.75 306 ALA A C 1
ATOM 2502 O O . ALA A 1 306 ? -13.921 7.484 -1.986 1.00 98.75 306 ALA A O 1
ATOM 2503 N N . ILE A 1 307 ? -13.787 8.908 -3.713 1.00 98.81 307 ILE A N 1
ATOM 2504 C CA . ILE A 1 307 ? -15.192 9.351 -3.636 1.00 98.81 307 ILE A CA 1
ATOM 2505 C C . ILE A 1 307 ? -16.151 8.191 -3.945 1.00 98.81 307 ILE A C 1
ATOM 2507 O O . ILE A 1 307 ? -17.100 7.956 -3.191 1.00 98.81 307 ILE A O 1
ATOM 2511 N N . LEU A 1 308 ? -15.897 7.442 -5.026 1.00 98.81 308 LEU A N 1
ATOM 2512 C CA . LEU A 1 308 ? -16.715 6.292 -5.419 1.00 98.81 308 LEU A CA 1
ATOM 2513 C C . LEU A 1 308 ? -16.750 5.229 -4.312 1.00 98.81 308 LEU A C 1
ATOM 2515 O O . LEU A 1 308 ? -17.826 4.768 -3.933 1.00 98.81 308 LEU A O 1
ATOM 2519 N N . ARG A 1 309 ? -15.593 4.874 -3.746 1.00 98.69 309 ARG A N 1
ATOM 2520 C CA . ARG A 1 309 ? -15.510 3.909 -2.646 1.00 98.69 309 ARG A CA 1
ATOM 2521 C C . ARG A 1 309 ? -16.184 4.421 -1.379 1.00 98.69 309 ARG A C 1
ATOM 2523 O O . ARG A 1 309 ? -16.871 3.637 -0.724 1.00 98.69 309 ARG A O 1
ATOM 2530 N N . THR A 1 310 ? -16.050 5.706 -1.040 1.00 98.88 310 THR A N 1
ATOM 2531 C CA . THR A 1 310 ? -16.788 6.279 0.094 1.00 98.88 310 THR A CA 1
ATOM 2532 C C . THR A 1 310 ? -18.297 6.111 -0.098 1.00 98.88 310 THR A C 1
ATOM 2534 O O . THR A 1 310 ? -18.980 5.694 0.838 1.00 98.88 310 THR A O 1
ATOM 2537 N N . ARG A 1 311 ? -18.822 6.363 -1.306 1.00 98.81 311 ARG A N 1
ATOM 2538 C CA . ARG A 1 311 ? -20.240 6.129 -1.627 1.00 98.81 311 ARG A CA 1
ATOM 2539 C C . ARG A 1 311 ? -20.639 4.663 -1.435 1.00 98.81 311 ARG A C 1
ATOM 2541 O O . ARG A 1 311 ? -21.671 4.403 -0.820 1.00 98.81 311 ARG A O 1
ATOM 2548 N N . ILE A 1 312 ? -19.840 3.723 -1.948 1.00 98.75 312 ILE A N 1
ATOM 2549 C CA . ILE A 1 312 ? -20.102 2.279 -1.819 1.00 98.75 312 ILE A CA 1
ATOM 2550 C C . ILE A 1 312 ? -20.176 1.886 -0.336 1.00 98.75 312 ILE A C 1
ATOM 2552 O O . ILE A 1 312 ? -21.184 1.327 0.095 1.00 98.75 312 ILE A O 1
ATOM 2556 N N . LEU A 1 313 ? -19.180 2.267 0.473 1.00 98.81 313 LEU A N 1
ATOM 2557 C CA . LEU A 1 313 ? -19.181 1.957 1.905 1.00 98.81 313 LEU A CA 1
ATOM 2558 C C . LEU A 1 313 ? -20.352 2.626 2.642 1.00 98.81 313 LEU A C 1
ATOM 2560 O O . LEU A 1 313 ? -20.965 2.000 3.503 1.00 98.81 313 LEU A O 1
ATOM 2564 N N . ALA A 1 314 ? -20.696 3.875 2.318 1.00 98.81 314 ALA A N 1
ATOM 2565 C CA . ALA A 1 314 ? -21.844 4.550 2.923 1.00 98.81 314 ALA A CA 1
ATOM 2566 C C . ALA A 1 314 ? -23.159 3.801 2.636 1.00 98.81 314 ALA A C 1
ATOM 2568 O O . ALA A 1 314 ? -23.954 3.579 3.553 1.00 98.81 314 ALA A O 1
ATOM 2569 N N . ASN A 1 315 ? -23.354 3.330 1.399 1.00 98.75 315 ASN A N 1
ATOM 2570 C CA . ASN A 1 315 ? -24.488 2.479 1.033 1.00 98.75 315 ASN A CA 1
ATOM 2571 C C . ASN A 1 315 ? -24.489 1.156 1.814 1.00 98.75 315 ASN A C 1
ATOM 2573 O O . ASN A 1 315 ? -25.533 0.745 2.325 1.00 98.75 315 ASN A O 1
ATOM 2577 N N . ASP A 1 316 ? -23.328 0.514 1.969 1.00 98.69 316 ASP A N 1
ATOM 2578 C CA . ASP A 1 316 ? -23.195 -0.707 2.769 1.00 98.69 316 ASP A CA 1
ATOM 2579 C C . ASP A 1 316 ? -23.531 -0.458 4.247 1.00 98.69 316 ASP A C 1
ATOM 2581 O O . ASP A 1 316 ? -24.210 -1.269 4.878 1.00 98.69 316 ASP A O 1
ATOM 2585 N N . ILE A 1 317 ? -23.137 0.689 4.809 1.00 98.69 317 ILE A N 1
ATOM 2586 C CA . ILE A 1 317 ? -23.492 1.077 6.179 1.00 98.69 317 ILE A CA 1
ATOM 2587 C C . ILE A 1 317 ? -25.005 1.288 6.307 1.00 98.69 317 ILE A C 1
ATOM 2589 O O . ILE A 1 317 ? -25.612 0.745 7.235 1.00 98.69 317 ILE A O 1
ATOM 2593 N N . TYR A 1 318 ? -25.647 2.026 5.397 1.00 98.56 318 TYR A N 1
ATOM 2594 C CA . TYR A 1 318 ? -27.103 2.197 5.434 1.00 98.56 318 TYR A CA 1
ATOM 2595 C C . TYR A 1 318 ? -27.827 0.851 5.360 1.00 98.56 318 TYR A C 1
ATOM 2597 O O . TYR A 1 318 ? -28.648 0.548 6.232 1.00 98.56 318 TYR A O 1
ATOM 2605 N N . ARG A 1 319 ? -27.472 0.017 4.380 1.00 98.25 319 ARG A N 1
ATOM 2606 C CA . ARG A 1 319 ? -28.129 -1.263 4.107 1.00 98.25 319 ARG A CA 1
ATOM 2607 C C . ARG A 1 319 ? -27.857 -2.309 5.184 1.00 98.25 319 ARG A C 1
ATOM 2609 O O . ARG A 1 319 ? -28.790 -2.905 5.722 1.00 98.25 319 ARG A O 1
ATOM 2616 N N . ASP A 1 320 ? -26.593 -2.541 5.526 1.00 98.19 320 ASP A N 1
ATOM 2617 C CA . ASP A 1 320 ? -26.193 -3.708 6.312 1.00 98.19 320 ASP A CA 1
ATOM 2618 C C . ASP A 1 320 ? -26.034 -3.406 7.798 1.00 98.19 320 ASP A C 1
ATOM 2620 O O . ASP A 1 320 ? -26.339 -4.276 8.619 1.00 98.19 320 ASP A O 1
ATOM 2624 N N . VAL A 1 321 ? -25.616 -2.188 8.150 1.00 98.00 321 VAL A N 1
ATOM 2625 C CA . VAL A 1 321 ? -25.388 -1.785 9.545 1.00 98.00 321 VAL A CA 1
ATOM 2626 C C . VAL A 1 321 ? -26.623 -1.117 10.138 1.00 98.00 321 VAL A C 1
ATOM 2628 O O . VAL A 1 321 ? -27.043 -1.463 11.241 1.00 98.00 321 VAL A O 1
ATOM 2631 N N . LEU A 1 322 ? -27.209 -0.154 9.424 1.00 97.19 322 LEU A N 1
ATOM 2632 C CA . LEU A 1 322 ? -28.355 0.622 9.905 1.00 97.19 322 LEU A CA 1
ATOM 2633 C C . LEU A 1 322 ? -29.704 0.013 9.507 1.00 97.19 322 LEU A C 1
ATOM 2635 O O . LEU A 1 322 ? -30.718 0.405 10.082 1.00 97.19 322 LEU A O 1
ATOM 2639 N N . LYS A 1 323 ? -29.713 -0.939 8.564 1.00 97.31 323 LYS A N 1
ATOM 2640 C CA . LYS A 1 323 ? -30.921 -1.575 8.012 1.00 97.31 323 LYS A CA 1
ATOM 2641 C C . LYS A 1 323 ? -31.933 -0.548 7.492 1.00 97.31 323 LYS A C 1
ATOM 2643 O O . LYS A 1 323 ? -33.129 -0.647 7.759 1.00 97.31 323 LYS A O 1
ATOM 2648 N N . LYS A 1 324 ? -31.434 0.459 6.775 1.00 96.56 324 LYS A N 1
ATOM 2649 C CA . LYS A 1 324 ? -32.221 1.521 6.145 1.00 96.56 324 LYS A CA 1
ATOM 2650 C C . LYS A 1 324 ? -32.131 1.402 4.627 1.00 96.56 324 LYS A C 1
ATOM 2652 O O . LYS A 1 324 ? -31.046 1.229 4.083 1.00 96.56 324 LYS A O 1
ATOM 2657 N N . GLU A 1 325 ? -33.263 1.567 3.956 1.00 94.44 325 GLU A N 1
ATOM 2658 C CA . GLU A 1 325 ? -33.337 1.723 2.499 1.00 94.44 325 GLU A CA 1
ATOM 2659 C C . GLU A 1 325 ? -33.040 3.184 2.134 1.00 94.44 325 GLU A C 1
ATOM 2661 O O . GLU A 1 325 ? -33.923 3.956 1.770 1.00 94.44 325 GLU A O 1
ATOM 2666 N N . ILE A 1 326 ? -31.787 3.585 2.343 1.00 95.12 326 ILE A N 1
ATOM 2667 C CA . ILE A 1 326 ? -31.267 4.912 2.013 1.00 95.12 326 ILE A CA 1
ATOM 2668 C C . ILE A 1 326 ? -30.075 4.712 1.092 1.00 95.12 326 ILE A C 1
ATOM 2670 O O . ILE A 1 326 ? -29.193 3.903 1.375 1.00 95.12 326 ILE A O 1
ATOM 2674 N N . GLU A 1 327 ? -30.059 5.469 0.006 1.00 95.56 327 GLU A N 1
ATOM 2675 C CA . GLU A 1 327 ? -28.885 5.621 -0.836 1.00 95.56 327 GLU A CA 1
ATOM 2676 C C . GLU A 1 327 ? -28.119 6.866 -0.376 1.00 95.56 327 GLU A C 1
ATOM 2678 O O . GLU A 1 327 ? -28.728 7.898 -0.083 1.00 95.56 327 GLU A O 1
ATOM 2683 N N . ALA A 1 328 ? -26.794 6.770 -0.292 1.00 97.19 328 ALA A N 1
ATOM 2684 C CA . ALA A 1 328 ? -25.935 7.881 0.093 1.00 97.19 328 ALA A CA 1
ATOM 2685 C C . ALA A 1 328 ? -26.156 9.090 -0.832 1.00 97.19 328 ALA A C 1
ATOM 2687 O O . ALA A 1 328 ? -26.460 8.947 -2.020 1.00 97.19 328 ALA A O 1
ATOM 2688 N N . SER A 1 329 ? -25.959 10.298 -0.315 1.00 97.94 329 SER A N 1
ATOM 2689 C CA . SER A 1 329 ? -26.065 11.540 -1.090 1.00 97.94 329 SER A CA 1
ATOM 2690 C C . SER A 1 329 ? -24.802 11.865 -1.904 1.00 97.94 329 SER A C 1
ATOM 2692 O O . SER A 1 329 ? -24.843 12.703 -2.804 1.00 97.94 329 SER A O 1
ATOM 2694 N N . ILE A 1 330 ? -23.690 11.171 -1.637 1.00 98.50 330 ILE A N 1
ATOM 2695 C CA . ILE A 1 330 ? -22.397 11.344 -2.318 1.00 98.50 330 ILE A CA 1
ATOM 2696 C C . ILE A 1 330 ? -22.526 11.099 -3.827 1.00 98.50 330 ILE A C 1
ATOM 2698 O O . ILE A 1 330 ? -22.799 9.979 -4.244 1.00 98.50 330 ILE A O 1
ATOM 2702 N N . ALA A 1 331 ? -22.278 12.102 -4.665 1.00 97.81 331 ALA A N 1
ATOM 2703 C CA . ALA A 1 331 ? -22.358 11.937 -6.116 1.00 97.81 331 ALA A CA 1
ATOM 2704 C C . ALA A 1 331 ? -21.355 10.894 -6.648 1.00 97.81 331 ALA A C 1
ATOM 2706 O O . ALA A 1 331 ? -20.230 10.784 -6.159 1.00 97.81 331 ALA A O 1
ATOM 2707 N N . ILE A 1 332 ? -21.754 10.153 -7.686 1.00 97.50 332 ILE A N 1
ATOM 2708 C CA . ILE A 1 332 ? -20.824 9.311 -8.447 1.00 97.50 332 ILE A CA 1
ATOM 2709 C C . ILE A 1 332 ? -19.905 10.250 -9.245 1.00 97.50 332 ILE A C 1
ATOM 2711 O O . ILE A 1 332 ? -20.419 11.070 -10.011 1.00 97.50 332 ILE A O 1
ATOM 2715 N N . PRO A 1 333 ? -18.577 10.167 -9.074 1.00 97.62 333 PRO A N 1
ATOM 2716 C CA . PRO A 1 333 ? -17.651 11.050 -9.767 1.00 97.62 333 PRO A CA 1
ATOM 2717 C C . PRO A 1 333 ? -17.519 10.663 -11.241 1.00 97.62 333 PRO A C 1
ATOM 2719 O O . PRO A 1 333 ? -17.697 9.498 -11.616 1.00 97.62 333 PRO A O 1
ATOM 2722 N N . GLU A 1 334 ? -17.156 11.638 -12.076 1.00 97.19 334 GLU A N 1
ATOM 2723 C CA . GLU A 1 334 ? -16.786 11.364 -13.464 1.00 97.19 334 GLU A CA 1
ATOM 2724 C C . GLU A 1 334 ? -15.625 10.366 -13.521 1.00 97.19 334 GLU A C 1
ATOM 2726 O O . GLU A 1 334 ? -14.718 10.387 -12.686 1.00 97.19 334 GLU A O 1
ATOM 2731 N N . VAL A 1 335 ? -15.664 9.471 -14.510 1.00 97.81 335 VAL A N 1
ATOM 2732 C CA . VAL A 1 335 ? -14.610 8.475 -14.715 1.00 97.81 335 VAL A CA 1
ATOM 2733 C C . VAL A 1 335 ? -13.325 9.203 -15.131 1.00 97.81 335 VAL A C 1
ATOM 2735 O O . VAL A 1 335 ? -13.332 9.867 -16.175 1.00 97.81 335 VAL A O 1
ATOM 2738 N N . PRO A 1 336 ? -12.211 9.070 -14.386 1.00 97.69 336 PRO A N 1
ATOM 2739 C CA . PRO A 1 336 ? -10.955 9.695 -14.776 1.00 97.69 336 PRO A CA 1
ATOM 2740 C C . PRO A 1 336 ? -10.438 9.150 -16.104 1.00 97.69 336 PRO A C 1
ATOM 2742 O O . PRO A 1 336 ? -10.603 7.971 -16.431 1.00 97.69 336 PRO A O 1
ATOM 2745 N N . LYS A 1 337 ? -9.772 10.004 -16.878 1.00 95.81 337 LYS A N 1
ATOM 2746 C CA . LYS A 1 337 ? -9.085 9.573 -18.099 1.00 95.81 337 LYS A CA 1
ATOM 2747 C C . LYS A 1 337 ? -7.746 8.929 -17.747 1.00 95.81 337 LYS A C 1
ATOM 2749 O O . LYS A 1 337 ? -7.170 9.209 -16.700 1.00 95.81 337 LYS A O 1
ATOM 2754 N N . PHE A 1 338 ? -7.264 8.067 -18.634 1.00 93.75 338 PHE A N 1
ATOM 2755 C CA . PHE A 1 338 ? -5.879 7.610 -18.575 1.00 93.75 338 PHE A CA 1
ATOM 2756 C C . PHE A 1 338 ? -4.933 8.703 -19.098 1.00 93.75 338 PHE A C 1
ATOM 2758 O O . PHE A 1 338 ? -5.370 9.516 -19.921 1.00 93.75 338 PHE A O 1
ATOM 2765 N N . PRO A 1 339 ? -3.656 8.693 -18.677 1.00 88.94 339 PRO A N 1
ATOM 2766 C CA . PRO A 1 339 ? -2.628 9.549 -19.250 1.00 88.94 339 PRO A CA 1
ATOM 2767 C C . PRO A 1 339 ? -2.473 9.333 -20.758 1.00 88.94 339 PRO A C 1
ATOM 2769 O O . PRO A 1 339 ? -2.702 8.234 -21.274 1.00 88.94 339 PRO A O 1
ATOM 2772 N N . ASP A 1 340 ? -2.015 10.371 -21.455 1.00 84.69 340 ASP A N 1
ATOM 2773 C CA . ASP A 1 340 ? -1.650 10.265 -22.865 1.00 84.69 340 ASP A CA 1
ATOM 2774 C C . ASP A 1 340 ? -0.446 9.330 -23.060 1.00 84.69 340 ASP A C 1
ATOM 2776 O O . ASP A 1 340 ? 0.496 9.297 -22.264 1.00 84.69 340 ASP A O 1
ATOM 2780 N N . VAL A 1 341 ? -0.465 8.570 -24.156 1.00 79.19 341 VAL A N 1
ATOM 2781 C CA . VAL A 1 341 ? 0.619 7.642 -24.500 1.00 79.19 341 VAL A CA 1
ATOM 2782 C C . VAL A 1 341 ? 1.806 8.419 -25.070 1.00 79.19 341 VAL A C 1
ATOM 2784 O O . VAL A 1 341 ? 1.661 9.201 -26.011 1.00 79.19 341 VAL A O 1
ATOM 2787 N N . VAL A 1 342 ? 2.999 8.163 -24.531 1.00 81.06 342 VAL A N 1
ATOM 2788 C CA . VAL A 1 342 ? 4.253 8.761 -25.010 1.00 81.06 342 VAL A CA 1
ATOM 2789 C C . VAL A 1 342 ? 4.707 8.069 -26.296 1.00 81.06 342 VAL A C 1
ATOM 2791 O O . VAL A 1 342 ? 4.801 6.842 -26.344 1.00 81.06 342 VAL A O 1
ATOM 2794 N N . MET A 1 343 ? 5.028 8.867 -27.317 1.00 84.12 343 MET A N 1
ATOM 2795 C CA . MET A 1 343 ? 5.465 8.403 -28.637 1.00 84.12 343 MET A CA 1
ATOM 2796 C C . MET A 1 343 ? 6.910 8.833 -28.922 1.00 84.12 343 MET A C 1
ATOM 2798 O O . MET A 1 343 ? 7.356 9.875 -28.436 1.00 84.12 343 MET A O 1
ATOM 2802 N N . GLY A 1 344 ? 7.635 8.067 -29.739 1.00 87.62 344 GLY A N 1
ATOM 2803 C CA . GLY A 1 344 ? 9.017 8.381 -30.107 1.00 87.62 344 GLY A CA 1
ATOM 2804 C C . GLY A 1 344 ? 9.548 7.563 -31.284 1.00 87.62 344 GLY A C 1
ATOM 2805 O O . GLY A 1 344 ? 8.834 6.733 -31.844 1.00 87.62 344 GLY A O 1
ATOM 2806 N N . GLU A 1 345 ? 10.798 7.837 -31.668 1.00 90.75 345 GLU A N 1
ATOM 2807 C CA . GLU A 1 345 ? 11.491 7.155 -32.769 1.00 90.75 345 GLU A CA 1
ATOM 2808 C C . GLU A 1 345 ? 11.937 5.741 -32.390 1.00 90.75 345 GLU A C 1
ATOM 2810 O O . GLU A 1 345 ? 12.398 5.492 -31.271 1.00 90.75 345 GLU A O 1
ATOM 2815 N N . ASP A 1 346 ? 11.836 4.832 -33.360 1.00 94.88 346 ASP A N 1
ATOM 2816 C CA . ASP A 1 346 ? 12.150 3.419 -33.190 1.00 94.88 346 ASP A CA 1
ATOM 2817 C C . ASP A 1 346 ? 13.593 3.196 -32.732 1.00 94.88 346 ASP A C 1
ATOM 2819 O O . ASP A 1 346 ? 14.550 3.753 -33.269 1.00 94.88 346 ASP A O 1
ATOM 2823 N N . SER A 1 347 ? 13.746 2.335 -31.730 1.00 96.00 347 SER A N 1
ATOM 2824 C CA . SER A 1 347 ? 15.049 1.937 -31.201 1.00 96.00 347 SER A CA 1
ATOM 2825 C C . SER A 1 347 ? 15.581 0.733 -31.970 1.00 96.00 347 SER A C 1
ATOM 2827 O O . SER A 1 347 ? 14.906 -0.294 -32.059 1.00 96.00 347 SER A O 1
ATOM 2829 N N . GLU A 1 348 ? 16.808 0.815 -32.490 1.00 94.81 348 GLU A N 1
ATOM 2830 C CA . GLU A 1 348 ? 17.425 -0.309 -33.204 1.00 94.81 348 GLU A CA 1
ATOM 2831 C C . GLU A 1 348 ? 17.551 -1.559 -32.324 1.00 94.81 348 GLU A C 1
ATOM 2833 O O . GLU A 1 348 ? 17.466 -2.684 -32.819 1.00 94.81 348 GLU A O 1
ATOM 2838 N N . GLU A 1 349 ? 17.720 -1.369 -31.017 1.00 95.81 349 GLU A N 1
ATOM 2839 C CA . GLU A 1 349 ? 17.846 -2.414 -30.003 1.00 95.81 349 GLU A CA 1
ATOM 2840 C C . GLU A 1 349 ? 16.573 -3.258 -29.867 1.00 95.81 349 GLU A C 1
ATOM 2842 O O . GLU A 1 349 ? 16.631 -4.381 -29.367 1.00 95.81 349 GLU A O 1
ATOM 2847 N N . ALA A 1 350 ? 15.428 -2.788 -30.379 1.00 96.25 350 ALA A N 1
ATOM 2848 C CA . ALA A 1 350 ? 14.184 -3.555 -30.382 1.00 96.25 350 ALA A CA 1
ATOM 2849 C C . ALA A 1 350 ? 14.338 -4.896 -31.122 1.00 96.25 350 ALA A C 1
ATOM 2851 O O . ALA A 1 350 ? 13.657 -5.870 -30.796 1.00 96.25 350 ALA A O 1
ATOM 2852 N N . LYS A 1 351 ? 15.279 -4.988 -32.077 1.00 96.19 351 LYS A N 1
ATOM 2853 C CA . LYS A 1 351 ? 15.577 -6.236 -32.795 1.00 96.19 351 LYS A CA 1
ATOM 2854 C C . LYS A 1 351 ? 16.079 -7.356 -31.879 1.00 96.19 351 LYS A C 1
ATOM 2856 O O . LYS A 1 351 ? 15.874 -8.518 -32.233 1.00 96.19 351 LYS A O 1
ATOM 2861 N N . TYR A 1 352 ? 16.660 -7.025 -30.718 1.00 96.56 352 TYR A N 1
ATOM 2862 C CA . TYR A 1 352 ? 17.242 -7.992 -29.780 1.00 96.56 352 TYR A CA 1
ATOM 2863 C C . TYR A 1 352 ? 16.207 -8.827 -29.029 1.00 96.56 352 TYR A C 1
ATOM 2865 O O . TYR A 1 352 ? 16.548 -9.888 -28.508 1.00 96.56 352 TYR A O 1
ATOM 2873 N N . PHE A 1 353 ? 14.952 -8.378 -28.981 1.00 97.38 353 PHE A N 1
ATOM 2874 C CA . PHE A 1 353 ? 13.968 -8.900 -28.041 1.00 97.38 353 PHE A CA 1
ATOM 2875 C C . PHE A 1 353 ? 12.758 -9.527 -28.724 1.00 97.38 353 PHE A C 1
ATOM 2877 O O . PHE A 1 353 ? 12.298 -9.073 -29.774 1.00 97.38 353 PHE A O 1
ATOM 2884 N N . ASN A 1 354 ? 12.211 -10.551 -28.074 1.00 97.50 354 ASN A N 1
ATOM 2885 C CA . ASN A 1 354 ? 10.808 -10.912 -28.213 1.00 97.50 354 ASN A CA 1
ATOM 2886 C C . ASN A 1 354 ? 9.994 -10.062 -27.236 1.00 97.50 354 ASN A C 1
ATOM 2888 O O . ASN A 1 354 ? 10.384 -9.870 -26.079 1.00 97.50 354 ASN A O 1
ATOM 2892 N N . TYR A 1 355 ? 8.844 -9.575 -27.679 1.00 97.06 355 TYR A N 1
ATOM 2893 C CA . TYR A 1 355 ? 7.985 -8.705 -26.887 1.00 97.06 355 TYR A CA 1
ATOM 2894 C C . TYR A 1 355 ? 6.513 -9.010 -27.138 1.00 97.06 355 TYR A C 1
ATOM 2896 O O . TYR A 1 355 ? 6.137 -9.568 -28.170 1.00 97.06 355 TYR A O 1
ATOM 2904 N N . LYS A 1 356 ? 5.680 -8.613 -26.180 1.00 96.00 356 LYS A N 1
ATOM 2905 C CA . LYS A 1 356 ? 4.225 -8.681 -26.264 1.00 96.00 356 LYS A CA 1
ATOM 2906 C C . LYS A 1 356 ? 3.662 -7.270 -26.186 1.00 96.00 356 LYS A C 1
ATOM 2908 O O . LYS A 1 356 ? 4.059 -6.489 -25.326 1.00 96.00 356 LYS A O 1
ATOM 2913 N N . GLU A 1 357 ? 2.742 -6.950 -27.083 1.00 92.69 357 GLU A N 1
ATOM 2914 C CA . GLU A 1 357 ? 1.988 -5.701 -27.020 1.00 92.69 357 GLU A CA 1
ATOM 2915 C C . GLU A 1 357 ? 1.021 -5.728 -25.829 1.00 92.69 357 GLU A C 1
ATOM 2917 O O . GLU A 1 357 ? 0.305 -6.711 -25.615 1.00 92.69 357 GLU A O 1
ATOM 2922 N N . ASN A 1 358 ? 1.034 -4.655 -25.045 1.00 84.88 358 ASN A N 1
ATOM 2923 C CA . ASN A 1 358 ? 0.100 -4.390 -23.958 1.00 84.88 358 ASN A CA 1
ATOM 2924 C C . ASN A 1 358 ? -0.728 -3.132 -24.294 1.00 84.88 358 ASN A C 1
ATOM 2926 O O . ASN A 1 358 ? -0.566 -2.534 -25.359 1.00 84.88 358 ASN A O 1
ATOM 2930 N N . GLU A 1 359 ? -1.660 -2.734 -23.425 1.00 77.94 359 GLU A N 1
ATOM 2931 C CA . GLU A 1 359 ? -2.613 -1.659 -23.749 1.00 77.94 359 GLU A CA 1
ATOM 2932 C C . GLU A 1 359 ? -1.967 -0.286 -24.014 1.00 77.94 359 GLU A C 1
ATOM 2934 O O . GLU A 1 359 ? -2.582 0.561 -24.664 1.00 77.94 359 GLU A O 1
ATOM 2939 N N . THR A 1 360 ? -0.747 -0.050 -23.526 1.00 84.38 360 THR A N 1
ATOM 2940 C CA . THR A 1 360 ? -0.070 1.258 -23.572 1.00 84.38 360 THR A CA 1
ATOM 2941 C C . THR A 1 360 ? 1.305 1.216 -24.243 1.00 84.38 360 THR A C 1
ATOM 2943 O O . THR A 1 360 ? 1.926 2.261 -24.433 1.00 84.38 360 THR A O 1
ATOM 2946 N N . GLY A 1 361 ? 1.792 0.034 -24.627 1.00 92.12 361 GLY A N 1
ATOM 2947 C CA . GLY A 1 361 ? 3.141 -0.155 -25.144 1.00 92.12 361 GLY A CA 1
ATOM 2948 C C . GLY A 1 361 ? 3.511 -1.624 -25.334 1.00 92.12 361 GLY A C 1
ATOM 2949 O O . GLY A 1 361 ? 2.696 -2.434 -25.777 1.00 92.12 361 GLY A O 1
ATOM 2950 N N . TYR A 1 362 ? 4.754 -1.967 -25.002 1.00 95.19 362 TYR A N 1
ATOM 2951 C CA . TYR A 1 362 ? 5.275 -3.328 -25.087 1.00 95.19 362 TYR A CA 1
ATOM 2952 C C . TYR A 1 362 ? 5.936 -3.786 -23.789 1.00 95.19 362 TYR A C 1
ATOM 2954 O O . TYR A 1 362 ? 6.676 -3.037 -23.140 1.00 95.19 362 TYR A O 1
ATOM 2962 N N . THR A 1 363 ? 5.740 -5.069 -23.499 1.00 95.94 363 THR A N 1
ATOM 2963 C C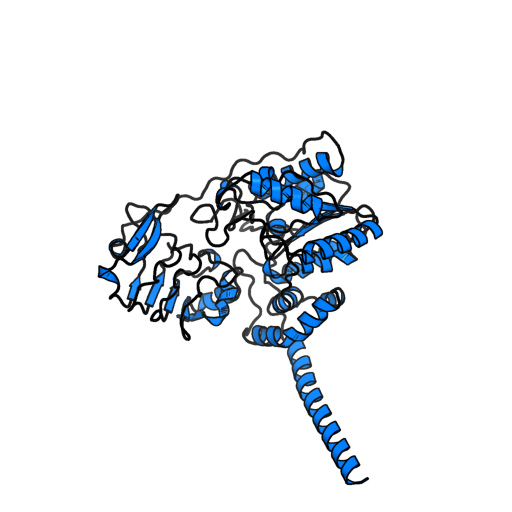A . THR A 1 363 ? 6.461 -5.831 -22.481 1.00 95.94 363 THR A CA 1
ATOM 2964 C C . THR A 1 363 ? 7.560 -6.652 -23.149 1.00 95.94 363 THR A C 1
ATOM 2966 O O . THR A 1 363 ? 7.281 -7.447 -24.051 1.00 95.94 363 THR A O 1
ATOM 2969 N N . LEU A 1 364 ? 8.808 -6.481 -22.712 1.00 97.25 364 LEU A N 1
ATOM 2970 C CA . LEU A 1 364 ? 9.930 -7.330 -23.116 1.00 97.25 364 LEU A CA 1
ATOM 2971 C C . LEU A 1 364 ? 9.784 -8.706 -22.459 1.00 97.25 364 LEU A C 1
ATOM 2973 O O . LEU A 1 364 ? 9.606 -8.789 -21.249 1.00 97.25 364 LEU A O 1
ATOM 2977 N N . THR A 1 365 ? 9.840 -9.776 -23.253 1.00 96.31 365 THR A N 1
ATOM 2978 C CA . THR A 1 365 ? 9.563 -11.150 -22.779 1.00 96.31 365 THR A CA 1
ATOM 2979 C C . THR A 1 365 ? 10.777 -12.064 -22.818 1.00 96.31 365 THR A C 1
ATOM 2981 O O . THR A 1 365 ? 10.882 -12.958 -21.989 1.00 96.31 365 THR A O 1
ATOM 2984 N N . SER A 1 366 ? 11.694 -11.864 -23.768 1.00 95.56 366 SER A N 1
ATOM 2985 C CA . SER A 1 366 ? 12.970 -12.579 -23.802 1.00 95.56 366 SER A CA 1
ATOM 2986 C C . SER A 1 366 ? 13.976 -11.869 -24.708 1.00 95.56 366 SER A C 1
ATOM 2988 O O . SER A 1 366 ? 13.585 -11.182 -25.656 1.00 95.56 366 SER A O 1
ATOM 2990 N N . ILE A 1 367 ? 15.272 -12.103 -24.495 1.00 95.06 367 ILE A N 1
ATOM 2991 C CA . ILE A 1 367 ? 16.290 -11.874 -25.534 1.00 95.06 367 ILE A CA 1
ATOM 2992 C C . ILE A 1 367 ? 16.185 -12.987 -26.590 1.00 95.06 367 ILE A C 1
ATOM 2994 O O . ILE A 1 367 ? 15.920 -14.146 -26.261 1.00 95.06 367 ILE A O 1
ATOM 2998 N N . LYS A 1 368 ? 16.366 -12.655 -27.872 1.00 94.94 368 LYS A N 1
ATOM 2999 C CA . LYS A 1 368 ? 16.451 -13.653 -28.949 1.00 94.94 368 LYS A CA 1
ATOM 3000 C C . LYS A 1 368 ? 17.804 -14.365 -28.947 1.00 94.94 368 LYS A C 1
ATOM 3002 O O . LYS A 1 368 ? 18.835 -13.772 -28.637 1.00 94.94 368 LYS A O 1
ATOM 3007 N N . THR A 1 369 ? 17.807 -15.635 -29.347 1.00 93.75 369 THR A N 1
ATOM 3008 C CA . THR A 1 369 ? 18.971 -16.531 -29.258 1.00 93.75 369 THR A CA 1
ATOM 3009 C C . THR A 1 369 ? 20.233 -15.963 -29.910 1.00 93.75 369 THR A C 1
ATOM 3011 O O . THR A 1 369 ? 21.323 -16.092 -29.359 1.00 93.75 369 THR A O 1
ATOM 3014 N N . GLU A 1 370 ? 20.105 -15.288 -31.052 1.00 95.00 370 GLU A N 1
ATOM 3015 C CA . GLU A 1 370 ? 21.231 -14.703 -31.780 1.00 95.00 370 GLU A CA 1
ATOM 3016 C C . GLU A 1 370 ? 21.924 -13.546 -31.038 1.00 95.00 370 GLU A C 1
ATOM 3018 O O . GLU A 1 370 ? 23.055 -13.213 -31.385 1.00 95.00 370 GLU A O 1
ATOM 3023 N N . TYR A 1 371 ? 21.309 -12.979 -29.992 1.00 94.56 371 TYR A N 1
ATOM 3024 C CA . TYR A 1 371 ? 21.840 -11.859 -29.204 1.00 94.56 371 TYR A CA 1
ATOM 3025 C C . TYR A 1 371 ? 22.245 -12.234 -27.768 1.00 94.56 371 TYR A C 1
ATOM 3027 O O . TYR A 1 371 ? 22.679 -11.365 -27.018 1.00 94.56 371 TYR A O 1
ATOM 3035 N N . LEU A 1 372 ? 22.195 -13.517 -27.383 1.00 91.62 372 LEU A N 1
ATOM 3036 C CA . LEU A 1 372 ? 22.613 -13.975 -26.040 1.00 91.62 372 LEU A CA 1
ATOM 3037 C C . LEU A 1 372 ? 24.114 -13.786 -25.755 1.00 91.62 372 LEU A C 1
ATOM 3039 O O . LEU A 1 372 ? 24.552 -13.891 -24.612 1.00 91.62 372 LEU A O 1
ATOM 3043 N N . HIS A 1 373 ? 24.903 -13.517 -26.797 1.00 90.88 373 HIS A N 1
ATOM 3044 C CA . HIS A 1 373 ? 26.338 -13.276 -26.699 1.00 90.88 373 HIS A CA 1
ATOM 3045 C C . HIS A 1 373 ? 26.693 -11.876 -26.178 1.00 90.88 373 HIS A C 1
ATOM 3047 O O . HIS A 1 373 ? 27.851 -11.667 -25.825 1.00 90.88 373 HIS A O 1
ATOM 3053 N N . LEU A 1 374 ? 25.740 -10.936 -26.167 1.00 94.62 374 LEU A N 1
ATOM 3054 C CA . LEU A 1 374 ? 25.964 -9.555 -25.743 1.00 94.62 374 LEU A CA 1
ATOM 3055 C C . LEU A 1 374 ? 26.229 -9.481 -24.233 1.00 94.62 374 LEU A C 1
ATOM 3057 O O . LEU A 1 374 ? 25.502 -10.079 -23.441 1.00 94.62 374 LEU A O 1
ATOM 3061 N N . ASP A 1 375 ? 27.246 -8.710 -23.852 1.00 95.38 375 ASP A N 1
ATOM 3062 C CA . ASP A 1 375 ? 27.617 -8.457 -22.454 1.00 95.38 375 ASP A CA 1
ATOM 3063 C C . ASP A 1 375 ? 27.011 -7.163 -21.890 1.00 95.38 375 ASP A C 1
ATOM 3065 O O . ASP A 1 375 ? 26.761 -7.051 -20.692 1.00 95.38 375 ASP A O 1
ATOM 3069 N N . THR A 1 376 ? 26.709 -6.203 -22.759 1.00 96.56 376 THR A N 1
ATOM 3070 C CA . THR A 1 376 ? 26.149 -4.902 -22.409 1.00 96.56 376 THR A CA 1
ATOM 3071 C C . THR A 1 376 ? 24.946 -4.621 -23.288 1.00 96.56 376 THR A C 1
ATOM 3073 O O . THR A 1 376 ? 25.047 -4.620 -24.516 1.00 96.56 376 THR A O 1
ATOM 3076 N N . ILE A 1 377 ? 23.801 -4.348 -22.666 1.00 96.38 377 ILE A N 1
ATOM 3077 C CA . ILE A 1 377 ? 22.555 -4.076 -23.380 1.00 96.38 377 ILE A CA 1
ATOM 3078 C C . ILE A 1 377 ? 21.930 -2.780 -22.876 1.00 96.38 377 ILE A C 1
ATOM 3080 O O . ILE A 1 377 ? 21.703 -2.600 -21.682 1.00 96.38 377 ILE A O 1
ATOM 3084 N N . VAL A 1 378 ? 21.599 -1.888 -23.809 1.00 97.12 378 VAL A N 1
ATOM 3085 C CA . VAL A 1 378 ? 20.692 -0.762 -23.569 1.00 97.12 378 VAL A CA 1
ATOM 3086 C C . VAL A 1 378 ? 19.315 -1.173 -24.068 1.00 97.12 378 VAL A C 1
ATOM 3088 O O . VAL A 1 378 ? 19.182 -1.625 -25.204 1.00 97.12 378 VAL A O 1
ATOM 3091 N N . LEU A 1 379 ? 18.296 -1.066 -23.218 1.00 97.38 379 LEU A N 1
ATOM 3092 C CA . LEU A 1 379 ? 16.948 -1.463 -23.611 1.00 97.38 379 LEU A CA 1
ATOM 3093 C C . LEU A 1 379 ? 16.344 -0.489 -24.632 1.00 97.38 379 LEU A C 1
ATOM 3095 O O . LEU A 1 379 ? 16.610 0.717 -24.562 1.00 97.38 379 LEU A O 1
ATOM 3099 N N . PRO A 1 380 ? 15.503 -0.990 -25.556 1.00 97.25 380 PRO A N 1
ATOM 3100 C CA . PRO A 1 380 ? 14.819 -0.143 -26.518 1.00 97.25 380 PRO A CA 1
ATOM 3101 C C . PRO A 1 380 ? 13.829 0.793 -25.822 1.00 97.25 380 PRO A C 1
ATOM 3103 O O . PRO A 1 380 ? 13.268 0.471 -24.775 1.00 97.25 380 PRO A O 1
ATOM 3106 N N . LYS A 1 381 ? 13.596 1.956 -26.432 1.00 95.88 381 LYS A N 1
ATOM 3107 C CA . LYS A 1 381 ? 12.643 2.962 -25.953 1.00 95.88 381 LYS A CA 1
ATOM 3108 C C . LYS A 1 381 ? 11.312 2.874 -26.682 1.00 95.88 381 LYS A C 1
ATOM 3110 O O . LYS A 1 381 ? 10.276 2.823 -26.029 1.00 95.88 381 LYS A O 1
ATOM 3115 N N . PHE A 1 382 ? 11.341 2.817 -28.013 1.00 96.12 382 PHE A N 1
ATOM 3116 C CA . PHE A 1 382 ? 10.136 2.836 -28.843 1.00 96.12 382 PHE A CA 1
ATOM 3117 C C . PHE A 1 382 ? 10.207 1.854 -30.013 1.00 96.12 382 PHE A C 1
ATOM 3119 O O . PHE A 1 382 ? 11.294 1.475 -30.456 1.00 96.12 382 PHE A O 1
ATOM 3126 N N . LEU A 1 383 ? 9.034 1.463 -30.509 1.00 95.69 383 LEU A N 1
ATOM 3127 C CA . LEU A 1 383 ? 8.844 0.733 -31.759 1.00 95.69 383 LEU A CA 1
ATOM 3128 C C . LEU A 1 383 ? 7.451 1.015 -32.345 1.00 95.69 383 LEU A C 1
ATOM 3130 O O . LEU A 1 383 ? 6.436 0.845 -31.666 1.00 95.69 383 LEU A O 1
ATOM 3134 N N . ASN A 1 384 ? 7.373 1.400 -33.618 1.00 91.62 384 ASN A N 1
ATOM 3135 C CA . ASN A 1 384 ? 6.133 1.795 -34.293 1.00 91.62 384 ASN A CA 1
ATOM 3136 C C . ASN A 1 384 ? 5.355 2.866 -33.504 1.00 91.62 384 ASN A C 1
ATOM 3138 O O . ASN A 1 384 ? 4.136 2.782 -33.339 1.00 91.62 384 ASN A O 1
ATOM 3142 N N . GLY A 1 385 ? 6.081 3.838 -32.946 1.00 87.38 385 GLY A N 1
ATOM 3143 C CA . GLY A 1 385 ? 5.533 4.906 -32.109 1.00 87.38 385 GLY A CA 1
ATOM 3144 C C . GLY A 1 385 ? 5.184 4.497 -30.675 1.00 87.38 385 GLY A C 1
ATOM 3145 O O . GLY A 1 385 ? 5.059 5.371 -29.834 1.00 87.38 385 GLY A O 1
ATOM 3146 N N . LYS A 1 386 ? 5.088 3.209 -30.333 1.00 91.12 386 LYS A N 1
ATOM 3147 C CA . LYS A 1 386 ? 4.745 2.760 -28.972 1.00 91.12 386 LYS A CA 1
ATOM 3148 C C . LYS A 1 386 ? 5.980 2.572 -28.101 1.00 91.12 386 LYS A C 1
ATOM 3150 O O . LYS A 1 386 ? 7.036 2.190 -28.595 1.00 91.12 386 LYS A O 1
ATOM 3155 N N . THR A 1 387 ? 5.836 2.798 -26.799 1.00 94.25 387 THR A N 1
ATOM 3156 C CA . THR A 1 387 ? 6.934 2.675 -25.833 1.00 94.25 387 THR A CA 1
ATOM 3157 C C . THR A 1 387 ? 7.161 1.228 -25.387 1.00 94.25 387 THR A C 1
ATOM 3159 O O . THR A 1 387 ? 6.209 0.474 -25.190 1.00 94.25 387 THR A O 1
ATOM 3162 N N . PHE A 1 388 ? 8.411 0.842 -25.148 1.00 95.75 388 PHE A N 1
ATOM 3163 C CA . PHE A 1 388 ? 8.718 -0.292 -24.275 1.00 95.75 388 PHE A CA 1
ATOM 3164 C C . PHE A 1 388 ? 8.655 0.200 -22.835 1.00 95.75 388 PHE A C 1
ATOM 3166 O O . PHE A 1 388 ? 9.398 1.112 -22.471 1.00 95.75 388 PHE A O 1
ATOM 3173 N N . ASN A 1 389 ? 7.744 -0.367 -22.046 1.00 93.94 389 ASN A N 1
ATOM 3174 C CA . ASN A 1 389 ? 7.451 0.113 -20.694 1.00 93.94 389 ASN A CA 1
ATOM 3175 C C . ASN A 1 389 ? 7.610 -0.942 -19.600 1.00 93.94 389 ASN A C 1
ATOM 3177 O O . ASN A 1 389 ? 7.716 -0.577 -18.436 1.00 93.94 389 ASN A O 1
ATOM 3181 N N . THR A 1 390 ? 7.661 -2.228 -19.944 1.00 95.56 390 THR A N 1
ATOM 3182 C CA . THR A 1 390 ? 7.762 -3.308 -18.956 1.00 95.56 390 THR A CA 1
ATOM 3183 C C . THR A 1 390 ? 8.865 -4.294 -19.323 1.00 95.56 390 THR A C 1
ATOM 3185 O O . THR A 1 390 ? 9.005 -4.672 -20.490 1.00 95.56 390 THR A O 1
ATOM 3188 N N . ILE A 1 391 ? 9.613 -4.749 -18.318 1.00 96.25 391 ILE A N 1
ATOM 3189 C CA . ILE A 1 391 ? 10.416 -5.974 -18.393 1.00 96.25 391 ILE A CA 1
ATOM 3190 C C . ILE A 1 391 ? 9.620 -7.095 -17.735 1.00 96.25 391 ILE A C 1
ATOM 3192 O O . ILE A 1 391 ? 9.272 -6.990 -16.561 1.00 96.25 391 ILE A O 1
ATOM 3196 N N . GLY A 1 392 ? 9.311 -8.135 -18.507 1.00 95.06 392 GLY A N 1
ATOM 3197 C CA . GLY A 1 392 ? 8.553 -9.282 -18.030 1.00 95.06 392 GLY A CA 1
ATOM 3198 C C . GLY A 1 392 ? 9.398 -10.280 -17.242 1.00 95.06 392 GLY A C 1
ATOM 3199 O O . GLY A 1 392 ? 10.626 -10.341 -17.389 1.00 95.06 392 GLY A O 1
ATOM 3200 N N . THR A 1 393 ? 8.729 -11.109 -16.441 1.00 93.31 393 THR A N 1
ATOM 3201 C CA . THR A 1 393 ? 9.359 -12.219 -15.710 1.00 93.31 393 THR A CA 1
ATOM 3202 C C . THR A 1 393 ? 10.222 -13.089 -16.632 1.00 93.31 393 THR A C 1
ATOM 3204 O O . THR A 1 393 ? 9.778 -13.519 -17.695 1.00 93.31 393 THR A O 1
ATOM 3207 N N . GLY A 1 394 ? 11.464 -13.369 -16.219 1.00 92.50 394 GLY A N 1
ATOM 3208 C CA . GLY A 1 394 ? 12.380 -14.252 -16.948 1.00 92.50 394 GLY A CA 1
ATOM 3209 C C . GLY A 1 394 ? 12.955 -13.676 -18.248 1.00 92.50 394 GLY A C 1
ATOM 3210 O O . GLY A 1 394 ? 13.632 -14.402 -18.975 1.00 92.50 394 GLY A O 1
ATOM 3211 N N . CYS A 1 395 ? 12.755 -12.385 -18.549 1.00 94.94 395 CYS A N 1
ATOM 3212 C CA . CYS A 1 395 ? 13.213 -11.773 -19.806 1.00 94.94 395 CYS A CA 1
ATOM 3213 C C . CYS A 1 395 ? 14.708 -12.013 -20.103 1.00 94.94 395 CYS A C 1
ATOM 3215 O O . CYS A 1 395 ? 15.112 -12.103 -21.267 1.00 94.94 395 CYS A O 1
ATOM 3217 N N . PHE A 1 396 ? 15.529 -12.142 -19.059 1.00 92.88 396 PHE A N 1
ATOM 3218 C CA . PHE A 1 396 ? 16.976 -12.324 -19.170 1.00 92.88 396 PHE A CA 1
ATOM 3219 C C . PHE A 1 396 ? 17.487 -13.705 -18.740 1.00 92.88 396 PHE A C 1
ATOM 3221 O O . PHE A 1 396 ? 18.706 -13.878 -18.675 1.00 92.88 396 PHE A O 1
ATOM 3228 N N . GLU A 1 397 ? 16.602 -14.680 -18.500 1.00 87.69 397 GLU A N 1
ATOM 3229 C CA . GLU A 1 397 ? 16.926 -15.968 -17.859 1.00 87.69 397 GLU A CA 1
ATOM 3230 C C . GLU A 1 397 ? 18.013 -16.781 -18.579 1.00 87.69 397 GLU A C 1
ATOM 3232 O O . GLU A 1 397 ? 18.793 -17.492 -17.953 1.00 87.69 397 GLU A O 1
ATOM 3237 N N . HIS A 1 398 ? 18.107 -16.648 -19.901 1.00 83.06 398 HIS A N 1
ATOM 3238 C CA . HIS A 1 398 ? 19.036 -17.422 -20.731 1.00 83.06 398 HIS A CA 1
ATOM 3239 C C . HIS A 1 398 ? 20.240 -16.614 -21.234 1.00 83.06 398 HIS A C 1
ATOM 3241 O O . HIS A 1 398 ? 20.959 -17.062 -22.125 1.00 83.06 398 HIS A O 1
ATOM 3247 N N . SER A 1 399 ? 20.462 -15.409 -20.705 1.00 85.44 399 SER A N 1
ATOM 3248 C CA . SER A 1 399 ? 21.543 -14.534 -21.180 1.00 85.44 399 SER A CA 1
ATOM 3249 C C . SER A 1 399 ? 22.857 -14.903 -20.489 1.00 85.44 399 SER A C 1
ATOM 3251 O O . SER A 1 399 ? 23.138 -14.438 -19.390 1.00 85.44 399 SER A O 1
ATOM 3253 N N . GLU A 1 400 ? 23.664 -15.746 -21.134 1.00 82.25 400 GLU A N 1
ATOM 3254 C CA . GLU A 1 400 ? 24.874 -16.337 -20.536 1.00 82.25 400 GLU A CA 1
ATOM 3255 C C . GLU A 1 400 ? 26.059 -15.368 -20.392 1.00 82.25 400 GLU A C 1
ATOM 3257 O O . GLU A 1 400 ? 27.001 -15.658 -19.650 1.00 82.25 400 GLU A O 1
ATOM 3262 N N . ASN A 1 401 ? 26.044 -14.245 -21.115 1.00 91.00 401 ASN A N 1
ATOM 3263 C CA . ASN A 1 401 ? 27.137 -13.269 -21.129 1.00 91.00 401 ASN A CA 1
ATOM 3264 C C . ASN A 1 401 ? 26.752 -11.881 -20.627 1.00 91.00 401 ASN A C 1
ATOM 3266 O O . ASN A 1 401 ? 27.645 -11.059 -20.477 1.00 91.00 401 ASN A O 1
ATOM 3270 N N . LEU A 1 402 ? 25.470 -11.619 -20.365 1.00 94.00 402 LEU A N 1
ATOM 3271 C CA . LEU A 1 402 ? 25.004 -10.291 -19.980 1.00 94.00 402 LEU A CA 1
ATOM 3272 C C . LEU A 1 402 ? 25.595 -9.886 -18.624 1.00 94.00 402 LEU A C 1
ATOM 3274 O O . LEU A 1 402 ? 25.291 -10.519 -17.622 1.00 94.00 402 LEU A O 1
ATOM 3278 N N . GLU A 1 403 ? 26.383 -8.815 -18.595 1.00 95.25 403 GLU A N 1
ATOM 3279 C CA . GLU A 1 403 ? 27.005 -8.241 -17.396 1.00 95.25 403 GLU A CA 1
ATOM 3280 C C . GLU A 1 403 ? 26.356 -6.911 -16.991 1.00 95.25 403 GLU A C 1
ATOM 3282 O O . GLU A 1 403 ? 26.183 -6.641 -15.797 1.00 95.25 403 GLU A O 1
ATOM 3287 N N . ILE A 1 404 ? 25.976 -6.081 -17.970 1.00 96.19 404 ILE A N 1
ATOM 3288 C CA . ILE A 1 404 ? 25.446 -4.729 -17.750 1.00 96.19 404 ILE A CA 1
ATOM 3289 C C . ILE A 1 404 ? 24.152 -4.528 -18.539 1.00 96.19 404 ILE A C 1
ATOM 3291 O O . ILE A 1 404 ? 24.120 -4.650 -19.765 1.00 96.19 404 ILE A O 1
ATOM 3295 N N . LEU A 1 405 ? 23.093 -4.119 -17.844 1.00 96.75 405 LEU A N 1
ATOM 3296 C CA . LEU A 1 405 ? 21.820 -3.739 -18.451 1.00 96.75 405 LEU A CA 1
ATOM 3297 C C . LEU A 1 405 ? 21.493 -2.273 -18.147 1.00 96.75 405 LEU A C 1
ATOM 3299 O O . LEU A 1 405 ? 21.532 -1.864 -16.993 1.00 96.75 405 LEU A O 1
ATOM 3303 N N . VAL A 1 406 ? 21.135 -1.477 -19.157 1.00 97.94 406 VAL A N 1
ATOM 3304 C CA . VAL A 1 406 ? 20.750 -0.065 -18.993 1.00 97.94 406 VAL A CA 1
ATOM 3305 C C . VAL A 1 406 ? 19.270 0.126 -19.316 1.00 97.94 406 VAL A C 1
ATOM 3307 O O . VAL A 1 406 ? 18.829 -0.128 -20.439 1.00 97.94 406 VAL A O 1
ATOM 3310 N N . LEU A 1 407 ? 18.517 0.616 -18.332 1.00 97.38 407 LEU A N 1
ATOM 3311 C CA . LEU A 1 407 ? 17.076 0.850 -18.399 1.00 97.38 407 LEU A CA 1
ATOM 3312 C C . LEU A 1 407 ? 16.806 2.322 -18.743 1.00 97.38 407 LEU A C 1
ATOM 3314 O O . LEU A 1 407 ? 17.099 3.205 -17.929 1.00 97.38 407 LEU A O 1
ATOM 3318 N N . PRO A 1 408 ? 16.246 2.631 -19.925 1.00 95.44 408 PRO A N 1
ATOM 3319 C CA . PRO A 1 408 ? 15.821 3.982 -20.249 1.00 95.44 408 PRO A CA 1
ATOM 3320 C C . PRO A 1 408 ? 14.622 4.413 -19.395 1.00 95.44 408 PRO A C 1
ATOM 3322 O O . PRO A 1 408 ? 13.854 3.580 -18.925 1.00 95.44 408 PRO A O 1
ATOM 3325 N N . LYS A 1 409 ? 14.395 5.734 -19.302 1.00 94.19 409 LYS A N 1
ATOM 3326 C CA . LYS A 1 409 ? 13.228 6.354 -18.633 1.00 94.19 409 LYS A CA 1
ATOM 3327 C C . LYS A 1 409 ? 11.866 6.034 -19.291 1.00 94.19 409 LYS A C 1
ATOM 3329 O O . LYS A 1 409 ? 10.868 6.675 -18.979 1.00 94.19 409 LYS A O 1
ATOM 3334 N N . THR A 1 410 ? 11.828 5.116 -20.253 1.00 93.88 410 THR A N 1
ATOM 3335 C CA . THR A 1 410 ? 10.588 4.568 -20.813 1.00 93.88 410 THR A CA 1
ATOM 3336 C C . THR A 1 410 ? 10.151 3.293 -20.097 1.00 93.88 410 THR A C 1
ATOM 3338 O O . THR A 1 410 ? 8.962 2.999 -20.103 1.00 93.88 410 THR A O 1
ATOM 3341 N N . ILE A 1 411 ? 11.080 2.560 -19.466 1.00 95.19 411 ILE A N 1
ATOM 3342 C CA . ILE A 1 411 ? 10.796 1.338 -18.706 1.00 95.19 411 ILE A CA 1
ATOM 3343 C C . ILE A 1 411 ? 10.286 1.725 -17.323 1.00 95.19 411 ILE A C 1
ATOM 3345 O O . ILE A 1 411 ? 11.064 2.083 -16.448 1.00 95.19 411 ILE A O 1
ATOM 3349 N N . THR A 1 412 ? 8.980 1.631 -17.129 1.00 93.69 412 THR A N 1
ATOM 3350 C CA . THR A 1 412 ? 8.292 2.040 -15.904 1.00 93.69 412 THR A CA 1
ATOM 3351 C C . THR A 1 412 ? 7.886 0.860 -15.024 1.00 93.69 412 THR A C 1
ATOM 3353 O O . THR A 1 412 ? 7.370 1.089 -13.939 1.00 93.69 412 THR A O 1
ATOM 3356 N N . VAL A 1 413 ? 8.109 -0.392 -15.445 1.00 94.81 413 VAL A N 1
ATOM 3357 C CA . VAL A 1 413 ? 7.776 -1.593 -14.658 1.00 94.81 413 VAL A CA 1
ATOM 3358 C C . VAL A 1 413 ? 8.847 -2.676 -14.807 1.00 94.81 413 VAL A C 1
ATOM 3360 O O . VAL A 1 413 ? 9.273 -2.993 -15.923 1.00 94.81 413 VAL A O 1
ATOM 3363 N N . LEU A 1 414 ? 9.235 -3.284 -13.684 1.00 95.38 414 LEU A N 1
ATOM 3364 C CA . LEU A 1 414 ? 10.048 -4.500 -13.631 1.00 95.38 414 LEU A CA 1
ATOM 3365 C C . LEU A 1 414 ? 9.252 -5.594 -12.923 1.00 95.38 414 LEU A C 1
ATOM 3367 O O . LEU A 1 414 ? 8.982 -5.496 -11.728 1.00 95.38 414 LEU A O 1
ATOM 3371 N N . GLU A 1 415 ? 8.873 -6.637 -13.656 1.00 94.19 415 GLU A N 1
ATOM 3372 C CA . GLU A 1 415 ? 8.162 -7.774 -13.075 1.00 94.19 415 GLU A CA 1
ATOM 3373 C C . GLU A 1 415 ? 9.107 -8.666 -12.254 1.00 94.19 415 GLU A C 1
ATOM 3375 O O . GLU A 1 415 ? 10.326 -8.716 -12.476 1.00 94.19 415 GLU A O 1
ATOM 3380 N N . ASN A 1 416 ? 8.538 -9.408 -11.305 1.00 92.00 416 ASN A N 1
ATOM 3381 C CA . ASN A 1 416 ? 9.290 -10.289 -10.412 1.00 92.00 416 ASN A CA 1
ATOM 3382 C C . ASN A 1 416 ? 10.072 -11.324 -11.229 1.00 92.00 416 ASN A C 1
ATOM 3384 O O . ASN A 1 416 ? 9.580 -11.855 -12.228 1.00 92.00 416 ASN A O 1
ATOM 3388 N N . GLY A 1 417 ? 11.311 -11.604 -10.824 1.00 91.19 417 GLY A N 1
ATOM 3389 C CA . GLY A 1 417 ? 12.180 -12.537 -11.534 1.00 91.19 417 GLY A CA 1
ATOM 3390 C C . GLY A 1 417 ? 12.602 -12.076 -12.934 1.00 91.19 417 GLY A C 1
ATOM 3391 O O . GLY A 1 417 ? 13.024 -12.910 -13.733 1.00 91.19 417 GLY A O 1
ATOM 3392 N N . SER A 1 418 ? 12.523 -10.778 -13.261 1.00 93.00 418 SER A N 1
ATOM 3393 C CA . SER A 1 418 ? 13.033 -10.222 -14.532 1.00 93.00 418 SER A CA 1
ATOM 3394 C C . SER A 1 418 ? 14.470 -10.671 -14.849 1.00 93.00 418 SER A C 1
ATOM 3396 O O . SER A 1 418 ? 14.807 -10.916 -16.009 1.00 93.00 418 SER A O 1
ATOM 3398 N N . PHE A 1 419 ? 15.305 -10.822 -13.813 1.00 90.88 419 PHE A N 1
ATOM 3399 C CA . PHE A 1 419 ? 16.724 -11.195 -13.905 1.00 90.88 419 PHE A CA 1
ATOM 3400 C C . PHE A 1 419 ? 17.030 -12.604 -13.381 1.00 90.88 419 PHE A C 1
ATOM 3402 O O . PHE A 1 419 ? 18.191 -12.939 -13.133 1.00 90.88 419 PHE A O 1
ATOM 3409 N N . LYS A 1 420 ? 15.995 -13.429 -13.189 1.00 88.69 420 LYS A N 1
ATOM 3410 C CA . LYS A 1 420 ? 16.128 -14.774 -12.628 1.00 88.69 420 LYS A CA 1
ATOM 3411 C C . LYS A 1 420 ? 17.121 -15.612 -13.428 1.00 88.69 420 LYS A C 1
ATOM 3413 O O . LYS A 1 420 ? 17.154 -15.524 -14.646 1.00 88.69 420 LYS A O 1
ATOM 3418 N N . ASN A 1 421 ? 17.923 -16.422 -12.736 1.00 84.25 421 ASN A N 1
ATOM 3419 C CA . ASN A 1 421 ? 18.948 -17.310 -13.305 1.00 84.25 421 ASN A CA 1
ATOM 3420 C C . ASN A 1 421 ? 20.004 -16.618 -14.190 1.00 84.25 421 ASN A C 1
ATOM 3422 O O . ASN A 1 421 ? 20.736 -17.291 -14.916 1.00 84.25 421 ASN A O 1
ATOM 3426 N N . ASN A 1 422 ? 20.146 -15.291 -14.111 1.00 86.38 422 ASN A N 1
ATOM 3427 C CA . ASN A 1 422 ? 21.220 -14.599 -14.806 1.00 86.38 422 ASN A CA 1
ATOM 3428 C C . ASN A 1 422 ? 22.491 -14.554 -13.945 1.00 86.38 422 ASN A C 1
ATOM 3430 O O . ASN A 1 422 ? 22.658 -13.703 -13.072 1.00 86.38 422 ASN A O 1
ATOM 3434 N N . HIS A 1 423 ? 23.401 -15.494 -14.203 1.00 83.50 423 HIS A N 1
ATOM 3435 C CA . HIS A 1 423 ? 24.614 -15.680 -13.407 1.00 83.50 423 HIS A CA 1
ATOM 3436 C C . HIS A 1 423 ? 25.805 -14.808 -13.822 1.00 83.50 423 HIS A C 1
ATOM 3438 O O . HIS A 1 423 ? 26.885 -14.961 -13.261 1.00 83.50 423 HIS A O 1
ATOM 3444 N N . LYS A 1 424 ? 25.671 -13.930 -14.816 1.00 90.06 424 LYS A N 1
ATOM 3445 C CA . LYS A 1 424 ? 26.740 -12.977 -15.153 1.00 90.06 424 LYS A CA 1
ATOM 3446 C C . LYS A 1 424 ? 26.325 -11.528 -14.997 1.00 90.06 424 LYS A C 1
ATOM 3448 O O . LYS A 1 424 ? 27.200 -10.670 -14.998 1.00 90.06 424 LYS A O 1
ATOM 3453 N N . LEU A 1 425 ? 25.035 -11.259 -14.797 1.00 92.44 425 LEU A N 1
ATOM 3454 C CA . LEU A 1 425 ? 24.539 -9.908 -14.612 1.00 92.44 425 LEU A CA 1
ATOM 3455 C C . LEU A 1 425 ? 25.129 -9.320 -13.331 1.00 92.44 425 LEU A C 1
ATOM 3457 O O . LEU A 1 425 ? 24.779 -9.714 -12.220 1.00 92.44 425 LEU A O 1
ATOM 3461 N N . MET A 1 426 ? 26.025 -8.356 -13.512 1.00 93.88 426 MET A N 1
ATOM 3462 C CA . MET A 1 426 ? 26.697 -7.643 -12.434 1.00 93.88 426 MET A CA 1
ATOM 3463 C C . MET A 1 426 ? 25.944 -6.371 -12.072 1.00 93.88 426 MET A C 1
ATOM 3465 O O . MET A 1 426 ? 25.916 -5.991 -10.903 1.00 93.88 426 MET A O 1
ATOM 3469 N N . SER A 1 427 ? 25.338 -5.696 -13.056 1.00 95.75 427 SER A N 1
ATOM 3470 C CA . SER A 1 427 ? 24.641 -4.444 -12.787 1.00 95.75 427 SER A CA 1
ATOM 3471 C C . SER A 1 427 ? 23.447 -4.149 -13.688 1.00 95.75 427 SER A C 1
ATOM 3473 O O . SER A 1 427 ? 23.454 -4.413 -14.891 1.00 95.75 427 SER A O 1
ATOM 3475 N N . VAL A 1 428 ? 22.434 -3.527 -13.086 1.00 96.94 428 VAL A N 1
ATOM 3476 C CA . VAL A 1 428 ? 21.297 -2.907 -13.773 1.00 96.94 428 VAL A CA 1
ATOM 3477 C C . VAL A 1 428 ? 21.339 -1.411 -13.502 1.00 96.94 428 VAL A C 1
ATOM 3479 O O . VAL A 1 428 ? 21.220 -0.983 -12.358 1.00 96.94 428 VAL A O 1
ATOM 3482 N N . LYS A 1 429 ? 21.510 -0.604 -14.548 1.00 98.06 429 LYS A N 1
ATOM 3483 C CA . LYS A 1 429 ? 21.562 0.855 -14.475 1.00 98.06 429 LYS A CA 1
ATOM 3484 C C . LYS A 1 429 ? 20.200 1.466 -14.768 1.00 98.06 429 LYS A C 1
ATOM 3486 O O . LYS A 1 429 ? 19.724 1.403 -15.900 1.00 98.06 429 LYS A O 1
ATOM 3491 N N . ILE A 1 430 ? 19.614 2.107 -13.765 1.00 97.44 430 ILE A N 1
ATOM 3492 C CA . ILE A 1 430 ? 18.341 2.822 -13.842 1.00 97.44 430 ILE A CA 1
ATOM 3493 C C . ILE A 1 430 ? 18.626 4.302 -14.084 1.00 97.44 430 ILE A C 1
ATOM 3495 O O . ILE A 1 430 ? 19.384 4.925 -13.346 1.00 97.44 430 ILE A O 1
ATOM 3499 N N . LEU A 1 431 ? 18.013 4.872 -15.124 1.00 96.06 431 LEU A N 1
ATOM 3500 C CA . LEU A 1 431 ? 18.229 6.275 -15.491 1.00 96.06 431 LEU A CA 1
ATOM 3501 C C . LEU A 1 431 ? 17.258 7.257 -14.818 1.00 96.06 431 LEU A C 1
ATOM 3503 O O . LEU A 1 431 ? 17.295 8.437 -15.153 1.00 96.06 431 LEU A O 1
ATOM 3507 N N . TYR A 1 432 ? 16.377 6.805 -13.923 1.00 93.94 432 TYR A N 1
ATOM 3508 C CA . TYR A 1 432 ? 15.450 7.668 -13.184 1.00 93.94 432 TYR A CA 1
ATOM 3509 C C . TYR A 1 432 ? 16.104 8.356 -11.990 1.00 93.94 432 TYR A C 1
ATOM 3511 O O . TYR A 1 432 ? 16.872 7.748 -11.251 1.00 93.94 432 TYR A O 1
ATOM 3519 N N . ASP A 1 433 ? 15.701 9.606 -11.777 1.00 91.62 433 ASP A N 1
ATOM 3520 C CA . ASP A 1 433 ? 16.036 10.376 -10.578 1.00 91.62 433 ASP A CA 1
ATOM 3521 C C . ASP A 1 433 ? 14.966 10.187 -9.481 1.00 91.62 433 ASP A C 1
ATOM 3523 O O . ASP A 1 433 ? 15.259 10.302 -8.292 1.00 91.62 433 ASP A O 1
ATOM 3527 N N . ASP A 1 434 ? 13.731 9.878 -9.885 1.00 90.50 434 ASP A N 1
ATOM 3528 C CA . ASP A 1 434 ? 12.572 9.670 -9.017 1.00 90.50 434 ASP A CA 1
ATOM 3529 C C . ASP A 1 434 ? 12.174 8.179 -9.023 1.00 90.50 434 ASP A C 1
ATOM 3531 O O . ASP A 1 434 ? 11.777 7.671 -10.080 1.00 90.50 434 ASP A O 1
ATOM 3535 N N . PRO A 1 435 ? 12.278 7.470 -7.879 1.00 91.56 435 PRO A N 1
ATOM 3536 C CA . PRO A 1 435 ? 11.958 6.045 -7.786 1.00 91.56 435 PRO A CA 1
ATOM 3537 C C . PRO A 1 435 ? 10.484 5.736 -8.072 1.00 91.56 435 PRO A C 1
ATOM 3539 O O . PRO A 1 435 ? 10.184 4.653 -8.569 1.00 91.56 435 PRO A O 1
ATOM 3542 N N . THR A 1 436 ? 9.569 6.689 -7.861 1.00 88.69 436 THR A N 1
ATOM 3543 C CA . THR A 1 436 ? 8.122 6.485 -8.073 1.00 88.69 436 THR A CA 1
ATOM 3544 C C . THR A 1 436 ? 7.746 6.313 -9.547 1.00 88.69 436 THR A C 1
ATOM 3546 O O . THR A 1 436 ? 6.628 5.921 -9.869 1.00 88.69 436 THR A O 1
ATOM 3549 N N . LYS A 1 437 ? 8.675 6.600 -10.471 1.00 90.44 437 LYS A N 1
ATOM 3550 C CA . LYS A 1 437 ? 8.468 6.458 -11.921 1.00 90.44 437 LYS A CA 1
ATOM 3551 C C . LYS A 1 437 ? 8.759 5.059 -12.453 1.00 90.44 437 LYS A C 1
ATOM 3553 O O . LYS A 1 437 ? 8.514 4.813 -13.633 1.00 90.44 437 LYS A O 1
ATOM 3558 N N . ILE A 1 438 ? 9.286 4.166 -11.619 1.00 92.69 438 ILE A N 1
ATOM 3559 C CA . ILE A 1 438 ? 9.566 2.784 -11.991 1.00 92.69 438 ILE A CA 1
ATOM 3560 C C . ILE A 1 438 ? 9.075 1.836 -10.898 1.00 92.69 438 ILE A C 1
ATOM 3562 O O . ILE A 1 438 ? 9.517 1.875 -9.755 1.00 92.69 438 ILE A O 1
ATOM 3566 N N . GLN A 1 439 ? 8.137 0.983 -11.272 1.00 92.25 439 GLN A N 1
ATOM 3567 C CA . GLN A 1 439 ? 7.389 0.126 -10.375 1.00 92.25 439 GLN A CA 1
ATOM 3568 C C . GLN A 1 439 ? 8.056 -1.241 -10.228 1.00 92.25 439 GLN A C 1
ATOM 3570 O O . GLN A 1 439 ? 8.475 -1.853 -11.217 1.00 92.25 439 GLN A O 1
ATOM 3575 N N . VAL A 1 440 ? 8.117 -1.707 -8.984 1.00 93.50 440 VAL A N 1
ATOM 3576 C CA . VAL A 1 440 ? 8.629 -3.013 -8.555 1.00 93.50 440 VAL A CA 1
ATOM 3577 C C . VAL A 1 440 ? 7.754 -3.541 -7.426 1.00 93.50 440 VAL A C 1
ATOM 3579 O O . VAL A 1 440 ? 7.071 -2.761 -6.759 1.00 93.50 440 VAL A O 1
ATOM 3582 N N . ASP A 1 441 ? 7.808 -4.842 -7.155 1.00 89.88 441 ASP A N 1
ATOM 3583 C CA . ASP A 1 441 ? 7.186 -5.369 -5.947 1.00 89.88 441 ASP A CA 1
ATOM 3584 C C . ASP A 1 441 ? 7.952 -4.914 -4.692 1.00 89.88 441 ASP A C 1
ATOM 3586 O O . ASP A 1 441 ? 9.179 -4.782 -4.698 1.00 89.88 441 ASP A O 1
ATOM 3590 N N . TYR A 1 442 ? 7.230 -4.728 -3.586 1.00 85.19 442 TYR A N 1
ATOM 3591 C CA . TYR A 1 442 ? 7.819 -4.338 -2.300 1.00 85.19 442 TYR A CA 1
ATOM 3592 C C . TYR A 1 442 ? 8.419 -5.522 -1.510 1.00 85.19 442 TYR A C 1
ATOM 3594 O O . TYR A 1 442 ? 8.886 -5.329 -0.385 1.00 85.19 442 TYR A O 1
ATOM 3602 N N . LEU A 1 443 ? 8.379 -6.749 -2.049 1.00 84.44 443 LEU A N 1
ATOM 3603 C CA . LEU A 1 443 ? 8.834 -7.983 -1.394 1.00 84.44 443 LEU A CA 1
ATOM 3604 C C . LEU A 1 443 ? 10.240 -8.426 -1.832 1.00 84.44 443 LEU A C 1
ATOM 3606 O O . LEU A 1 443 ? 10.785 -9.363 -1.248 1.00 84.44 443 LEU A O 1
ATOM 3610 N N . GLY A 1 444 ? 10.851 -7.752 -2.808 1.00 86.50 444 GLY A N 1
ATOM 3611 C CA . GLY A 1 444 ? 12.199 -8.066 -3.283 1.00 86.50 444 GLY A CA 1
ATOM 3612 C C . GLY A 1 444 ? 12.250 -9.019 -4.484 1.00 86.50 444 GLY A C 1
ATOM 3613 O O . GLY A 1 444 ? 13.315 -9.556 -4.784 1.00 86.50 444 GLY A O 1
ATOM 3614 N N . GLY A 1 445 ? 11.132 -9.264 -5.168 1.00 89.44 445 GLY A N 1
ATOM 3615 C CA . GLY A 1 445 ? 11.008 -10.235 -6.256 1.00 89.44 445 GLY A CA 1
ATOM 3616 C C . GLY A 1 445 ? 11.877 -9.948 -7.483 1.00 89.44 445 GLY A C 1
ATOM 3617 O O . GLY A 1 445 ? 12.251 -10.880 -8.198 1.00 89.44 445 GLY A O 1
ATOM 3618 N N . VAL A 1 446 ? 12.268 -8.695 -7.735 1.00 89.94 446 VAL A N 1
ATOM 3619 C CA . VAL A 1 446 ? 13.148 -8.346 -8.871 1.00 89.94 446 VAL A CA 1
ATOM 3620 C C . VAL A 1 446 ? 14.547 -8.968 -8.748 1.00 89.94 446 VAL A C 1
ATOM 3622 O O . VAL A 1 446 ? 15.161 -9.294 -9.766 1.00 89.94 446 VAL A O 1
ATOM 3625 N N . THR A 1 447 ? 15.056 -9.172 -7.529 1.00 88.12 447 THR A N 1
ATOM 3626 C CA . THR A 1 447 ? 16.402 -9.723 -7.281 1.00 88.12 447 THR A CA 1
ATOM 3627 C C . THR A 1 447 ? 16.401 -11.231 -7.021 1.00 88.12 447 THR A C 1
ATOM 3629 O O . THR A 1 447 ? 17.414 -11.793 -6.606 1.00 88.12 447 THR A O 1
ATOM 3632 N N . GLU A 1 448 ? 15.300 -11.932 -7.302 1.00 86.88 448 GLU A N 1
ATOM 3633 C CA . GLU A 1 448 ? 15.259 -13.392 -7.203 1.00 86.88 448 GLU A CA 1
ATOM 3634 C C . GLU A 1 448 ? 16.274 -14.036 -8.165 1.00 86.88 448 GLU A C 1
ATOM 3636 O O . GLU A 1 448 ? 16.184 -13.897 -9.383 1.00 86.88 448 GLU A O 1
ATOM 3641 N N . GLY A 1 449 ? 17.233 -14.787 -7.618 1.00 79.75 449 GLY A N 1
ATOM 3642 C CA . GLY A 1 449 ? 18.181 -15.579 -8.408 1.00 79.75 449 GLY A CA 1
ATOM 3643 C C . GLY A 1 449 ? 19.366 -14.807 -9.000 1.00 79.75 449 GLY A C 1
ATOM 3644 O O . GLY A 1 449 ? 20.110 -15.396 -9.786 1.00 79.75 449 GLY A O 1
ATOM 3645 N N . VAL A 1 450 ? 19.572 -13.539 -8.623 1.00 82.81 450 VAL A N 1
ATOM 3646 C CA . VAL A 1 450 ? 20.793 -12.785 -8.976 1.00 82.81 450 VAL A CA 1
ATOM 3647 C C . VAL A 1 450 ? 21.981 -13.216 -8.100 1.00 82.81 450 VAL A C 1
ATOM 3649 O O . VAL A 1 450 ? 21.796 -13.708 -6.984 1.00 82.81 450 VAL A O 1
ATOM 3652 N N . LEU A 1 451 ? 23.213 -13.064 -8.598 1.00 82.69 451 LEU A N 1
ATOM 3653 C CA . LEU A 1 451 ? 24.421 -13.474 -7.867 1.00 82.69 451 LEU A CA 1
ATOM 3654 C C . LEU A 1 451 ? 24.861 -12.490 -6.776 1.00 82.69 451 LEU A C 1
ATOM 3656 O O . LEU A 1 451 ? 24.531 -11.303 -6.781 1.00 82.69 451 LEU A O 1
ATOM 3660 N N . GLU A 1 452 ? 25.701 -12.996 -5.868 1.00 82.25 452 GLU A N 1
ATOM 3661 C CA . GLU A 1 452 ? 26.448 -12.174 -4.919 1.00 82.25 452 GLU A CA 1
ATOM 3662 C C . GLU A 1 452 ? 27.291 -11.128 -5.666 1.00 82.25 452 GLU A C 1
ATOM 3664 O O . GLU A 1 452 ? 28.057 -11.452 -6.572 1.00 82.25 452 GLU A O 1
ATOM 3669 N N . GLY A 1 453 ? 27.139 -9.860 -5.281 1.00 86.12 453 GLY A N 1
ATOM 3670 C CA . GLY A 1 453 ? 27.816 -8.734 -5.926 1.00 86.12 453 GLY A CA 1
ATOM 3671 C C . GLY A 1 453 ? 26.986 -8.000 -6.980 1.00 86.12 453 GLY A C 1
ATOM 3672 O O . GLY A 1 453 ? 27.426 -6.934 -7.401 1.00 86.12 453 GLY A O 1
ATOM 3673 N N . PHE A 1 454 ? 25.793 -8.491 -7.344 1.00 92.81 454 PHE A N 1
ATOM 3674 C CA . PHE A 1 454 ? 24.850 -7.759 -8.198 1.00 92.81 454 PHE A CA 1
ATOM 3675 C C . PHE A 1 454 ? 24.524 -6.368 -7.627 1.00 92.81 454 PHE A C 1
ATOM 3677 O O . PHE A 1 454 ? 24.294 -6.223 -6.420 1.00 92.81 454 PHE A O 1
ATOM 3684 N N . LYS A 1 455 ? 24.482 -5.352 -8.498 1.00 96.06 455 LYS A N 1
ATOM 3685 C CA . LYS A 1 455 ? 24.192 -3.956 -8.145 1.00 96.06 455 LYS A CA 1
ATOM 3686 C C . LYS A 1 455 ? 23.071 -3.350 -8.976 1.00 96.06 455 LYS A C 1
ATOM 3688 O O . LYS A 1 455 ? 22.983 -3.550 -10.185 1.00 96.06 455 LYS A O 1
ATOM 3693 N N . ILE A 1 456 ? 22.271 -2.509 -8.334 1.00 96.88 456 ILE A N 1
ATOM 3694 C CA . ILE A 1 456 ? 21.331 -1.616 -9.008 1.00 96.88 456 ILE A CA 1
ATOM 3695 C C . ILE A 1 456 ? 21.955 -0.221 -8.999 1.00 96.88 456 ILE A C 1
ATOM 3697 O O . ILE A 1 456 ? 22.076 0.411 -7.950 1.00 96.88 456 ILE A O 1
ATOM 3701 N N . LEU A 1 457 ? 22.405 0.233 -10.166 1.00 97.88 457 LEU A N 1
ATOM 3702 C CA . LEU A 1 457 ? 23.065 1.521 -10.328 1.00 97.88 457 LEU A CA 1
ATOM 3703 C C . LEU A 1 457 ? 22.017 2.615 -10.532 1.00 97.88 457 LEU A C 1
ATOM 3705 O O . LEU A 1 457 ? 21.269 2.580 -11.509 1.00 97.88 457 LEU A O 1
ATOM 3709 N N . VAL A 1 458 ? 21.998 3.599 -9.639 1.00 97.25 458 VAL A N 1
ATOM 3710 C CA . VAL A 1 458 ? 21.102 4.771 -9.677 1.00 97.25 458 VAL A CA 1
ATOM 3711 C C . VAL A 1 458 ? 21.932 6.060 -9.623 1.00 97.25 458 VAL A C 1
ATOM 3713 O O . VAL A 1 458 ? 23.079 6.008 -9.175 1.00 97.25 458 VAL A O 1
ATOM 3716 N N . PRO A 1 459 ? 21.421 7.223 -10.071 1.00 96.75 459 PRO A N 1
ATOM 3717 C CA . PRO A 1 459 ? 22.150 8.481 -9.909 1.00 96.75 459 PRO A CA 1
ATOM 3718 C C . PRO A 1 459 ? 22.522 8.710 -8.434 1.00 96.75 459 PRO A C 1
ATOM 3720 O O . PRO A 1 459 ? 21.645 8.613 -7.575 1.00 96.75 459 PRO A O 1
ATOM 3723 N N . GLU A 1 460 ? 23.785 9.035 -8.108 1.00 94.50 460 GLU A N 1
ATOM 3724 C CA . GLU A 1 460 ? 24.211 9.146 -6.689 1.00 94.50 460 GLU A CA 1
ATOM 3725 C C . GLU A 1 460 ? 23.368 10.163 -5.899 1.00 94.50 460 GLU A C 1
ATOM 3727 O O . GLU A 1 460 ? 23.057 9.943 -4.730 1.00 94.50 460 GLU A O 1
ATOM 3732 N N . HIS A 1 461 ? 22.922 11.241 -6.552 1.00 91.38 461 HIS A N 1
ATOM 3733 C CA . HIS A 1 461 ? 22.061 12.252 -5.934 1.00 91.38 461 HIS A CA 1
ATOM 3734 C C . HIS A 1 461 ? 20.648 11.742 -5.587 1.00 91.38 461 HIS A C 1
ATOM 3736 O O . HIS A 1 461 ? 20.003 12.308 -4.708 1.00 91.38 461 HIS A O 1
ATOM 3742 N N . SER A 1 462 ? 20.187 10.667 -6.232 1.00 91.50 462 SER A N 1
ATOM 3743 C CA . SER A 1 462 ? 18.884 10.030 -6.003 1.00 91.50 462 SER A CA 1
ATOM 3744 C C . SER A 1 462 ? 18.976 8.733 -5.207 1.00 91.50 462 SER A C 1
ATOM 3746 O O . SER A 1 462 ? 17.948 8.185 -4.812 1.00 91.50 462 SER A O 1
ATOM 3748 N N . ARG A 1 463 ? 20.188 8.231 -4.935 1.00 91.06 463 ARG A N 1
ATOM 3749 C CA . ARG A 1 463 ? 20.396 6.942 -4.262 1.00 91.06 463 ARG A CA 1
ATOM 3750 C C . ARG A 1 463 ? 19.663 6.848 -2.931 1.00 91.06 463 ARG A C 1
ATOM 3752 O O . ARG A 1 463 ? 19.070 5.816 -2.631 1.00 91.06 463 ARG A O 1
ATOM 3759 N N . LEU A 1 464 ? 19.672 7.931 -2.156 1.00 87.00 464 LEU A N 1
ATOM 3760 C CA . LEU A 1 464 ? 18.958 7.982 -0.887 1.00 87.00 464 LEU A CA 1
ATOM 3761 C C . LEU A 1 464 ? 17.449 7.794 -1.076 1.00 87.00 464 LEU A C 1
ATOM 3763 O O . LEU A 1 464 ? 16.866 6.996 -0.353 1.00 87.00 464 LEU A O 1
ATOM 3767 N N . ASN A 1 465 ? 16.853 8.459 -2.071 1.00 88.62 465 ASN A N 1
ATOM 3768 C CA . ASN A 1 465 ? 15.422 8.361 -2.365 1.00 88.62 465 ASN A CA 1
ATOM 3769 C C . ASN A 1 465 ? 15.041 6.924 -2.737 1.00 88.62 465 ASN A C 1
ATOM 3771 O O . ASN A 1 465 ? 14.064 6.402 -2.224 1.00 88.62 465 ASN A O 1
ATOM 3775 N N . PHE A 1 466 ? 15.846 6.242 -3.558 1.00 91.06 466 PHE A N 1
ATOM 3776 C CA . PHE A 1 466 ? 15.631 4.824 -3.875 1.00 91.06 466 PHE A CA 1
ATOM 3777 C C . PHE A 1 466 ? 15.737 3.915 -2.642 1.00 91.06 466 PHE A C 1
ATOM 3779 O O . PHE A 1 466 ? 14.931 3.006 -2.465 1.00 91.06 466 PHE A O 1
ATOM 3786 N N . MET A 1 467 ? 16.714 4.155 -1.761 1.00 87.62 467 MET A N 1
ATOM 3787 C CA . MET A 1 467 ? 16.895 3.351 -0.546 1.00 87.62 467 MET A CA 1
ATOM 3788 C C . MET A 1 467 ? 15.747 3.500 0.460 1.00 87.62 467 MET A C 1
ATOM 3790 O O . MET A 1 467 ? 15.563 2.613 1.294 1.00 87.62 467 MET A O 1
ATOM 3794 N N . THR A 1 468 ? 15.010 4.610 0.415 1.00 83.56 468 THR A N 1
ATOM 3795 C CA . THR A 1 468 ? 13.970 4.956 1.396 1.00 83.56 468 THR A CA 1
ATOM 3796 C C . THR A 1 468 ? 12.558 4.959 0.817 1.00 83.56 468 THR A C 1
ATOM 3798 O O . THR A 1 468 ? 11.599 5.129 1.570 1.00 83.56 468 THR A O 1
ATOM 3801 N N . ASP A 1 469 ? 12.428 4.733 -0.489 1.00 89.75 469 ASP A N 1
ATOM 3802 C CA . ASP A 1 469 ? 11.161 4.661 -1.206 1.00 89.75 469 ASP A CA 1
ATOM 3803 C C . ASP A 1 469 ? 10.294 3.465 -0.775 1.00 89.75 469 ASP A C 1
ATOM 3805 O O . ASP A 1 469 ? 10.769 2.429 -0.290 1.00 89.75 469 ASP A O 1
ATOM 3809 N N . TYR A 1 470 ? 8.987 3.628 -0.969 1.00 86.75 470 TYR A N 1
ATOM 3810 C CA . TYR A 1 470 ? 7.951 2.686 -0.568 1.00 86.75 470 TYR A CA 1
ATOM 3811 C C . TYR A 1 470 ? 8.097 1.294 -1.200 1.00 86.75 470 TYR A C 1
ATOM 3813 O O . TYR A 1 470 ? 7.811 0.293 -0.546 1.00 86.75 470 TYR A O 1
ATOM 3821 N N . TYR A 1 471 ? 8.549 1.200 -2.447 1.00 90.00 471 TYR A N 1
ATOM 3822 C CA . TYR A 1 471 ? 8.746 -0.074 -3.139 1.00 90.00 471 TYR A CA 1
ATOM 3823 C C . TYR A 1 471 ? 10.227 -0.451 -3.158 1.00 90.00 471 TYR A C 1
ATOM 3825 O O . TYR A 1 471 ? 10.606 -1.577 -2.831 1.00 90.00 471 TYR A O 1
ATOM 3833 N N . TRP A 1 472 ? 11.088 0.519 -3.459 1.00 92.56 472 TRP A N 1
ATOM 3834 C CA . TRP A 1 472 ? 12.506 0.273 -3.691 1.00 92.56 472 TRP A CA 1
ATOM 3835 C C . TRP A 1 472 ? 13.333 0.011 -2.427 1.00 92.56 472 TRP A C 1
ATOM 3837 O O . TRP A 1 472 ? 14.392 -0.615 -2.521 1.00 92.56 472 TRP A O 1
ATOM 3847 N N . SER A 1 473 ? 12.860 0.389 -1.234 1.00 87.81 473 SER A N 1
ATOM 3848 C CA . SER A 1 473 ? 13.587 0.124 0.021 1.00 87.81 473 SER A CA 1
ATOM 3849 C C . SER A 1 473 ? 13.833 -1.369 0.296 1.00 87.81 473 SER A C 1
ATOM 3851 O O . SER A 1 473 ? 14.836 -1.713 0.934 1.00 87.81 473 SER A O 1
ATOM 3853 N N . ALA A 1 474 ? 13.005 -2.266 -0.258 1.00 88.38 474 ALA A N 1
ATOM 3854 C CA . ALA A 1 474 ? 13.218 -3.719 -0.227 1.00 88.38 474 ALA A CA 1
ATOM 3855 C C . ALA A 1 474 ? 14.530 -4.155 -0.914 1.00 88.38 474 ALA A C 1
ATOM 3857 O O . ALA A 1 474 ? 15.093 -5.203 -0.599 1.00 88.38 474 ALA A O 1
ATOM 3858 N N . TYR A 1 475 ? 15.063 -3.310 -1.800 1.00 91.81 475 TYR A N 1
ATOM 3859 C CA . TYR A 1 475 ? 16.290 -3.523 -2.566 1.00 91.81 475 TYR A CA 1
ATOM 3860 C C . TYR A 1 475 ? 17.464 -2.678 -2.063 1.00 91.81 475 TYR A C 1
ATOM 3862 O O . TYR A 1 475 ? 18.510 -2.630 -2.709 1.00 91.81 475 TYR A O 1
ATOM 3870 N N . SER A 1 476 ? 17.326 -2.028 -0.902 1.00 89.00 476 SER A N 1
ATOM 3871 C CA . SER A 1 476 ? 18.303 -1.065 -0.369 1.00 89.00 476 SER A CA 1
ATOM 3872 C C . SER A 1 476 ? 19.747 -1.586 -0.301 1.00 89.00 476 SER A C 1
ATOM 3874 O O . SER A 1 476 ? 20.687 -0.819 -0.499 1.00 89.00 476 SER A O 1
ATOM 3876 N N . ALA A 1 477 ? 19.937 -2.892 -0.085 1.00 88.38 477 ALA A N 1
ATOM 3877 C CA . ALA A 1 477 ? 21.251 -3.539 -0.039 1.00 88.38 477 ALA A CA 1
ATOM 3878 C C . ALA A 1 477 ? 21.967 -3.642 -1.405 1.00 88.38 477 ALA A C 1
ATOM 3880 O O . ALA A 1 477 ? 23.181 -3.863 -1.443 1.00 88.38 477 ALA A O 1
ATOM 3881 N N . TYR A 1 478 ? 21.239 -3.489 -2.515 1.00 92.75 478 TYR A N 1
ATOM 3882 C CA . TYR A 1 478 ? 21.763 -3.634 -3.875 1.00 92.75 478 TYR A CA 1
ATOM 3883 C C . TYR A 1 478 ? 22.158 -2.300 -4.519 1.00 92.75 478 TYR A C 1
ATOM 3885 O O . TYR A 1 478 ? 22.863 -2.315 -5.527 1.00 92.75 478 TYR A O 1
ATOM 3893 N N . PHE A 1 479 ? 21.735 -1.157 -3.968 1.00 94.50 479 PHE A N 1
ATOM 3894 C CA . PHE A 1 479 ? 21.975 0.135 -4.608 1.00 94.50 479 PHE A CA 1
ATOM 3895 C C . PHE A 1 479 ? 23.430 0.591 -4.536 1.00 94.50 479 PHE A C 1
ATOM 3897 O O . PHE A 1 479 ? 24.070 0.577 -3.482 1.00 94.50 479 PHE A O 1
ATOM 3904 N N . GLU A 1 480 ? 23.908 1.104 -5.662 1.00 95.62 480 GLU A N 1
ATOM 3905 C CA . GLU A 1 480 ? 25.188 1.787 -5.791 1.00 95.62 480 GLU A CA 1
ATOM 3906 C C . GLU A 1 480 ? 25.011 3.021 -6.683 1.00 95.62 480 GLU A C 1
ATOM 3908 O O . GLU A 1 480 ? 24.229 3.013 -7.633 1.00 95.62 480 GLU A O 1
ATOM 3913 N N . GLY A 1 481 ? 25.668 4.120 -6.323 1.00 95.12 481 GLY A N 1
ATOM 3914 C CA . GLY A 1 481 ? 25.574 5.364 -7.078 1.00 95.12 481 GLY A CA 1
ATOM 3915 C C . GLY A 1 481 ? 26.560 5.400 -8.231 1.00 95.12 481 GLY A C 1
ATOM 3916 O O . GLY A 1 481 ? 27.685 4.921 -8.083 1.00 95.12 481 GLY A O 1
ATOM 3917 N N . TYR A 1 482 ? 26.157 6.006 -9.347 1.00 95.31 482 TYR A N 1
ATOM 3918 C CA . TYR A 1 482 ? 27.041 6.296 -10.481 1.00 95.31 482 TYR A CA 1
ATOM 3919 C C . TYR A 1 482 ? 27.175 7.789 -10.782 1.00 95.31 482 TYR A C 1
ATOM 3921 O O . TYR A 1 482 ? 26.303 8.582 -10.342 1.00 95.31 482 TYR A O 1
#

Mean predicted aligned error: 5.43 Å

Nearest PDB structures (foldseek):
  4fs7-assembly1_A  TM=5.154E-01  e=1.069E-03  Bacteroides ovatus ATCC 8483
  6mlx-assembly3_C  TM=5.556E-01  e=7.877E-03  Treponema pallidum
  4cp6-assembly1_A  TM=4.681E-01  e=3.606E-01  Streptococcus pneumoniae
  5h5x-assembly2_H  TM=2.218E-01  e=3.743E+00  Streptomyces coelicolor A3(2)

Radius of gyration: 24.8 Å; Cα contacts (8 Å, |Δi|>4): 994; chains: 1; bounding box: 72×45×84 Å

pLDDT: mean 93.21, std 5.87, range [60.31, 98.88]

Solvent-accessible surface area (backbone atoms only — not comparable to full-atom values): 24631 Å² total; per-residue (Å²): 109,74,68,58,53,52,51,50,53,49,52,52,49,50,51,50,52,50,52,48,54,54,48,50,51,50,57,52,58,73,69,54,76,61,42,40,62,36,24,43,52,23,36,53,48,57,43,50,50,53,42,63,75,44,38,89,53,38,31,37,38,41,34,16,16,33,39,40,12,30,28,39,40,49,70,62,48,22,67,77,40,72,83,30,50,50,39,37,44,16,54,53,58,74,40,15,33,45,50,43,53,49,68,49,55,88,48,61,36,59,69,19,39,37,35,46,25,39,49,81,43,50,60,35,37,22,75,43,66,32,41,44,55,44,51,45,17,30,55,88,48,62,72,57,60,74,65,44,54,70,70,59,46,50,50,29,61,75,29,45,65,59,40,51,60,55,56,67,73,50,93,61,63,46,75,49,53,85,80,62,20,36,82,31,41,50,97,47,37,26,54,44,51,69,57,100,89,39,71,72,42,58,35,29,70,32,74,72,56,36,36,84,54,62,61,32,65,55,58,89,81,39,69,39,70,69,31,39,55,52,50,36,54,48,41,53,51,39,45,74,42,49,22,45,54,32,38,41,76,41,56,32,30,50,82,28,46,52,85,80,47,72,66,42,52,50,46,50,55,48,50,50,55,72,62,37,86,47,54,69,43,70,58,74,72,80,29,50,36,64,37,42,28,20,21,77,40,41,39,29,28,8,58,48,26,5,42,40,44,29,34,52,52,47,29,27,40,27,47,66,73,67,68,36,102,51,78,58,87,64,67,81,56,74,82,40,61,72,72,85,77,70,68,49,71,64,31,79,50,47,76,44,45,42,67,44,82,52,94,60,28,28,29,38,47,28,66,36,82,94,51,33,76,45,39,67,45,64,57,43,46,15,52,92,41,31,25,30,28,32,40,28,54,41,22,37,36,80,29,76,41,28,28,39,39,36,42,47,86,46,49,34,34,45,23,48,24,25,40,19,63,15,80,42,41,40,34,41,35,45,67,52,70,54,58,91,64,44,46,53,40,58,84,37,39,50,61,39,59,50,45,94,79,40,32,38,34,26,40,49,92,27,39,63,55,34,42,69,31,91,34,46,34,57,47,41,91,33,60,43,62,99

Secondary structure (DSSP, 8-state):
-HHHHHHHHHHHHHHHHHHHHHHHHHHHHHTS--TTTTBGGGHHHHHHHHHHHTTTS-EEEEEESHHHHHH--HHHHHHHSTTSEEEEEE--GGG-HHHHHHHHGGG--TT-EEEEE--SSTTTTTT---HHHHHHHTGGGGGGGGGS-HHHHHHHHHHHHHHHHHHTT-SSPPPP-SSSBTTSB-TT--B--EETTEES-SS---TTSS-TTS-B---GGG--HHHHHHHHHHHHHHHHTT-EEEE-PPPEEGGGBTT--HHHHHHHHHHHHHH-SS-B-S-GGGGEE-GGGBSSSSS-B-HHHHHHHHHHHHHHIIIIIS-------PPPPPPPPPPPPP--PPPGGGGGEEEEE-SSEEEEEEE-GGGTT-SEEEPP-EETTEEEEEEPTTTTTT-SS--EEEE-TT--EE-TTTTTT-SS--EEEE--S-GGGSB--TTSGGGTTPPTT-EEEE-GGGHHHHHHSTTGGGGGGGEEE-

Foldseek 3Di:
DVVVVVVVVVVVVVVCVVCVVVVVVVVVLLVAPLQLCWFLLQLLVVLLVLLVVCLVAAAAEEAEEVLLQQAAPQVLLCVLVVSHRYARLYGHLQQESLLSLLSNLVSQAANHEYEREYAQAQSNQDNDHDLLSNCSNCVVPCVSLVSGDPVSVVVNVVCVVVNSVVSVVDPHRDHHDDQGTSVQADPSSRGFDDDPRDTPLFWALEQLLAAQQDAHELDPSRHDLVSLVVQQVSQVSSVVNNHAYEYEYFAFALVRYPPDDPVSLVVSVVVCVVRHPHYYWARRVLSNDHSGQAYQHRRRGGPLSNLSSSQRVSCRCCCPVVVHPDRRPRDNDDRHDHDDAAFDDWDPLVVQFDWDDGPRAIETAAGDPVCLQDQEDEDIADDPGGGHAEHDACRCQSNARHAEYEYDLNHQEYHFNSCANHARHQEYEYADLANSSHDHAQQLRNCHHYDDNRAYEYAPNSLSVQCSDSRNVSVNVRYDYD